Protein AF-0000000074445356 (afdb_homodimer)

Structure (mmCIF, N/CA/C/O backbone):
data_AF-0000000074445356-model_v1
#
loop_
_entity.id
_entity.type
_entity.pdbx_description
1 polymer '15-hydroxyprostaglandin dehydrogenase'
#
loop_
_atom_site.group_PDB
_atom_site.id
_atom_site.type_symbol
_atom_site.label_atom_id
_atom_site.label_alt_id
_atom_site.label_comp_id
_atom_site.label_asym_id
_atom_site.label_entity_id
_atom_site.label_seq_id
_atom_site.pdbx_PDB_ins_code
_atom_site.Cartn_x
_atom_site.Cartn_y
_atom_site.Cartn_z
_atom_site.occupancy
_atom_site.B_iso_or_equiv
_atom_site.auth_seq_id
_atom_site.auth_comp_id
_atom_site.auth_asym_id
_atom_site.auth_atom_id
_atom_site.pdbx_PDB_model_num
ATOM 1 N N . MET A 1 1 ? -8.758 26.531 3.084 1 94.94 1 MET A N 1
ATOM 2 C CA . MET A 1 1 ? -9.242 27.109 4.332 1 94.94 1 MET A CA 1
ATOM 3 C C . MET A 1 1 ? -8.203 28.047 4.93 1 94.94 1 MET A C 1
ATOM 5 O O . MET A 1 1 ? -7.016 27.953 4.602 1 94.94 1 MET A O 1
ATOM 9 N N . LYS A 1 2 ? -8.672 28.922 5.719 1 97.19 2 LYS A N 1
ATOM 10 C CA . LYS A 1 2 ? -7.77 29.812 6.434 1 97.19 2 LYS A CA 1
ATOM 11 C C . LYS A 1 2 ? -7.012 29.062 7.531 1 97.19 2 LYS A C 1
ATOM 13 O O . LYS A 1 2 ? -7.609 28.328 8.312 1 97.19 2 LYS A O 1
ATOM 18 N N . ILE A 1 3 ? -5.711 29.281 7.605 1 98.5 3 ILE A N 1
ATOM 19 C CA . ILE A 1 3 ? -4.844 28.531 8.508 1 98.5 3 ILE A CA 1
ATOM 20 C C . ILE A 1 3 ? -4.785 29.234 9.867 1 98.5 3 ILE A C 1
ATOM 22 O O . ILE A 1 3 ? -4.633 28.578 10.898 1 98.5 3 ILE A O 1
ATOM 26 N N . GLN A 1 4 ? -4.879 30.547 9.844 1 98.31 4 GLN A N 1
ATOM 27 C CA . GLN A 1 4 ? -4.77 31.312 11.086 1 98.31 4 GLN A CA 1
ATOM 28 C C . GLN A 1 4 ? -5.77 30.828 12.125 1 98.31 4 GLN A C 1
ATOM 30 O O . GLN A 1 4 ? -6.969 30.734 11.852 1 98.31 4 GLN A O 1
ATOM 35 N N . GLY A 1 5 ? -5.215 30.453 13.281 1 97.81 5 GLY A N 1
ATOM 36 C CA . GLY A 1 5 ? -6.07 30.047 14.391 1 97.81 5 GLY A CA 1
ATOM 37 C C . GLY A 1 5 ? -6.395 28.562 14.383 1 97.81 5 GLY A C 1
ATOM 38 O O . GLY A 1 5 ? -6.996 28.062 15.328 1 97.81 5 GLY A O 1
ATOM 39 N N . CYS A 1 6 ? -6.023 27.844 13.344 1 98.62 6 CYS A N 1
ATOM 40 C CA . CYS A 1 6 ? -6.273 26.406 13.258 1 98.62 6 CYS A CA 1
ATOM 41 C C . CYS A 1 6 ? -5.328 25.641 14.172 1 98.62 6 CYS A C 1
ATOM 43 O O . CYS A 1 6 ? -4.34 26.188 14.656 1 98.62 6 CYS A O 1
ATOM 45 N N . VAL A 1 7 ? -5.746 24.438 14.43 1 98.88 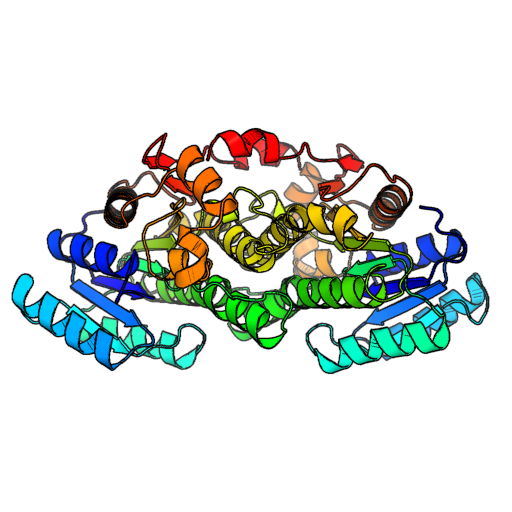7 VAL A N 1
ATOM 46 C CA . VAL A 1 7 ? -4.934 23.484 15.18 1 98.88 7 VAL A CA 1
ATOM 47 C C . VAL A 1 7 ? -4.504 22.344 14.273 1 98.88 7 VAL A C 1
ATOM 49 O O . VAL A 1 7 ? -5.34 21.703 13.625 1 98.88 7 VAL A O 1
ATOM 52 N N . ALA A 1 8 ? -3.17 22.094 14.266 1 98.94 8 ALA A N 1
ATOM 53 C CA . ALA A 1 8 ? -2.627 21.078 13.367 1 98.94 8 ALA A CA 1
ATOM 54 C C . ALA A 1 8 ? -1.859 20 14.141 1 98.94 8 ALA A C 1
ATOM 56 O O . ALA A 1 8 ? -1.271 20.297 15.188 1 98.94 8 ALA A O 1
ATOM 57 N N . ILE A 1 9 ? -1.926 18.797 13.656 1 98.94 9 ILE A N 1
ATOM 58 C CA . ILE A 1 9 ? -1.064 17.703 14.086 1 98.94 9 ILE A CA 1
ATOM 59 C C . ILE A 1 9 ? -0.133 17.312 12.938 1 98.94 9 ILE A C 1
ATOM 61 O O . ILE A 1 9 ? -0.573 17.141 11.797 1 98.94 9 ILE A O 1
ATOM 65 N N . VAL A 1 10 ? 1.148 17.219 13.203 1 98.94 10 VAL A N 1
ATOM 66 C CA . VAL A 1 10 ? 2.137 16.781 12.219 1 98.94 10 VAL A CA 1
ATOM 67 C C . VAL A 1 10 ? 2.932 15.602 12.766 1 98.94 10 VAL A C 1
ATOM 69 O O . VAL A 1 10 ? 3.652 15.734 13.758 1 98.94 10 VAL A O 1
ATOM 72 N N . THR A 1 11 ? 2.803 14.461 12.164 1 98.94 11 THR A N 1
ATOM 73 C CA . THR A 1 11 ? 3.631 13.328 12.555 1 98.94 11 THR A CA 1
ATOM 74 C C . THR A 1 11 ? 5 13.398 11.883 1 98.94 11 THR A C 1
ATOM 76 O O . THR A 1 11 ? 5.125 13.898 10.766 1 98.94 11 THR A O 1
ATOM 79 N N . GLY A 1 12 ? 6.004 12.805 12.57 1 98.38 12 GLY A N 1
ATOM 80 C CA . GLY A 1 12 ? 7.352 12.961 12.047 1 98.38 12 GLY A CA 1
ATOM 81 C C . GLY A 1 12 ? 7.766 14.414 11.898 1 98.38 12 GLY A C 1
ATOM 82 O O . GLY A 1 12 ? 8.352 14.797 10.891 1 98.38 12 GLY A O 1
ATOM 83 N N . GLY A 1 13 ? 7.426 15.195 12.844 1 98.44 13 GLY A N 1
ATOM 84 C CA . GLY A 1 13 ? 7.473 16.641 12.656 1 98.44 13 GLY A CA 1
ATOM 85 C C . GLY A 1 13 ? 8.797 17.25 13.062 1 98.44 13 GLY A C 1
ATOM 86 O O . GLY A 1 13 ? 9.055 18.422 12.797 1 98.44 13 GLY A O 1
ATOM 87 N N . VAL A 1 14 ? 9.742 16.453 13.602 1 97.56 14 VAL A N 1
ATOM 88 C CA . VAL A 1 14 ? 10.898 17.047 14.281 1 97.56 14 VAL A CA 1
ATOM 89 C C . VAL A 1 14 ? 12.031 17.266 13.281 1 97.56 14 VAL A C 1
ATOM 91 O O . VAL A 1 14 ? 12.969 18.016 13.555 1 97.56 14 VAL A O 1
ATOM 94 N N . GLN A 1 15 ? 11.984 16.672 12.102 1 94.88 15 GLN A N 1
ATOM 95 C CA . GLN A 1 15 ? 13.086 16.781 11.148 1 94.88 15 GLN A CA 1
ATOM 96 C C . GLN A 1 15 ? 12.57 16.766 9.711 1 94.88 15 GLN A C 1
ATOM 98 O O . GLN A 1 15 ? 11.383 16.516 9.469 1 94.88 15 GLN A O 1
ATOM 103 N N . GLY A 1 16 ? 13.453 17.141 8.844 1 96.5 16 GLY A N 1
ATOM 104 C CA . GLY A 1 16 ? 13.18 17.031 7.418 1 96.5 16 GLY A CA 1
ATOM 105 C C . GLY A 1 16 ? 11.961 17.828 6.977 1 96.5 16 GLY A C 1
ATOM 106 O O . GLY A 1 16 ? 11.836 19 7.301 1 96.5 16 GLY A O 1
ATOM 107 N N . ILE A 1 17 ? 11.148 17.156 6.188 1 98.44 17 ILE A N 1
ATOM 108 C CA . ILE A 1 17 ? 9.938 17.781 5.645 1 98.44 17 ILE A CA 1
ATOM 109 C C . ILE A 1 17 ? 9 18.156 6.785 1 98.44 17 ILE A C 1
ATOM 111 O O . ILE A 1 17 ? 8.422 19.25 6.777 1 98.44 17 ILE A O 1
ATOM 115 N N . GLY A 1 18 ? 8.883 17.312 7.793 1 98.62 18 GLY A N 1
ATOM 116 C CA . GLY A 1 18 ? 8 17.562 8.922 1 98.62 18 GLY A CA 1
ATOM 117 C C . GLY A 1 18 ? 8.336 18.828 9.672 1 98.62 18 GLY A C 1
ATOM 118 O O . GLY A 1 18 ? 7.445 19.609 10.008 1 98.62 18 GLY A O 1
ATOM 119 N N . GLU A 1 19 ? 9.562 19.016 9.867 1 98.44 19 GLU A N 1
ATOM 120 C CA . GLU A 1 19 ? 10.016 20.219 10.555 1 98.44 19 GLU A CA 1
ATOM 121 C C . GLU A 1 19 ? 9.617 21.469 9.781 1 98.44 19 GLU A C 1
ATOM 123 O O . GLU A 1 19 ? 9.156 22.453 10.375 1 98.44 19 GLU A O 1
ATOM 128 N N . LYS A 1 20 ? 9.805 21.453 8.492 1 98.81 20 LYS A N 1
ATOM 129 C CA . LYS A 1 20 ? 9.492 22.625 7.676 1 98.81 20 LYS A CA 1
ATOM 130 C C . LYS A 1 20 ? 7.984 22.844 7.598 1 98.81 20 LYS A C 1
ATOM 132 O O . LYS A 1 20 ? 7.527 23.984 7.531 1 98.81 20 LYS A O 1
ATOM 137 N N . ILE A 1 21 ? 7.195 21.766 7.605 1 98.88 21 ILE A N 1
ATOM 138 C CA . ILE A 1 21 ? 5.742 21.891 7.637 1 98.88 21 ILE A CA 1
ATOM 139 C C . ILE A 1 21 ? 5.312 22.562 8.938 1 98.88 21 ILE A C 1
ATOM 141 O O . ILE A 1 21 ? 4.496 23.5 8.922 1 98.88 21 ILE A O 1
ATOM 145 N N . CYS A 1 22 ? 5.879 22.125 10.055 1 98.88 22 CYS A N 1
ATOM 146 C CA . CYS A 1 22 ? 5.555 22.719 11.352 1 98.88 22 CYS A CA 1
ATOM 147 C C . CYS A 1 22 ? 5.832 24.219 11.336 1 98.88 22 CYS A C 1
ATOM 149 O O . CYS A 1 22 ? 4.977 25.016 11.734 1 98.88 22 CYS A O 1
ATOM 151 N N . ARG A 1 23 ? 6.98 24.625 10.859 1 98.69 23 ARG A N 1
ATOM 152 C CA . ARG A 1 23 ? 7.371 26.031 10.836 1 98.69 23 ARG A CA 1
ATOM 153 C C . ARG A 1 23 ? 6.441 26.844 9.93 1 98.69 23 ARG A C 1
ATOM 155 O O . ARG A 1 23 ? 6.023 27.938 10.289 1 98.69 23 ARG A O 1
ATOM 162 N N . ALA A 1 24 ? 6.121 26.297 8.758 1 98.81 24 ALA A N 1
ATOM 163 C CA . ALA A 1 24 ? 5.25 27 7.82 1 98.81 24 ALA A CA 1
ATOM 164 C C . ALA A 1 24 ? 3.865 27.219 8.422 1 98.81 24 ALA A C 1
ATOM 166 O O . ALA A 1 24 ? 3.27 28.281 8.242 1 98.81 24 ALA A O 1
ATOM 167 N N . LEU A 1 25 ? 3.35 26.25 9.125 1 98.88 25 LEU A N 1
ATOM 168 C CA . LEU A 1 25 ? 2.043 26.359 9.766 1 98.88 25 LEU A CA 1
ATOM 169 C C . LEU A 1 25 ? 2.064 27.406 10.883 1 98.88 25 LEU A C 1
ATOM 171 O O . LEU A 1 25 ? 1.141 28.203 11 1 98.88 25 LEU A O 1
ATOM 175 N N . LEU A 1 26 ? 3.098 27.359 11.68 1 98.81 26 LEU A N 1
ATOM 176 C CA . LEU A 1 26 ? 3.236 28.328 12.766 1 98.81 26 LEU A CA 1
ATOM 177 C C . LEU A 1 26 ? 3.35 29.75 12.219 1 98.81 26 LEU A C 1
ATOM 179 O O . LEU A 1 26 ? 2.768 30.688 12.781 1 98.81 26 LEU A O 1
ATOM 183 N N . GLU A 1 27 ? 4.086 29.875 11.125 1 98.38 27 GLU A N 1
ATOM 184 C CA . GLU A 1 27 ? 4.242 31.172 10.484 1 98.38 27 GLU A CA 1
ATOM 185 C C . GLU A 1 27 ? 2.896 31.734 10.039 1 98.38 27 GLU A C 1
ATOM 187 O O . GLU A 1 27 ? 2.701 32.969 10.023 1 98.38 27 GLU A O 1
ATOM 192 N N . LYS A 1 28 ? 1.952 30.906 9.781 1 98.19 28 LYS A N 1
ATOM 193 C CA . LYS A 1 28 ? 0.632 31.312 9.312 1 98.19 28 LYS A CA 1
ATOM 194 C C . LYS A 1 28 ? -0.346 31.453 10.477 1 98.19 28 LYS A C 1
ATOM 196 O O . LYS A 1 28 ? -1.538 31.688 10.266 1 98.19 28 LYS A O 1
ATOM 201 N N . GLY A 1 29 ? 0.15 31.234 11.703 1 98 29 GLY A N 1
ATOM 202 C CA . GLY A 1 29 ? -0.657 31.5 12.883 1 98 29 GLY A CA 1
ATOM 203 C C . GLY A 1 29 ? -1.38 30.281 13.406 1 98 29 GLY A C 1
ATOM 204 O O . GLY A 1 29 ? -2.322 30.391 14.195 1 98 29 GLY A O 1
ATOM 205 N N . CYS A 1 30 ? -0.962 29.125 12.977 1 98.38 30 CYS A N 1
ATOM 206 C CA . CYS A 1 30 ? -1.521 27.859 13.414 1 98.38 30 CYS A CA 1
ATOM 207 C C . CYS A 1 30 ? -0.889 27.406 14.727 1 98.38 30 CYS A C 1
ATOM 209 O O . CYS A 1 30 ? 0.233 27.797 15.047 1 98.38 30 CYS A O 1
ATOM 211 N N . LYS A 1 31 ? -1.639 26.719 15.539 1 98.75 31 LYS A N 1
ATOM 212 C CA . LYS A 1 31 ? -1.048 25.938 16.625 1 98.75 31 LYS A CA 1
ATOM 213 C C . LYS A 1 31 ? -0.71 24.516 16.156 1 98.75 31 LYS A C 1
ATOM 215 O O . LYS A 1 31 ? -1.456 23.922 15.383 1 98.75 31 LYS A O 1
ATOM 220 N N . VAL A 1 32 ? 0.425 24.016 16.672 1 98.94 32 VAL A N 1
ATOM 221 C CA . VAL A 1 32 ? 0.905 22.766 16.062 1 98.94 32 VAL A CA 1
ATOM 222 C C . VAL A 1 32 ? 1.284 21.781 17.172 1 98.94 32 VAL A C 1
ATOM 224 O O . VAL A 1 32 ? 2.064 22.094 18.062 1 98.94 32 VAL A O 1
ATOM 227 N N . ALA A 1 33 ? 0.681 20.609 17.172 1 98.94 33 ALA A N 1
ATOM 228 C CA . ALA A 1 33 ? 1.193 19.453 17.906 1 98.94 33 ALA A CA 1
ATOM 229 C C . ALA A 1 33 ? 2.166 18.656 17.047 1 98.94 33 ALA A C 1
ATOM 231 O O . ALA A 1 33 ? 1.793 18.141 15.992 1 98.94 33 ALA A O 1
ATOM 232 N N . VAL A 1 34 ? 3.408 18.578 17.5 1 98.88 34 VAL A N 1
ATOM 233 C CA . VAL A 1 34 ? 4.473 17.859 16.797 1 98.88 34 VAL A CA 1
ATOM 234 C C . VAL A 1 34 ? 4.613 16.453 17.375 1 98.88 34 VAL A C 1
ATOM 236 O O . VAL A 1 34 ? 4.953 16.281 18.547 1 98.88 34 VAL A O 1
ATOM 239 N N . LEU A 1 35 ? 4.324 15.445 16.578 1 98.88 35 LEU A N 1
ATOM 240 C CA . LEU A 1 35 ? 4.477 14.047 16.984 1 98.88 35 LEU A CA 1
ATOM 241 C C . LEU A 1 35 ? 5.727 13.438 16.359 1 98.88 35 LEU A C 1
ATOM 243 O O . LEU A 1 35 ? 5.961 13.57 15.156 1 98.88 35 LEU A O 1
ATOM 247 N N . ASP A 1 36 ? 6.492 12.773 17.156 1 98.5 36 ASP A N 1
ATOM 248 C CA . ASP A 1 36 ? 7.703 12.109 16.688 1 98.5 36 ASP A CA 1
ATOM 249 C C . ASP A 1 36 ? 8.18 11.055 17.688 1 98.5 36 ASP A C 1
ATOM 251 O O . ASP A 1 36 ? 7.766 11.07 18.859 1 98.5 36 ASP A O 1
ATOM 255 N N . LEU A 1 37 ? 9.055 10.219 17.234 1 96.62 37 LEU A N 1
ATOM 256 C CA . LEU A 1 37 ? 9.586 9.156 18.078 1 96.62 37 LEU A CA 1
ATOM 257 C C . LEU A 1 37 ? 10.719 9.688 18.969 1 96.62 37 LEU A C 1
ATOM 259 O O . LEU A 1 37 ? 10.906 9.219 20.094 1 96.62 37 LEU A O 1
ATOM 263 N N . ASN A 1 38 ? 11.461 10.562 18.422 1 92.88 38 ASN A N 1
ATOM 264 C CA . ASN A 1 38 ? 12.656 11.023 19.109 1 92.88 38 ASN A CA 1
ATOM 265 C C . ASN A 1 38 ? 12.32 12.023 20.219 1 92.88 38 ASN A C 1
ATOM 267 O O . ASN A 1 38 ? 12.023 13.188 19.938 1 92.88 38 ASN A O 1
ATOM 271 N N . HIS A 1 39 ? 12.5 11.609 21.391 1 93.38 39 HIS A N 1
ATOM 272 C CA . HIS A 1 39 ? 12.094 12.398 22.547 1 93.38 39 HIS A CA 1
ATOM 273 C C . HIS A 1 39 ? 13.016 13.609 22.734 1 93.38 39 HIS A C 1
ATOM 275 O O . HIS A 1 39 ? 12.539 14.742 22.828 1 93.38 39 HIS A O 1
ATOM 281 N N . ALA A 1 40 ? 14.25 13.406 22.75 1 95.19 40 ALA A N 1
ATOM 282 C CA . ALA A 1 40 ? 15.195 14.477 23.031 1 95.19 40 ALA A CA 1
ATOM 283 C C . ALA A 1 40 ? 15.156 15.555 21.953 1 95.19 40 ALA A C 1
ATOM 285 O O . ALA A 1 40 ? 15.055 16.75 22.25 1 95.19 40 ALA A O 1
ATOM 286 N N . LYS A 1 41 ? 15.172 15.156 20.688 1 95.75 41 LYS A N 1
ATOM 287 C CA . LYS A 1 41 ? 15.117 16.094 19.578 1 95.75 41 LYS A CA 1
ATOM 288 C C . LYS A 1 41 ? 13.781 16.828 19.547 1 95.75 41 LYS A C 1
ATOM 290 O O . LYS A 1 41 ? 13.719 18 19.156 1 95.75 41 LYS A O 1
ATOM 295 N N . GLY A 1 42 ? 12.766 16.172 20 1 97.62 42 GLY A N 1
ATOM 296 C CA . GLY A 1 42 ? 11.438 16.75 20 1 97.62 42 GLY A CA 1
ATOM 297 C C . GLY A 1 42 ? 11.281 17.891 20.984 1 97.62 42 GLY A C 1
ATOM 298 O O . GLY A 1 42 ? 10.766 18.953 20.625 1 97.62 42 GLY A O 1
ATOM 299 N N . PHE A 1 43 ? 11.758 17.703 22.172 1 96.88 43 PHE A N 1
ATOM 300 C CA . PHE A 1 43 ? 11.641 18.734 23.188 1 96.88 43 PHE A CA 1
ATOM 301 C C . PHE A 1 43 ? 12.508 19.938 22.828 1 96.88 43 PHE A C 1
ATOM 303 O O . PHE A 1 43 ? 12.117 21.094 23.031 1 96.88 43 PHE A O 1
ATOM 310 N N . GLN A 1 44 ? 13.695 19.656 22.297 1 97.75 44 GLN A N 1
ATOM 311 C CA . GLN A 1 44 ? 14.547 20.75 21.844 1 97.75 44 GLN A CA 1
ATOM 312 C C . GLN A 1 44 ? 13.883 21.531 20.719 1 97.75 44 GLN A C 1
ATOM 314 O O . GLN A 1 44 ? 13.969 22.75 20.672 1 97.75 44 GLN A O 1
ATOM 319 N N . PHE A 1 45 ? 13.234 20.828 19.859 1 98.06 45 PHE A N 1
ATOM 320 C CA . PHE A 1 45 ? 12.539 21.453 18.734 1 98.06 45 PHE A CA 1
ATOM 321 C C . PHE A 1 45 ? 11.383 22.312 19.219 1 98.06 45 PHE A C 1
ATOM 323 O O . PHE A 1 45 ? 11.211 23.438 18.766 1 98.06 45 PHE A O 1
ATOM 330 N N . GLN A 1 46 ? 10.617 21.812 20.141 1 98 46 GLN A N 1
ATOM 331 C CA . GLN A 1 46 ? 9.523 22.578 20.719 1 98 46 GLN A CA 1
ATOM 332 C C . GLN A 1 46 ? 10.039 23.891 21.328 1 98 46 GLN A C 1
ATOM 334 O O . GLN A 1 46 ? 9.445 24.953 21.125 1 98 46 GLN A O 1
ATOM 339 N N . GLU A 1 47 ? 11.117 23.797 22.062 1 97.69 47 GLU A N 1
ATOM 340 C CA . GLU A 1 47 ? 11.688 24.969 22.703 1 97.69 47 GLU A CA 1
ATOM 341 C C . GLU A 1 47 ? 12.109 26.016 21.656 1 97.69 47 GLU A C 1
ATOM 343 O O . GLU A 1 47 ? 11.867 27.203 21.844 1 97.69 47 GLU A O 1
ATOM 348 N N . ARG A 1 48 ? 12.758 25.516 20.609 1 97.75 48 ARG A N 1
ATOM 349 C CA . ARG A 1 48 ? 13.188 26.406 19.531 1 97.75 48 ARG A CA 1
ATOM 350 C C . ARG A 1 48 ? 11.984 27.094 18.891 1 97.75 48 ARG A C 1
ATOM 352 O O . ARG A 1 48 ? 12.023 28.297 18.625 1 97.75 48 ARG A O 1
ATOM 359 N N . LEU A 1 49 ? 10.914 26.375 18.672 1 98.19 49 LEU A N 1
ATOM 360 C CA . LEU A 1 49 ? 9.719 26.922 18.047 1 98.19 49 LEU A CA 1
ATOM 361 C C . LEU A 1 49 ? 9.031 27.922 18.969 1 98.19 49 LEU A C 1
ATOM 363 O O . LEU A 1 49 ? 8.523 28.953 18.516 1 98.19 49 LEU A O 1
ATOM 367 N N . GLU A 1 50 ? 9.023 27.609 20.266 1 97.25 50 GLU A N 1
ATOM 368 C CA . GLU A 1 50 ? 8.406 28.516 21.234 1 97.25 50 GLU A CA 1
ATOM 369 C C . GLU A 1 50 ? 9.156 29.844 21.297 1 97.25 50 GLU A C 1
ATOM 371 O O . GLU A 1 50 ? 8.539 30.891 21.438 1 97.25 50 GLU A O 1
ATOM 376 N N . ARG A 1 51 ? 10.453 29.766 21.188 1 97.19 51 ARG A N 1
ATOM 377 C CA . ARG A 1 51 ? 11.25 30.984 21.188 1 97.19 51 ARG A CA 1
ATOM 378 C C . ARG A 1 51 ? 10.961 31.828 19.953 1 97.19 51 ARG A C 1
ATOM 380 O O . ARG A 1 51 ? 10.93 33.062 20.031 1 97.19 51 ARG A O 1
ATOM 387 N N . GLN A 1 52 ? 10.711 31.141 18.922 1 97.31 52 GLN A N 1
ATOM 388 C CA . GLN A 1 52 ? 10.562 31.812 17.641 1 97.31 52 GLN A CA 1
ATOM 389 C C . GLN A 1 52 ? 9.141 32.312 17.438 1 97.31 52 GLN A C 1
ATOM 391 O O . GLN A 1 52 ? 8.922 33.406 16.875 1 97.31 52 GLN A O 1
ATOM 396 N N . TYR A 1 53 ? 8.133 31.547 17.891 1 96.94 53 TYR A N 1
ATOM 397 C CA . TYR A 1 53 ? 6.758 31.844 17.5 1 96.94 53 TYR A CA 1
ATOM 398 C C . TYR A 1 53 ? 5.906 32.156 18.719 1 96.94 53 TYR A C 1
ATOM 400 O O . TYR A 1 53 ? 4.738 32.562 18.594 1 96.94 53 TYR A O 1
ATOM 408 N N . GLY A 1 54 ? 6.492 32.031 19.922 1 94.62 54 GLY A N 1
ATOM 409 C CA . GLY A 1 54 ? 5.766 32.312 21.141 1 94.62 54 GLY A CA 1
ATOM 410 C C . GLY A 1 54 ? 5.32 31.047 21.875 1 94.62 54 GLY A C 1
ATOM 411 O O . GLY A 1 54 ? 5.184 29.984 21.266 1 94.62 54 GLY A O 1
ATOM 412 N N . SER A 1 55 ? 5.023 31.188 23.156 1 94 55 SER A N 1
ATOM 413 C CA . SER A 1 55 ? 4.602 30.062 24 1 94 55 SER A CA 1
ATOM 414 C C . SER A 1 55 ? 3.145 29.703 23.734 1 94 55 SER A C 1
ATOM 416 O O . SER A 1 55 ? 2.35 30.547 23.328 1 94 55 SER A O 1
ATOM 418 N N . GLY A 1 56 ? 2.807 28.484 23.891 1 95.56 56 GLY A N 1
ATOM 419 C CA . GLY A 1 56 ? 1.422 28.047 23.828 1 95.56 56 GLY A CA 1
ATOM 420 C C . GLY A 1 56 ? 0.96 27.75 22.406 1 95.56 56 GLY A C 1
ATOM 421 O O . GLY A 1 56 ? -0.233 27.562 22.172 1 95.56 56 GLY A O 1
ATOM 422 N N . LYS A 1 57 ? 1.884 27.781 21.516 1 97.56 57 LYS A N 1
ATOM 423 C CA . LYS A 1 57 ? 1.506 27.562 20.125 1 97.56 57 LYS A CA 1
ATOM 424 C C . LYS A 1 57 ? 1.978 26.203 19.625 1 97.56 57 LYS A C 1
ATOM 426 O O . LYS A 1 57 ? 1.546 25.734 18.562 1 97.56 57 LYS A O 1
ATOM 431 N N . VAL A 1 58 ? 2.871 25.625 20.375 1 98.44 58 VAL A N 1
ATOM 432 C CA . VAL A 1 58 ? 3.43 24.344 19.938 1 98.44 58 VAL A CA 1
ATOM 433 C C . VAL A 1 58 ? 3.494 23.375 21.109 1 98.44 58 VAL A C 1
ATOM 435 O O . VAL A 1 58 ? 3.768 23.781 22.234 1 98.44 58 VAL A O 1
ATOM 438 N N . ILE A 1 59 ? 3.215 22.141 20.906 1 98.44 59 ILE A N 1
ATOM 439 C CA . ILE A 1 59 ? 3.463 21.078 21.875 1 98.44 59 ILE A CA 1
ATOM 440 C C . ILE A 1 59 ? 4.125 19.891 21.172 1 98.44 59 ILE A C 1
ATOM 442 O O . ILE A 1 59 ? 3.777 19.562 20.047 1 98.44 59 ILE A O 1
ATOM 446 N N . PHE A 1 60 ? 5.133 19.359 21.812 1 98.75 60 PHE A N 1
ATOM 447 C CA . PHE A 1 60 ? 5.715 18.094 21.375 1 98.75 60 PHE A CA 1
ATOM 448 C C . PHE A 1 60 ? 5.121 16.922 22.141 1 98.75 60 PHE A C 1
ATOM 450 O O . PHE A 1 60 ? 5 16.984 23.375 1 98.75 60 PHE A O 1
ATOM 457 N N . ILE A 1 61 ? 4.703 15.906 21.453 1 98.75 61 ILE A N 1
ATOM 458 C CA . ILE A 1 61 ? 4.223 14.664 22.031 1 98.75 61 ILE A CA 1
ATOM 459 C C . ILE A 1 61 ? 5.004 13.484 21.453 1 98.75 61 ILE A C 1
ATOM 461 O O . ILE A 1 61 ? 4.969 13.25 20.234 1 98.75 61 ILE A O 1
ATOM 465 N N . ARG A 1 62 ? 5.762 12.789 22.281 1 98.62 62 ARG A N 1
ATOM 466 C CA . ARG A 1 62 ? 6.398 11.562 21.797 1 98.62 62 ARG A CA 1
ATOM 467 C C . ARG A 1 62 ? 5.355 10.539 21.359 1 98.62 62 ARG A C 1
ATOM 469 O O . ARG A 1 62 ? 4.438 10.219 22.125 1 98.62 62 ARG A O 1
ATOM 476 N N . CYS A 1 63 ? 5.516 10.039 20.141 1 98.69 63 CYS A N 1
ATOM 477 C CA . CYS A 1 63 ? 4.496 9.141 19.609 1 98.69 63 CYS A CA 1
ATOM 478 C C . CYS A 1 63 ? 5.086 8.203 18.562 1 98.69 63 CYS A C 1
ATOM 480 O O . CYS A 1 63 ? 5.723 8.648 17.609 1 98.69 63 CYS A O 1
ATOM 482 N N . ASP A 1 64 ? 4.973 6.973 18.812 1 98.75 64 ASP A N 1
ATOM 483 C CA . ASP A 1 64 ? 5.168 5.957 17.781 1 98.75 64 ASP A CA 1
ATOM 484 C C . ASP A 1 64 ? 3.906 5.781 16.938 1 98.75 64 ASP A C 1
ATOM 486 O O . ASP A 1 64 ? 2.904 5.246 17.422 1 98.75 64 ASP A O 1
ATOM 490 N N . VAL A 1 65 ? 4.008 6.16 15.672 1 98.81 65 VAL A N 1
ATOM 491 C CA . VAL A 1 65 ? 2.812 6.18 14.844 1 98.81 65 VAL A CA 1
ATOM 492 C C . VAL A 1 65 ? 2.32 4.754 14.609 1 98.81 65 VAL A C 1
ATOM 494 O O . VAL A 1 65 ? 1.203 4.547 14.125 1 98.81 65 VAL A O 1
ATOM 497 N N . THR A 1 66 ? 3.133 3.744 14.93 1 98.5 66 THR A N 1
ATOM 498 C CA . THR A 1 66 ? 2.699 2.357 14.789 1 98.5 66 THR A CA 1
ATOM 499 C C . THR A 1 66 ? 1.887 1.921 16 1 98.5 66 THR A C 1
ATOM 501 O O . THR A 1 66 ? 1.281 0.847 16 1 98.5 66 THR A O 1
ATOM 504 N N . SER A 1 67 ? 1.887 2.717 17.047 1 98.62 67 SER A N 1
ATOM 505 C CA . SER A 1 67 ? 1.11 2.424 18.25 1 98.62 67 SER A CA 1
ATOM 506 C C . SER A 1 67 ? -0.263 3.082 18.188 1 98.62 67 SER A C 1
ATOM 508 O O . SER A 1 67 ? -0.377 4.305 18.297 1 98.62 67 SER A O 1
ATOM 510 N N . LYS A 1 68 ? -1.313 2.258 18.172 1 98.06 68 LYS A N 1
ATOM 511 C CA . LYS A 1 68 ? -2.676 2.779 18.094 1 98.06 68 LYS A CA 1
ATOM 512 C C . LYS A 1 68 ? -3.018 3.607 19.328 1 98.06 68 LYS A C 1
ATOM 514 O O . LYS A 1 68 ? -3.621 4.676 19.219 1 98.06 68 LYS A O 1
ATOM 519 N N . SER A 1 69 ? -2.615 3.141 20.422 1 98.44 69 SER A N 1
ATOM 520 C CA . SER A 1 69 ? -2.93 3.84 21.672 1 98.44 69 SER A CA 1
ATOM 521 C C . SER A 1 69 ? -2.189 5.172 21.75 1 98.44 69 SER A C 1
ATOM 523 O O . SER A 1 69 ? -2.766 6.18 22.172 1 98.44 69 SER A O 1
ATOM 525 N N . GLN A 1 70 ? -0.91 5.211 21.375 1 98.81 70 GLN A N 1
ATOM 526 C CA . GLN A 1 70 ? -0.156 6.457 21.422 1 98.81 70 GLN A CA 1
ATOM 527 C C . GLN A 1 70 ? -0.729 7.488 20.453 1 98.81 70 GLN A C 1
ATOM 529 O O . GLN A 1 70 ? -0.809 8.672 20.766 1 98.81 70 GLN A O 1
ATOM 534 N N . MET A 1 71 ? -1.151 7.051 19.328 1 98.81 71 MET A N 1
ATOM 535 C CA . MET A 1 71 ? -1.772 7.945 18.344 1 98.81 71 MET A CA 1
ATOM 536 C C . MET A 1 71 ? -3.072 8.523 18.891 1 98.81 71 MET A C 1
ATOM 538 O O . MET A 1 71 ? -3.281 9.742 18.859 1 98.81 71 MET A O 1
ATOM 542 N N . LYS A 1 72 ? -3.9 7.656 19.391 1 98.75 72 LYS A N 1
ATOM 543 C CA . LYS A 1 72 ? -5.164 8.117 19.953 1 98.75 72 LYS A CA 1
ATOM 544 C C . LYS A 1 72 ? -4.922 9.125 21.078 1 98.75 72 LYS A C 1
ATOM 546 O O . LYS A 1 72 ? -5.562 10.18 21.125 1 98.75 72 LYS A O 1
ATOM 551 N N . ASP A 1 73 ? -3.996 8.797 21.922 1 98.81 73 ASP A N 1
ATOM 552 C CA . ASP A 1 73 ? -3.656 9.672 23.047 1 98.81 73 ASP A CA 1
ATOM 553 C C . ASP A 1 73 ? -3.135 11.023 22.547 1 98.81 73 ASP A C 1
ATOM 555 O O . ASP A 1 73 ? -3.438 12.062 23.141 1 98.81 73 ASP A O 1
ATOM 559 N N . SER A 1 74 ? -2.348 11 21.547 1 98.88 74 SER A N 1
ATOM 560 C CA . SER A 1 74 ? -1.771 12.234 21.016 1 98.88 74 SER A CA 1
ATOM 561 C C . SER A 1 74 ? -2.852 13.156 20.469 1 98.88 74 SER A C 1
ATOM 563 O O . SER A 1 74 ? -2.777 14.375 20.625 1 98.88 74 SER A O 1
ATOM 565 N N . PHE A 1 75 ? -3.854 12.633 19.781 1 98.88 75 PHE A N 1
ATOM 566 C CA . PHE A 1 75 ? -4.961 13.43 19.266 1 98.88 75 PHE A CA 1
ATOM 567 C C . PHE A 1 75 ? -5.77 14.031 20.422 1 98.88 75 PHE A C 1
ATOM 569 O O . PHE A 1 75 ? -6.129 15.211 20.375 1 98.88 75 PHE A O 1
ATOM 576 N N . GLU A 1 76 ? -5.984 13.234 21.406 1 98.75 76 GLU A N 1
ATOM 577 C CA . GLU A 1 76 ? -6.75 13.695 22.562 1 98.75 76 GLU A CA 1
ATOM 578 C C . GLU A 1 76 ? -6.004 14.797 23.312 1 98.75 76 GLU A C 1
ATOM 580 O O . GLU A 1 76 ? -6.598 15.805 23.703 1 98.75 76 GLU A O 1
ATOM 585 N N . LYS A 1 77 ? -4.754 14.578 23.5 1 98.81 77 LYS A N 1
ATOM 586 C CA . LYS A 1 77 ? -3.938 15.586 24.172 1 98.81 77 LYS A CA 1
ATOM 587 C C . LYS A 1 77 ? -3.916 16.891 23.391 1 98.81 77 LYS A C 1
ATOM 589 O O . LYS A 1 77 ? -3.963 17.984 23.969 1 98.81 77 LYS A O 1
ATOM 594 N N . THR A 1 78 ? -3.807 16.797 22.094 1 98.81 78 THR A N 1
ATOM 595 C CA . THR A 1 78 ? -3.822 17.969 21.234 1 98.81 78 THR A CA 1
ATOM 596 C C . THR A 1 78 ? -5.137 18.734 21.375 1 98.81 78 THR A C 1
ATOM 598 O O . THR A 1 78 ? -5.137 19.969 21.531 1 98.81 78 THR A O 1
ATOM 601 N N . LYS A 1 79 ? -6.211 18 21.344 1 98.25 79 LYS A N 1
ATOM 602 C CA . LYS A 1 79 ? -7.527 18.609 21.484 1 98.25 79 LYS A CA 1
ATOM 603 C C . LYS A 1 79 ? -7.68 19.281 22.859 1 98.25 79 LYS A C 1
ATOM 605 O O . LYS A 1 79 ? -8.242 20.375 22.953 1 98.25 79 LYS A O 1
ATOM 610 N N . GLU A 1 80 ? -7.184 18.609 23.828 1 98.25 80 GLU A N 1
ATOM 611 C CA . GLU A 1 80 ? -7.25 19.156 25.188 1 98.25 80 GLU A CA 1
ATOM 612 C C . GLU A 1 80 ? -6.465 20.453 25.297 1 98.25 80 GLU A C 1
ATOM 614 O O . GLU A 1 80 ? -6.906 21.406 25.953 1 98.25 80 GLU A O 1
ATOM 619 N N . MET A 1 81 ? -5.395 20.531 24.656 1 98.12 81 MET A N 1
ATOM 620 C CA . MET A 1 81 ? -4.484 21.656 24.797 1 98.12 81 MET A CA 1
ATOM 621 C C . MET A 1 81 ? -4.914 22.812 23.906 1 98.12 81 MET A C 1
ATOM 623 O O . MET A 1 81 ? -4.828 23.984 24.312 1 98.12 81 MET A O 1
ATOM 627 N N . PHE A 1 82 ? -5.328 22.516 22.688 1 98.44 82 PHE A N 1
ATOM 628 C CA . PHE A 1 82 ? -5.43 23.578 21.703 1 98.44 82 PHE A CA 1
ATOM 629 C C . PHE A 1 82 ? -6.863 23.734 21.219 1 98.44 82 PHE A C 1
ATOM 631 O O . PHE A 1 82 ? -7.191 24.719 20.547 1 98.44 82 PHE A O 1
ATOM 638 N N . GLY A 1 83 ? -7.746 22.75 21.594 1 97.38 83 GLY A N 1
ATOM 639 C CA . GLY A 1 83 ? -9.109 22.781 21.078 1 97.38 83 GLY A CA 1
ATOM 640 C C . GLY A 1 83 ? -9.297 21.969 19.812 1 97.38 83 GLY A C 1
ATOM 641 O O . GLY A 1 83 ? -8.555 21.016 19.578 1 97.38 83 GLY A O 1
ATOM 642 N N . GLN A 1 84 ? -10.273 22.312 19.062 1 97.69 84 GLN A N 1
ATOM 643 C CA . GLN A 1 84 ? -10.703 21.547 17.891 1 97.69 84 GLN A CA 1
ATOM 644 C C . GLN A 1 84 ? -9.578 21.406 16.875 1 97.69 84 GLN A C 1
ATOM 646 O O . GLN A 1 84 ? -8.953 22.391 16.484 1 97.69 84 GLN A O 1
ATOM 651 N N . ILE A 1 85 ? -9.336 20.172 16.453 1 98.75 85 ILE A N 1
ATOM 652 C CA . ILE A 1 85 ? -8.336 19.875 15.43 1 98.75 85 ILE A CA 1
ATOM 653 C C . ILE A 1 85 ? -8.898 20.188 14.047 1 98.75 85 ILE A C 1
ATOM 655 O O . ILE A 1 85 ? -10.047 19.875 13.75 1 98.75 85 ILE A O 1
ATOM 659 N N . ASN A 1 86 ? -8.023 20.812 13.164 1 98.81 86 ASN A N 1
ATOM 660 C CA . ASN A 1 86 ? -8.469 21.234 11.836 1 98.81 86 ASN A CA 1
ATOM 661 C C . ASN A 1 86 ? -7.602 20.625 10.742 1 98.81 86 ASN A C 1
ATOM 663 O O . ASN A 1 86 ? -8.062 20.422 9.609 1 98.81 86 ASN A O 1
ATOM 667 N N . ILE A 1 87 ? -6.324 20.359 11.055 1 98.94 87 ILE A N 1
ATOM 668 C CA . ILE A 1 87 ? -5.344 19.938 10.062 1 98.94 87 ILE A CA 1
ATOM 669 C C . ILE A 1 87 ? -4.559 18.734 10.602 1 98.94 87 ILE A C 1
ATOM 671 O O . ILE A 1 87 ? -4.117 18.75 11.75 1 98.94 87 ILE A O 1
ATOM 675 N N . VAL A 1 88 ? -4.477 17.703 9.844 1 98.94 88 VAL A N 1
ATOM 676 C CA . VAL A 1 88 ? -3.582 16.594 10.148 1 98.94 88 VAL A CA 1
ATOM 677 C C . VAL A 1 88 ? -2.633 16.359 8.977 1 98.94 88 VAL A C 1
ATOM 679 O O . VAL A 1 88 ? -3.072 16.219 7.836 1 98.94 88 VAL A O 1
ATOM 682 N N . CYS A 1 89 ? -1.368 16.406 9.227 1 99 89 CYS A N 1
ATOM 683 C CA . CYS A 1 89 ? -0.339 16.047 8.258 1 99 89 CYS A CA 1
ATOM 684 C C . CYS A 1 89 ? 0.35 14.75 8.656 1 99 89 CYS A C 1
ATOM 686 O O . CYS A 1 89 ? 1.202 14.742 9.547 1 99 89 CYS A O 1
ATOM 688 N N . ASN A 1 90 ? -0.053 13.695 8.031 1 98.94 90 ASN A N 1
ATOM 689 C CA . ASN A 1 90 ? 0.658 12.43 8.195 1 98.94 90 ASN A CA 1
ATOM 690 C C . ASN A 1 90 ? 1.948 12.406 7.379 1 98.94 90 ASN A C 1
ATOM 692 O O . ASN A 1 90 ? 1.925 12.109 6.184 1 98.94 90 ASN A O 1
ATOM 696 N N . ASN A 1 91 ? 3.07 12.609 8.047 1 98.88 91 ASN A N 1
ATOM 697 C CA . ASN A 1 91 ? 4.348 12.836 7.383 1 98.88 91 ASN A CA 1
ATOM 698 C C . ASN A 1 91 ? 5.391 11.812 7.805 1 98.88 91 ASN A C 1
ATOM 700 O O . ASN A 1 91 ? 6.367 11.578 7.086 1 98.88 91 ASN A O 1
ATOM 704 N N . ALA A 1 92 ? 5.164 11.164 8.984 1 98.62 92 ALA A N 1
ATOM 705 C CA . ALA A 1 92 ? 6.141 10.18 9.445 1 98.62 92 ALA A CA 1
ATOM 706 C C . ALA A 1 92 ? 6.379 9.102 8.391 1 98.62 92 ALA A C 1
ATOM 708 O O . ALA A 1 92 ? 5.434 8.617 7.77 1 98.62 92 ALA A O 1
ATOM 709 N N . GLY A 1 93 ? 7.59 8.805 8.117 1 97.38 93 GLY A N 1
ATOM 710 C CA . GLY A 1 93 ? 7.98 7.781 7.16 1 97.38 93 GLY A CA 1
ATOM 711 C C . GLY A 1 93 ? 9.414 7.316 7.34 1 97.38 93 GLY A C 1
ATOM 712 O O . GLY A 1 93 ? 10.25 8.055 7.863 1 97.38 93 GLY A O 1
ATOM 713 N N . ILE A 1 94 ? 9.664 6.113 6.902 1 96.75 94 ILE A N 1
ATOM 714 C CA . ILE A 1 94 ? 11.016 5.562 7 1 96.75 94 ILE A CA 1
ATOM 715 C C . ILE A 1 94 ? 11.352 4.793 5.727 1 96.75 94 ILE A C 1
ATOM 717 O O . ILE A 1 94 ? 10.469 4.496 4.922 1 96.75 94 ILE A O 1
ATOM 721 N N . THR A 1 95 ? 12.602 4.555 5.523 1 94.12 95 THR A N 1
ATOM 722 C CA . THR A 1 95 ? 13.133 3.617 4.539 1 94.12 95 THR A CA 1
ATOM 723 C C . THR A 1 95 ? 14.055 2.602 5.203 1 94.12 95 THR A C 1
ATOM 725 O O . THR A 1 95 ? 14.703 2.906 6.207 1 94.12 95 THR A O 1
ATOM 728 N N . SER A 1 96 ? 14.023 1.454 4.684 1 91.5 96 SER A N 1
ATOM 729 C CA . SER A 1 96 ? 14.898 0.426 5.238 1 91.5 96 SER A CA 1
ATOM 730 C C . SER A 1 96 ? 16.141 0.228 4.375 1 91.5 96 SER A C 1
ATOM 732 O O . SER A 1 96 ? 16.109 0.468 3.166 1 91.5 96 SER A O 1
ATOM 734 N N . LYS A 1 97 ? 17.203 -0.198 5.012 1 87.94 97 LYS A N 1
ATOM 735 C CA . LYS A 1 97 ? 18.453 -0.477 4.293 1 87.94 97 LYS A CA 1
ATOM 736 C C . LYS A 1 97 ? 18.328 -1.734 3.439 1 87.94 97 LYS A C 1
ATOM 738 O O . LYS A 1 97 ? 18.891 -1.812 2.348 1 87.94 97 LYS A O 1
ATOM 743 N N . ASN A 1 98 ? 17.656 -2.697 3.992 1 93.19 98 ASN A N 1
ATOM 744 C CA . ASN A 1 98 ? 17.453 -3.963 3.299 1 93.19 98 ASN A CA 1
ATOM 745 C C . ASN A 1 98 ? 16 -4.434 3.404 1 93.19 98 ASN A C 1
ATOM 747 O O . ASN A 1 98 ? 15.609 -5.02 4.414 1 93.19 98 ASN A O 1
ATOM 751 N N . GLU A 1 99 ? 15.25 -4.266 2.303 1 94.06 99 GLU A N 1
ATOM 752 C CA . GLU A 1 99 ? 13.812 -4.543 2.297 1 94.06 99 GLU A CA 1
ATOM 753 C C . GLU A 1 99 ? 13.539 -6.039 2.219 1 94.06 99 GLU A C 1
ATOM 755 O O . GLU A 1 99 ? 12.383 -6.469 2.221 1 94.06 99 GLU A O 1
ATOM 760 N N . GLU A 1 100 ? 14.594 -6.879 2.217 1 92.94 100 GLU A N 1
ATOM 761 C CA . GLU A 1 100 ? 14.391 -8.32 2.178 1 92.94 100 GLU A CA 1
ATOM 762 C C . GLU A 1 100 ? 14.344 -8.914 3.584 1 92.94 100 GLU A C 1
ATOM 764 O O . GLU A 1 100 ? 14 -10.086 3.762 1 92.94 100 GLU A O 1
ATOM 769 N N . VAL A 1 101 ? 14.727 -8.047 4.527 1 95 101 VAL A N 1
ATOM 770 C CA . VAL A 1 101 ? 14.688 -8.469 5.922 1 95 101 VAL A CA 1
ATOM 771 C C . VAL A 1 101 ? 13.281 -8.273 6.488 1 95 101 VAL A C 1
ATOM 773 O O . VAL A 1 101 ? 12.742 -7.168 6.441 1 95 101 VAL A O 1
ATOM 776 N N . ASP A 1 102 ? 12.703 -9.336 7.102 1 95.94 102 ASP A N 1
ATOM 777 C CA . ASP A 1 102 ? 11.312 -9.359 7.531 1 95.94 102 ASP A CA 1
ATOM 778 C C . ASP A 1 102 ? 11.008 -8.195 8.477 1 95.94 102 ASP A C 1
ATOM 780 O O . ASP A 1 102 ? 10.039 -7.465 8.266 1 95.94 102 ASP A O 1
ATOM 784 N N . GLU A 1 103 ? 11.789 -8.047 9.375 1 96.5 103 GLU A N 1
ATOM 785 C CA . GLU A 1 103 ? 11.539 -7.02 10.383 1 96.5 103 GLU A CA 1
ATOM 786 C C . GLU A 1 103 ? 11.609 -5.621 9.773 1 96.5 103 GLU A C 1
ATOM 788 O O . GLU A 1 103 ? 10.883 -4.723 10.188 1 96.5 103 GLU A O 1
ATOM 793 N N . GLU A 1 104 ? 12.453 -5.441 8.75 1 95.81 104 GLU A N 1
ATOM 794 C CA . GLU A 1 104 ? 12.672 -4.133 8.141 1 95.81 104 GLU A CA 1
ATOM 795 C C . GLU A 1 104 ? 11.5 -3.742 7.246 1 95.81 104 GLU A C 1
ATOM 797 O O . GLU A 1 104 ? 10.914 -2.668 7.414 1 95.81 104 GLU A O 1
ATOM 802 N N . TRP A 1 105 ? 11.156 -4.656 6.367 1 97.69 105 TRP A N 1
ATOM 803 C CA . TRP A 1 105 ? 10.062 -4.273 5.477 1 97.69 105 TRP A CA 1
ATOM 804 C C . TRP A 1 105 ? 8.742 -4.207 6.234 1 97.69 105 TRP A C 1
ATOM 806 O O . TRP A 1 105 ? 7.871 -3.393 5.91 1 97.69 105 TRP A O 1
ATOM 816 N N . ASP A 1 106 ? 8.602 -5.074 7.25 1 98.44 106 ASP A N 1
ATOM 817 C CA . ASP A 1 106 ? 7.387 -5.055 8.062 1 98.44 106 ASP A CA 1
ATOM 818 C C . ASP A 1 106 ? 7.207 -3.703 8.75 1 98.44 106 ASP A C 1
ATOM 820 O O . ASP A 1 106 ? 6.113 -3.135 8.727 1 98.44 106 ASP A O 1
ATOM 824 N N . LYS A 1 107 ? 8.258 -3.221 9.328 1 98.19 107 LYS A N 1
ATOM 825 C CA . LYS A 1 107 ? 8.227 -1.925 10 1 98.19 107 LYS A CA 1
ATOM 826 C C . LYS A 1 107 ? 7.941 -0.798 9.008 1 98.19 107 LYS A C 1
ATOM 828 O O . LYS A 1 107 ? 7.246 0.165 9.336 1 98.19 107 LYS A O 1
ATOM 833 N N . GLU A 1 108 ? 8.477 -0.883 7.832 1 98.19 108 GLU A N 1
ATOM 834 C CA . GLU A 1 108 ? 8.227 0.109 6.789 1 98.19 108 GLU A CA 1
ATOM 835 C C . GLU A 1 108 ? 6.738 0.2 6.465 1 98.19 108 GLU A C 1
ATOM 837 O O . GLU A 1 108 ? 6.199 1.296 6.297 1 98.19 108 GLU A O 1
ATOM 842 N N . VAL A 1 109 ? 6.074 -0.95 6.383 1 98.88 109 VAL A N 1
ATOM 843 C CA . VAL A 1 109 ? 4.645 -0.966 6.098 1 98.88 109 VAL A CA 1
ATOM 844 C C . VAL A 1 109 ? 3.875 -0.373 7.273 1 98.88 109 VAL A C 1
ATOM 846 O O . VAL A 1 109 ? 2.939 0.407 7.086 1 98.88 109 VAL A O 1
ATOM 849 N N . ASP A 1 110 ? 4.289 -0.706 8.469 1 98.88 110 ASP A N 1
ATOM 850 C CA . ASP A 1 110 ? 3.609 -0.232 9.672 1 98.88 110 ASP A CA 1
ATOM 851 C C . ASP A 1 110 ? 3.684 1.289 9.773 1 98.88 110 ASP A C 1
ATOM 853 O O . ASP A 1 110 ? 2.684 1.945 10.078 1 98.88 110 ASP A O 1
ATOM 857 N N . VAL A 1 111 ? 4.824 1.808 9.523 1 98.81 111 VAL A N 1
ATOM 858 C CA . VAL A 1 111 ? 5.031 3.24 9.703 1 98.81 111 VAL A CA 1
ATOM 859 C C . VAL A 1 111 ? 4.457 4.004 8.516 1 98.81 111 VAL A C 1
ATOM 861 O O . VAL A 1 111 ? 3.635 4.906 8.68 1 98.81 111 VAL A O 1
ATOM 864 N N . ASN A 1 112 ? 4.836 3.602 7.27 1 98.88 112 ASN A N 1
ATOM 865 C CA . ASN A 1 112 ? 4.582 4.395 6.07 1 98.88 112 ASN A CA 1
ATOM 866 C C . ASN A 1 112 ? 3.127 4.277 5.625 1 98.88 112 ASN A C 1
ATOM 868 O O . ASN A 1 112 ? 2.611 5.16 4.938 1 98.88 112 ASN A O 1
ATOM 872 N N . LEU A 1 113 ? 2.512 3.16 5.977 1 98.94 113 LEU A N 1
ATOM 873 C CA . LEU A 1 113 ? 1.159 2.967 5.465 1 98.94 113 LEU A CA 1
ATOM 874 C C . LEU A 1 113 ? 0.151 2.893 6.605 1 98.94 113 LEU A C 1
ATOM 876 O O . LEU A 1 113 ? -0.759 3.721 6.691 1 98.94 113 LEU A O 1
ATOM 880 N N . LYS A 1 114 ? 0.329 1.944 7.551 1 98.94 114 LYS A N 1
ATOM 881 C CA . LYS A 1 114 ? -0.642 1.81 8.633 1 98.94 114 LYS A CA 1
ATOM 882 C C . LYS A 1 114 ? -0.685 3.07 9.492 1 98.94 114 LYS A C 1
ATOM 884 O O . LYS A 1 114 ? -1.754 3.479 9.953 1 98.94 114 LYS A O 1
ATOM 889 N N . GLY A 1 115 ? 0.487 3.645 9.75 1 98.94 115 GLY A N 1
ATOM 890 C CA . GLY A 1 115 ? 0.517 4.902 10.477 1 98.94 115 GLY A CA 1
ATOM 891 C C . GLY A 1 115 ? -0.295 5.996 9.812 1 98.94 115 GLY A C 1
ATOM 892 O O . GLY A 1 115 ? -1.008 6.742 10.492 1 98.94 115 GLY A O 1
ATOM 893 N N . VAL A 1 116 ? -0.221 6.094 8.484 1 98.94 116 VAL A N 1
ATOM 894 C CA . VAL A 1 116 ? -0.95 7.098 7.715 1 98.94 116 VAL A CA 1
ATOM 895 C C . VAL A 1 116 ? -2.447 6.801 7.762 1 98.94 116 VAL A C 1
ATOM 897 O O . VAL A 1 116 ? -3.262 7.707 7.949 1 98.94 116 VAL A O 1
ATOM 900 N N . ILE A 1 117 ? -2.812 5.527 7.594 1 98.94 117 ILE A N 1
ATOM 901 C CA . ILE A 1 117 ? -4.215 5.121 7.641 1 98.94 117 ILE A CA 1
ATOM 902 C C . ILE A 1 117 ? -4.809 5.48 9 1 98.94 117 ILE A C 1
ATOM 904 O O . ILE A 1 117 ? -5.867 6.105 9.078 1 98.94 117 ILE A O 1
ATOM 908 N N . HIS A 1 118 ? -4.113 5.137 10.008 1 98.88 118 HIS A N 1
ATOM 909 C CA . HIS A 1 118 ? -4.594 5.395 11.359 1 98.88 118 HIS A CA 1
ATOM 910 C C . HIS A 1 118 ? -4.719 6.891 11.625 1 98.88 118 HIS A C 1
ATOM 912 O O . HIS A 1 118 ? -5.746 7.352 12.133 1 98.88 118 HIS A O 1
ATOM 918 N N . GLY A 1 119 ? -3.652 7.621 11.305 1 98.88 119 GLY A N 1
ATOM 919 C CA . GLY A 1 119 ? -3.699 9.062 11.469 1 98.88 119 GLY A CA 1
ATOM 920 C C . GLY A 1 119 ? -4.84 9.719 10.711 1 98.88 119 GLY A C 1
ATOM 921 O O . GLY A 1 119 ? -5.434 10.688 11.188 1 98.88 119 GLY A O 1
ATOM 922 N N . THR A 1 120 ? -5.121 9.219 9.547 1 98.94 120 THR A N 1
ATOM 923 C CA . THR A 1 120 ? -6.203 9.75 8.727 1 98.94 120 THR A CA 1
ATOM 924 C C . THR A 1 120 ? -7.555 9.516 9.391 1 98.94 120 THR A C 1
ATOM 926 O O . THR A 1 120 ? -8.352 10.445 9.539 1 98.94 120 THR A O 1
ATOM 929 N N . PHE A 1 121 ? -7.801 8.289 9.844 1 98.75 121 PHE A N 1
ATOM 930 C CA . PHE A 1 121 ? -9.094 7.977 10.445 1 98.75 121 PHE A CA 1
ATOM 931 C C . PHE A 1 121 ? -9.266 8.719 11.766 1 98.75 121 PHE A C 1
ATOM 933 O O . PHE A 1 121 ? -10.359 9.164 12.094 1 98.75 121 PHE A O 1
ATOM 940 N N . LEU A 1 122 ? -8.219 8.867 12.523 1 98.75 122 LEU A N 1
ATOM 941 C CA . LEU A 1 122 ? -8.289 9.672 13.742 1 98.75 122 LEU A CA 1
ATOM 942 C C . LEU A 1 122 ? -8.609 11.125 13.406 1 98.75 122 LEU A C 1
ATOM 944 O O . LEU A 1 122 ? -9.406 11.766 14.094 1 98.75 122 LEU A O 1
ATOM 948 N N . GLY A 1 123 ? -7.906 11.648 12.359 1 98.81 123 GLY A N 1
ATOM 949 C CA . GLY A 1 123 ? -8.219 13 11.914 1 98.81 123 GLY A CA 1
ATOM 950 C C . GLY A 1 123 ? -9.68 13.188 11.555 1 98.81 123 GLY A C 1
ATOM 951 O O . GLY A 1 123 ? -10.32 14.133 12.016 1 98.81 123 GLY A O 1
ATOM 952 N N . VAL A 1 124 ? -10.195 12.266 10.742 1 98.62 124 VAL A N 1
ATOM 953 C CA . VAL A 1 124 ? -11.594 12.336 10.344 1 98.62 124 VAL A CA 1
ATOM 954 C C . VAL A 1 124 ? -12.492 12.289 11.586 1 98.62 124 VAL A C 1
ATOM 956 O O . VAL A 1 124 ? -13.438 13.07 11.703 1 98.62 124 VAL A O 1
ATOM 959 N N . TYR A 1 125 ? -12.172 11.406 12.5 1 98.25 125 TYR A N 1
ATOM 960 C CA . TYR A 1 125 ? -12.969 11.242 13.711 1 98.25 125 TYR A CA 1
ATOM 961 C C . TYR A 1 125 ? -13.062 12.555 14.477 1 98.25 125 TYR A C 1
ATOM 963 O O . TYR A 1 125 ? -14.148 12.953 14.906 1 98.25 125 TYR A O 1
ATOM 971 N N . HIS A 1 126 ? -12.031 13.289 14.594 1 98.44 126 HIS A N 1
ATOM 972 C CA . HIS A 1 126 ? -11.984 14.477 15.445 1 98.44 126 HIS A CA 1
ATOM 973 C C . HIS A 1 126 ? -12.477 15.711 14.703 1 98.44 126 HIS A C 1
ATOM 975 O O . HIS A 1 126 ? -12.906 16.688 15.328 1 98.44 126 HIS A O 1
ATOM 981 N N . MET A 1 127 ? -12.445 15.656 13.367 1 98.69 127 MET A N 1
ATOM 982 C CA . MET A 1 127 ? -12.75 16.844 12.586 1 98.69 127 MET A CA 1
ATOM 983 C C . MET A 1 127 ? -14.172 16.797 12.039 1 98.69 127 MET A C 1
ATOM 985 O O . MET A 1 127 ? -14.719 17.797 11.594 1 98.69 127 MET A O 1
ATOM 989 N N . SER A 1 128 ? -14.773 15.656 12.062 1 98.12 128 SER A N 1
ATOM 990 C CA . SER A 1 128 ? -16.016 15.391 11.352 1 98.12 128 SER A CA 1
ATOM 991 C C . SER A 1 128 ? -17.141 16.297 11.844 1 98.12 128 SER A C 1
ATOM 993 O O . SER A 1 128 ? -17.391 16.406 13.047 1 98.12 128 SER A O 1
ATOM 995 N N . VAL A 1 129 ? -17.859 16.844 10.914 1 97.94 129 VAL A N 1
ATOM 996 C CA . VAL A 1 129 ? -19 17.703 11.242 1 97.94 129 VAL A CA 1
ATOM 997 C C . VAL A 1 129 ? -20.141 16.844 11.789 1 97.94 129 VAL A C 1
ATOM 999 O O . VAL A 1 129 ? -20.969 17.328 12.57 1 97.94 129 VAL A O 1
ATOM 1002 N N . SER A 1 130 ? -20.141 15.625 11.375 1 95.88 130 SER A N 1
ATOM 1003 C CA . SER A 1 130 ? -21.188 14.703 11.844 1 95.88 130 SER A CA 1
ATOM 1004 C C . SER A 1 130 ? -20.953 14.312 13.297 1 95.88 130 SER A C 1
ATOM 1006 O O . SER A 1 130 ? -21.859 13.773 13.945 1 95.88 130 SER A O 1
ATOM 1008 N N . ARG A 1 131 ? -19.812 14.648 13.844 1 94.44 131 ARG A N 1
ATOM 1009 C CA . ARG A 1 131 ? -19.484 14.297 15.219 1 94.44 131 ARG A CA 1
ATOM 1010 C C . ARG A 1 131 ? -19.156 15.539 16.047 1 94.44 131 ARG A C 1
ATOM 1012 O O . ARG A 1 131 ? -18.375 15.477 16.984 1 94.44 131 ARG A O 1
ATOM 1019 N N . GLY A 1 132 ? -19.625 16.641 15.516 1 94.69 132 GLY A N 1
ATOM 1020 C CA . GLY A 1 132 ? -19.484 17.859 16.281 1 94.69 132 GLY A CA 1
ATOM 1021 C C . GLY A 1 132 ? -18.25 18.656 15.922 1 94.69 132 GLY A C 1
ATOM 1022 O O . GLY A 1 132 ? -17.984 19.719 16.5 1 94.69 132 GLY A O 1
ATOM 1023 N N . GLY A 1 133 ? -17.469 18.172 14.984 1 96.5 133 GLY A N 1
ATOM 1024 C CA . GLY A 1 133 ? -16.312 18.922 14.523 1 96.5 133 GLY A CA 1
ATOM 1025 C C . GLY A 1 133 ? -16.672 20 13.516 1 96.5 133 GLY A C 1
ATOM 1026 O O . GLY A 1 133 ? -17.844 20.203 13.203 1 96.5 133 GLY A O 1
ATOM 1027 N N . THR A 1 134 ? -15.656 20.75 13.07 1 96.69 134 THR A N 1
ATOM 1028 C CA . THR A 1 134 ? -15.867 21.859 12.141 1 96.69 134 THR A CA 1
ATOM 1029 C C . THR A 1 134 ? -15.305 21.531 10.766 1 96.69 134 THR A C 1
ATOM 1031 O O . THR A 1 134 ? -15.148 22.406 9.922 1 96.69 134 THR A O 1
ATOM 1034 N N . GLY A 1 135 ? -15.031 20.328 10.508 1 98.06 135 GLY A N 1
ATOM 1035 C CA . GLY A 1 135 ? -14.359 19.953 9.266 1 98.06 135 GLY A CA 1
ATOM 1036 C C . GLY A 1 135 ? -12.867 20.219 9.297 1 98.06 135 GLY A C 1
ATOM 1037 O O . GLY A 1 135 ? -12.32 20.594 10.336 1 98.06 135 GLY A O 1
ATOM 1038 N N . GLY A 1 136 ? -12.234 19.906 8.211 1 98.69 136 GLY A N 1
ATOM 1039 C CA . GLY A 1 136 ? -10.797 20.125 8.156 1 98.69 136 GLY A CA 1
ATOM 1040 C C . GLY A 1 136 ? -10.148 19.5 6.938 1 98.69 136 GLY A C 1
ATOM 1041 O O . GLY A 1 136 ? -10.805 19.297 5.914 1 98.69 136 GLY A O 1
ATOM 1042 N N . ILE A 1 137 ? -8.805 19.359 7.023 1 98.88 137 ILE A N 1
ATOM 1043 C CA . ILE A 1 137 ? -8.055 18.812 5.898 1 98.88 137 ILE A CA 1
ATOM 1044 C C . ILE A 1 137 ? -6.957 17.875 6.418 1 98.88 137 ILE A C 1
ATOM 1046 O O . ILE A 1 137 ? -6.336 18.156 7.449 1 98.88 137 ILE A O 1
ATOM 1050 N N . ILE A 1 138 ? -6.824 16.797 5.742 1 98.94 138 ILE A N 1
ATOM 1051 C CA . ILE A 1 138 ? -5.742 15.852 5.977 1 98.94 138 ILE A CA 1
ATOM 1052 C C . ILE A 1 138 ? -4.789 15.852 4.781 1 98.94 138 ILE A C 1
ATOM 1054 O O . ILE A 1 138 ? -5.23 15.812 3.631 1 98.94 138 ILE A O 1
ATOM 1058 N N . ILE A 1 139 ? -3.539 15.984 5.051 1 98.94 139 ILE A N 1
ATOM 1059 C CA . ILE A 1 139 ? -2.49 15.867 4.039 1 98.94 139 ILE A CA 1
ATOM 1060 C C . ILE A 1 139 ? -1.614 14.656 4.34 1 98.94 139 ILE A C 1
ATOM 1062 O O . ILE A 1 139 ? -0.907 14.625 5.352 1 98.94 139 ILE A O 1
ATOM 1066 N N . ASN A 1 140 ? -1.707 13.672 3.502 1 98.94 140 ASN A N 1
ATOM 1067 C CA . ASN A 1 140 ? -0.836 12.5 3.586 1 98.94 140 ASN A CA 1
ATOM 1068 C C . ASN A 1 140 ? 0.419 12.672 2.736 1 98.94 140 ASN A C 1
ATOM 1070 O O . ASN A 1 140 ? 0.329 12.898 1.527 1 98.94 140 ASN A O 1
ATOM 1074 N N . VAL A 1 141 ? 1.603 12.594 3.396 1 98.88 141 VAL A N 1
ATOM 1075 C CA . VAL A 1 141 ? 2.854 12.727 2.66 1 98.88 141 VAL A CA 1
ATOM 1076 C C . VAL A 1 141 ? 3.252 11.375 2.062 1 98.88 141 VAL A C 1
ATOM 1078 O O . VAL A 1 141 ? 3.662 10.469 2.789 1 98.88 141 VAL A O 1
ATOM 1081 N N . ALA A 1 142 ? 3.121 11.281 0.814 1 98.56 142 ALA A N 1
ATOM 1082 C CA . ALA A 1 142 ? 3.52 10.086 0.07 1 98.56 142 ALA A CA 1
ATOM 1083 C C . ALA A 1 142 ? 4.918 10.25 -0.523 1 98.56 142 ALA A C 1
ATOM 1085 O O . ALA A 1 142 ? 5.895 10.422 0.211 1 98.56 142 ALA A O 1
ATOM 1086 N N . SER A 1 143 ? 5.09 10.062 -1.786 1 96.81 143 SER A N 1
ATOM 1087 C CA . SER A 1 143 ? 6.336 10.172 -2.539 1 96.81 143 SER A CA 1
ATOM 1088 C C . SER A 1 143 ? 6.094 9.992 -4.035 1 96.81 143 SER A C 1
ATOM 1090 O O . SER A 1 143 ? 5.098 9.391 -4.441 1 96.81 143 SER A O 1
ATOM 1092 N N . MET A 1 144 ? 7.023 10.539 -4.867 1 94.12 144 MET A N 1
ATOM 1093 C CA . MET A 1 144 ? 7.008 10.172 -6.277 1 94.12 144 MET A CA 1
ATOM 1094 C C . MET A 1 144 ? 7.16 8.664 -6.449 1 94.12 144 MET A C 1
ATOM 1096 O O . MET A 1 144 ? 6.727 8.102 -7.457 1 94.12 144 MET A O 1
ATOM 1100 N N . ALA A 1 145 ? 7.695 8 -5.449 1 94.31 145 ALA A N 1
ATOM 1101 C CA . ALA A 1 145 ? 7.773 6.543 -5.414 1 94.31 145 ALA A CA 1
ATOM 1102 C C . ALA A 1 145 ? 6.387 5.922 -5.254 1 94.31 145 ALA A C 1
ATOM 1104 O O . ALA A 1 145 ? 6.234 4.699 -5.336 1 94.31 145 ALA A O 1
ATOM 1105 N N . GLY A 1 146 ? 5.348 6.691 -5.012 1 96.5 146 GLY A N 1
ATOM 1106 C CA . GLY A 1 146 ? 3.963 6.25 -4.98 1 96.5 146 GLY A CA 1
ATOM 1107 C C . GLY A 1 146 ? 3.258 6.395 -6.312 1 96.5 146 GLY A C 1
ATOM 1108 O O . GLY A 1 146 ? 2.088 6.027 -6.449 1 96.5 146 GLY A O 1
ATOM 1109 N N . ILE A 1 147 ? 3.986 6.973 -7.254 1 93.25 147 ILE A N 1
ATOM 1110 C CA . ILE A 1 147 ? 3.463 7.203 -8.602 1 93.25 147 ILE A CA 1
ATOM 1111 C C . ILE A 1 147 ? 4.246 6.367 -9.609 1 93.25 147 ILE A C 1
ATOM 1113 O O . ILE A 1 147 ? 3.66 5.762 -10.508 1 93.25 147 ILE A O 1
ATOM 1117 N N . PHE A 1 148 ? 5.539 6.273 -9.391 1 91.38 148 PHE A N 1
ATOM 1118 C CA . PHE A 1 148 ? 6.422 5.52 -10.273 1 91.38 148 PHE A CA 1
ATOM 1119 C C . PHE A 1 148 ? 7.203 4.473 -9.484 1 91.38 148 PHE A C 1
ATOM 1121 O O . PHE A 1 148 ? 7.793 4.781 -8.445 1 91.38 148 PHE A O 1
ATOM 1128 N N . PRO A 1 149 ? 7.289 3.277 -10.055 1 91.69 149 PRO A N 1
ATOM 1129 C CA . PRO A 1 149 ? 8.133 2.271 -9.406 1 91.69 149 PRO A CA 1
ATOM 1130 C C . PRO A 1 149 ? 9.625 2.615 -9.484 1 91.69 149 PRO A C 1
ATOM 1132 O O . PRO A 1 149 ? 10.102 3.082 -10.516 1 91.69 149 PRO A O 1
ATOM 1135 N N . LEU A 1 150 ? 10.453 2.461 -8.406 1 86.88 150 LEU A N 1
ATOM 1136 C CA . LEU A 1 150 ? 11.836 2.926 -8.336 1 86.88 150 LEU A CA 1
ATOM 1137 C C . LEU A 1 150 ? 12.805 1.754 -8.43 1 86.88 150 LEU A C 1
ATOM 1139 O O . LEU A 1 150 ? 14.023 1.954 -8.492 1 86.88 150 LEU A O 1
ATOM 1143 N N . GLY A 1 151 ? 12.406 0.568 -8.383 1 88.38 151 GLY A N 1
ATOM 1144 C CA . GLY A 1 151 ? 13.297 -0.573 -8.477 1 88.38 151 GLY A CA 1
ATOM 1145 C C . GLY A 1 151 ? 13.188 -1.522 -7.301 1 88.38 151 GLY A C 1
ATOM 1146 O O . GLY A 1 151 ? 12.5 -1.225 -6.32 1 88.38 151 GLY A O 1
ATOM 1147 N N . GLN A 1 152 ? 13.984 -2.609 -7.367 1 91.06 152 GLN A N 1
ATOM 1148 C CA . GLN A 1 152 ? 13.766 -3.732 -6.461 1 91.06 152 GLN A CA 1
ATOM 1149 C C . GLN A 1 152 ? 14.258 -3.41 -5.055 1 91.06 152 GLN A C 1
ATOM 1151 O O . GLN A 1 152 ? 13.727 -3.93 -4.07 1 91.06 152 GLN A O 1
ATOM 1156 N N . SER A 1 153 ? 15.242 -2.533 -4.895 1 91.31 153 SER A N 1
ATOM 1157 C CA . SER A 1 153 ? 15.75 -2.211 -3.564 1 91.31 153 SER A CA 1
ATOM 1158 C C . SER A 1 153 ? 14.797 -1.284 -2.816 1 91.31 153 SER A C 1
ATOM 1160 O O . SER A 1 153 ? 14.961 -1.055 -1.616 1 91.31 153 SER A O 1
ATOM 1162 N N . MET A 1 154 ? 13.805 -0.736 -3.555 1 94 154 MET A N 1
ATOM 1163 C CA . MET A 1 154 ? 12.836 0.192 -2.971 1 94 154 MET A CA 1
ATOM 1164 C C . MET A 1 154 ? 11.414 -0.31 -3.166 1 94 154 MET A C 1
ATOM 1166 O O . MET A 1 154 ? 10.469 0.478 -3.152 1 94 154 MET A O 1
ATOM 1170 N N . ALA A 1 155 ? 11.297 -1.605 -3.383 1 97.38 155 ALA A N 1
ATOM 1171 C CA . ALA A 1 155 ? 10 -2.154 -3.779 1 97.38 155 ALA A CA 1
ATOM 1172 C C . ALA A 1 155 ? 8.977 -2.018 -2.656 1 97.38 155 ALA A C 1
ATOM 1174 O O . ALA A 1 155 ? 7.812 -1.695 -2.906 1 97.38 155 ALA A O 1
ATOM 1175 N N . VAL A 1 156 ? 9.383 -2.307 -1.381 1 98.62 156 VAL A N 1
ATOM 1176 C CA . VAL A 1 156 ? 8.453 -2.205 -0.258 1 98.62 156 VAL A CA 1
ATOM 1177 C C . VAL A 1 156 ? 8.117 -0.739 0.001 1 98.62 156 VAL A C 1
ATOM 1179 O O . VAL A 1 156 ? 6.961 -0.402 0.273 1 98.62 156 VAL A O 1
ATOM 1182 N N . TYR A 1 157 ? 9.117 0.137 -0.076 1 97.56 157 TYR A N 1
ATOM 1183 C CA . TYR A 1 157 ? 8.859 1.569 0.036 1 97.56 157 TYR A CA 1
ATOM 1184 C C . TYR A 1 157 ? 7.84 2.023 -0.998 1 97.56 157 TYR A C 1
ATOM 1186 O O . TYR A 1 157 ? 6.867 2.703 -0.662 1 97.56 157 TYR A O 1
ATOM 1194 N N . CYS A 1 158 ? 8.016 1.625 -2.279 1 97.38 158 CYS A N 1
ATOM 1195 C CA . CYS A 1 158 ? 7.055 1.935 -3.334 1 97.38 158 CYS A CA 1
ATOM 1196 C C . CYS A 1 158 ? 5.672 1.4 -2.984 1 97.38 158 CYS A C 1
ATOM 1198 O O . CYS A 1 158 ? 4.672 2.104 -3.145 1 97.38 158 CYS A O 1
ATOM 1200 N N . ALA A 1 159 ? 5.652 0.166 -2.498 1 98.81 159 ALA A N 1
ATOM 1201 C CA . ALA A 1 159 ? 4.375 -0.421 -2.109 1 98.81 159 ALA A CA 1
ATOM 1202 C C . ALA A 1 159 ? 3.621 0.491 -1.146 1 98.81 159 ALA A C 1
ATOM 1204 O O . ALA A 1 159 ? 2.441 0.787 -1.354 1 98.81 159 ALA A O 1
ATOM 1205 N N . THR A 1 160 ? 4.301 0.947 -0.103 1 98.88 160 THR A N 1
ATOM 1206 C CA . THR A 1 160 ? 3.662 1.761 0.925 1 98.88 160 THR A CA 1
ATOM 1207 C C . THR A 1 160 ? 3.205 3.098 0.35 1 98.88 160 THR A C 1
ATOM 1209 O O . THR A 1 160 ? 2.094 3.553 0.629 1 98.88 160 THR A O 1
ATOM 1212 N N . LYS A 1 161 ? 4.039 3.691 -0.475 1 98.81 161 LYS A N 1
ATOM 1213 C CA . LYS A 1 161 ? 3.725 5.031 -0.961 1 98.81 161 LYS A CA 1
ATOM 1214 C C . LYS A 1 161 ? 2.676 4.98 -2.07 1 98.81 161 LYS A C 1
ATOM 1216 O O . LYS A 1 161 ? 1.848 5.887 -2.189 1 98.81 161 LYS A O 1
ATOM 1221 N N . PHE A 1 162 ? 2.682 3.926 -2.898 1 98.5 162 PHE A N 1
ATOM 1222 C CA . PHE A 1 162 ? 1.54 3.674 -3.768 1 98.5 162 PHE A CA 1
ATOM 1223 C C . PHE A 1 162 ? 0.26 3.533 -2.953 1 98.5 162 PHE A C 1
ATOM 1225 O O . PHE A 1 162 ? -0.781 4.082 -3.324 1 98.5 162 PHE A O 1
ATOM 1232 N N . GLY A 1 163 ? 0.377 2.764 -1.892 1 98.88 163 GLY A N 1
ATOM 1233 C CA . GLY A 1 163 ? -0.765 2.582 -1.011 1 98.88 163 GLY A CA 1
ATOM 1234 C C . GLY A 1 163 ? -1.324 3.889 -0.479 1 98.88 163 GLY A C 1
ATOM 1235 O O . GLY A 1 163 ? -2.539 4.094 -0.479 1 98.88 163 GLY A O 1
ATOM 1236 N N . VAL A 1 164 ? -0.469 4.781 -0.072 1 98.94 164 VAL A N 1
ATOM 1237 C CA . VAL A 1 164 ? -0.883 6.07 0.469 1 98.94 164 VAL A CA 1
ATOM 1238 C C . VAL A 1 164 ? -1.607 6.875 -0.608 1 98.94 164 VAL A C 1
ATOM 1240 O O . VAL A 1 164 ? -2.631 7.504 -0.337 1 98.94 164 VAL A O 1
ATOM 1243 N N . VAL A 1 165 ? -1.104 6.879 -1.839 1 98.25 165 VAL A N 1
ATOM 1244 C CA . VAL A 1 165 ? -1.716 7.617 -2.939 1 98.25 165 VAL A CA 1
ATOM 1245 C C . VAL A 1 165 ? -3.115 7.07 -3.213 1 98.25 165 VAL A C 1
ATOM 1247 O O . VAL A 1 165 ? -4.09 7.828 -3.248 1 98.25 165 VAL A O 1
ATOM 1250 N N . GLY A 1 166 ? -3.238 5.754 -3.383 1 97.69 166 GLY A N 1
ATOM 1251 C CA . GLY A 1 166 ? -4.535 5.145 -3.635 1 97.69 166 GLY A CA 1
ATOM 1252 C C . GLY A 1 166 ? -5.523 5.363 -2.508 1 97.69 166 GLY A C 1
ATOM 1253 O O . GLY A 1 166 ? -6.695 5.66 -2.752 1 97.69 166 GLY A O 1
ATOM 1254 N N . PHE A 1 167 ? -5.043 5.25 -1.24 1 98.62 167 PHE A N 1
ATOM 1255 C CA . PHE A 1 167 ? -5.84 5.477 -0.041 1 98.62 167 PHE A CA 1
ATOM 1256 C C . PHE A 1 167 ? -6.402 6.891 -0.022 1 98.62 167 PHE A C 1
ATOM 1258 O O . PHE A 1 167 ? -7.613 7.082 0.116 1 98.62 167 PHE A O 1
ATOM 1265 N N . SER A 1 168 ? -5.551 7.84 -0.276 1 98.5 168 SER A N 1
ATOM 1266 C CA . SER A 1 168 ? -5.926 9.25 -0.195 1 98.5 168 SER A CA 1
ATOM 1267 C C . SER A 1 168 ? -6.941 9.609 -1.271 1 98.5 168 SER A C 1
ATOM 1269 O O . SER A 1 168 ? -7.934 10.289 -0.993 1 98.5 168 SER A O 1
ATOM 1271 N N . GLN A 1 169 ? -6.707 9.148 -2.48 1 97 169 GLN A N 1
ATOM 1272 C CA . GLN A 1 169 ? -7.594 9.453 -3.596 1 97 169 GLN A CA 1
ATOM 1273 C C . GLN A 1 169 ? -8.969 8.828 -3.395 1 97 169 GLN A C 1
ATOM 1275 O O . GLN A 1 169 ? -9.961 9.297 -3.951 1 97 169 GLN A O 1
ATOM 1280 N N . SER A 1 170 ? -9.039 7.781 -2.617 1 96.25 170 SER A N 1
ATOM 1281 C CA . SER A 1 170 ? -10.289 7.059 -2.422 1 96.25 170 SER A CA 1
ATOM 1282 C C . SER A 1 170 ? -11.188 7.758 -1.401 1 96.25 170 SER A C 1
ATOM 1284 O O . SER A 1 170 ? -12.367 7.426 -1.27 1 96.25 170 SER A O 1
ATOM 1286 N N . LEU A 1 171 ? -10.672 8.758 -0.759 1 97.81 171 LEU A N 1
ATOM 1287 C CA . LEU A 1 171 ? -11.367 9.305 0.402 1 97.81 171 LEU A CA 1
ATOM 1288 C C . LEU A 1 171 ? -12.031 10.633 0.061 1 97.81 171 LEU A C 1
ATOM 1290 O O . LEU A 1 171 ? -12.43 11.383 0.958 1 97.81 171 LEU A O 1
ATOM 1294 N N . GLY A 1 172 ? -12.188 10.922 -1.27 1 96.25 172 GLY A N 1
ATOM 1295 C CA . GLY A 1 172 ? -12.766 12.18 -1.709 1 96.25 172 GLY A CA 1
ATOM 1296 C C . GLY A 1 172 ? -14.172 12.406 -1.177 1 96.25 172 GLY A C 1
ATOM 1297 O O . GLY A 1 172 ? -14.57 13.547 -0.936 1 96.25 172 GLY A O 1
ATOM 1298 N N . GLY A 1 173 ? -14.945 11.344 -0.945 1 96.31 173 GLY A N 1
ATOM 1299 C CA . GLY A 1 173 ? -16.312 11.445 -0.492 1 96.31 173 GLY A CA 1
ATOM 1300 C C . GLY A 1 173 ? -16.438 11.977 0.923 1 96.31 173 GLY A C 1
ATOM 1301 O O . GLY A 1 173 ? -17.516 12.43 1.328 1 96.31 173 GLY A O 1
ATOM 1302 N N . LEU A 1 174 ? -15.414 11.992 1.674 1 97.5 174 LEU A N 1
ATOM 1303 C CA . LEU A 1 174 ? -15.445 12.414 3.072 1 97.5 174 LEU A CA 1
ATOM 1304 C C . LEU A 1 174 ? -15.734 13.906 3.189 1 97.5 174 LEU A C 1
ATOM 1306 O O . LEU A 1 174 ? -16.266 14.359 4.207 1 97.5 174 LEU A O 1
ATOM 1310 N N . HIS A 1 175 ? -15.328 14.594 2.111 1 97.75 175 HIS A N 1
ATOM 1311 C CA . HIS A 1 175 ? -15.625 16.016 2.152 1 97.75 175 HIS A CA 1
ATOM 1312 C C . HIS A 1 175 ? -17.125 16.266 2.283 1 97.75 175 HIS A C 1
ATOM 1314 O O . HIS A 1 175 ? -17.547 17.094 3.1 1 97.75 175 HIS A O 1
ATOM 1320 N N . LYS A 1 176 ? -17.875 15.539 1.497 1 96.81 176 LYS A N 1
ATOM 1321 C CA . LYS A 1 176 ? -19.328 15.703 1.505 1 96.81 176 LYS A CA 1
ATOM 1322 C C . LYS A 1 176 ? -19.938 15.133 2.785 1 96.81 176 LYS A C 1
ATOM 1324 O O . LYS A 1 176 ? -20.812 15.758 3.393 1 96.81 176 LYS A O 1
ATOM 1329 N N . THR A 1 177 ? -19.438 14 3.264 1 96.5 177 THR A N 1
ATOM 1330 C CA . THR A 1 177 ? -20.094 13.297 4.359 1 96.5 177 THR A CA 1
ATOM 1331 C C . THR A 1 177 ? -19.594 13.797 5.707 1 96.5 177 THR A C 1
ATOM 1333 O O . THR A 1 177 ? -20.344 13.836 6.684 1 96.5 177 THR A O 1
ATOM 1336 N N . GLU A 1 178 ? -18.297 14.203 5.789 1 97.94 178 GLU A N 1
ATOM 1337 C CA . GLU A 1 178 ? -17.656 14.5 7.07 1 97.94 178 GLU A CA 1
ATOM 1338 C C . GLU A 1 178 ? -17.109 15.922 7.102 1 97.94 178 GLU A C 1
ATOM 1340 O O . GLU A 1 178 ? -16.672 16.406 8.148 1 97.94 178 GLU A O 1
ATOM 1345 N N . GLY A 1 179 ? -17.125 16.641 5.984 1 98.38 179 GLY A N 1
ATOM 1346 C CA . GLY A 1 179 ? -16.531 17.969 5.93 1 98.38 179 GLY A CA 1
ATOM 1347 C C . GLY A 1 179 ? -15.023 17.953 5.965 1 98.38 179 GLY A C 1
ATOM 1348 O O . GLY A 1 179 ? -14.391 18.922 6.379 1 98.38 179 GLY A O 1
ATOM 1349 N N . VAL A 1 180 ? -14.438 16.812 5.605 1 98.62 180 VAL A N 1
ATOM 1350 C CA . VAL A 1 180 ? -12.992 16.672 5.691 1 98.62 180 VAL A CA 1
ATOM 1351 C C . VAL A 1 180 ? -12.414 16.391 4.305 1 98.62 180 VAL A C 1
ATOM 1353 O O . VAL A 1 180 ? -12.797 15.414 3.656 1 98.62 180 VAL A O 1
ATOM 1356 N N . ARG A 1 181 ? -11.531 17.281 3.811 1 98.75 181 ARG A N 1
ATOM 1357 C CA . ARG A 1 181 ? -10.781 17.016 2.588 1 98.75 181 ARG A CA 1
ATOM 1358 C C . ARG A 1 181 ? -9.57 16.141 2.875 1 98.75 181 ARG A C 1
ATOM 1360 O O . ARG A 1 181 ? -8.914 16.297 3.908 1 98.75 181 ARG A O 1
ATOM 1367 N N . VAL A 1 182 ? -9.297 15.188 1.998 1 98.75 182 VAL A N 1
ATOM 1368 C CA . VAL A 1 182 ? -8.109 14.352 2.096 1 98.75 182 VAL A CA 1
ATOM 1369 C C . VAL A 1 182 ? -7.285 14.477 0.815 1 98.75 182 VAL A C 1
ATOM 1371 O O . VAL A 1 182 ? -7.785 14.195 -0.278 1 98.75 182 VAL A O 1
ATOM 1374 N N . ASN A 1 183 ? -6.043 14.953 0.95 1 98.69 183 ASN A N 1
ATOM 1375 C CA . ASN A 1 183 ? -5.113 15.102 -0.166 1 98.69 183 ASN A CA 1
ATOM 1376 C C . ASN A 1 183 ? -3.775 14.43 0.128 1 98.69 183 ASN A C 1
ATOM 1378 O O . ASN A 1 183 ? -3.471 14.125 1.282 1 98.69 183 ASN A O 1
ATOM 1382 N N . CYS A 1 184 ? -3.043 14.133 -0.884 1 98.25 184 CYS A N 1
ATOM 1383 C CA . CYS A 1 184 ? -1.683 13.664 -0.658 1 98.25 184 CYS A CA 1
ATOM 1384 C C . CYS A 1 184 ? -0.677 14.492 -1.445 1 98.25 184 CYS A C 1
ATOM 1386 O O . CYS A 1 184 ? -1.031 15.117 -2.445 1 98.25 184 CYS A O 1
ATOM 1388 N N . ILE A 1 185 ? 0.497 14.633 -0.947 1 98.81 185 ILE A N 1
ATOM 1389 C CA . ILE A 1 185 ? 1.62 15.305 -1.588 1 98.81 185 ILE A CA 1
ATOM 1390 C C . ILE A 1 185 ? 2.75 14.312 -1.837 1 98.81 185 ILE A C 1
ATOM 1392 O O . ILE A 1 185 ? 3.043 13.469 -0.983 1 98.81 185 ILE A O 1
ATOM 1396 N N . CYS A 1 186 ? 3.311 14.344 -3.023 1 98.12 186 CYS A N 1
ATOM 1397 C CA . CYS A 1 186 ? 4.32 13.398 -3.479 1 98.12 186 CYS A CA 1
ATOM 1398 C C . CYS A 1 186 ? 5.629 14.109 -3.797 1 98.12 186 CYS A C 1
ATOM 1400 O O . CYS A 1 186 ? 5.883 14.469 -4.945 1 98.12 186 CYS A O 1
ATOM 1402 N N . PRO A 1 187 ? 6.496 14.203 -2.799 1 97.44 187 PRO A N 1
ATOM 1403 C CA . PRO A 1 187 ? 7.812 14.805 -3.039 1 97.44 187 PRO A CA 1
ATOM 1404 C C . PRO A 1 187 ? 8.727 13.898 -3.863 1 97.44 187 PRO A C 1
ATOM 1406 O O . PRO A 1 187 ? 8.711 12.68 -3.697 1 97.44 187 PRO A O 1
ATOM 1409 N N . SER A 1 188 ? 9.484 14.531 -4.727 1 94.25 188 SER A N 1
ATOM 1410 C CA . SER A 1 188 ? 10.617 13.82 -5.309 1 94.25 188 SER A CA 1
ATOM 1411 C C . SER A 1 188 ? 11.812 13.828 -4.363 1 94.25 188 SER A C 1
ATOM 1413 O O . SER A 1 188 ? 11.656 14.016 -3.156 1 94.25 188 SER A O 1
ATOM 1415 N N . TYR A 1 189 ? 13.039 13.484 -4.867 1 91.62 189 TYR A N 1
ATOM 1416 C CA . TYR A 1 189 ? 14.227 13.43 -4.023 1 91.62 189 TYR A CA 1
ATOM 1417 C C . TYR A 1 189 ? 14.398 14.719 -3.229 1 91.62 189 TYR A C 1
ATOM 1419 O O . TYR A 1 189 ? 14.617 15.781 -3.805 1 91.62 189 TYR A O 1
ATOM 1427 N N . THR A 1 190 ? 14.234 14.594 -1.951 1 93.31 190 THR A N 1
ATOM 1428 C CA . THR A 1 190 ? 14.273 15.742 -1.055 1 93.31 190 THR A CA 1
ATOM 1429 C C . THR A 1 190 ? 15.438 15.625 -0.073 1 93.31 190 THR A C 1
ATOM 1431 O O . THR A 1 190 ? 15.703 14.539 0.447 1 93.31 190 THR A O 1
ATOM 1434 N N . GLU A 1 191 ? 16.078 16.734 0.131 1 92.06 191 GLU A N 1
ATOM 1435 C CA . GLU A 1 191 ? 17.25 16.766 1.012 1 92.06 191 GLU A CA 1
ATOM 1436 C C . GLU A 1 191 ? 16.844 16.578 2.471 1 92.06 191 GLU A C 1
ATOM 1438 O O . GLU A 1 191 ? 16.516 17.547 3.164 1 92.06 191 GLU A O 1
ATOM 1443 N N . THR A 1 192 ? 16.844 15.367 2.918 1 92.81 192 THR A N 1
ATOM 1444 C CA . THR A 1 192 ? 16.484 14.984 4.273 1 92.81 192 THR A CA 1
ATOM 1445 C C . THR A 1 192 ? 17.344 13.828 4.766 1 92.81 192 THR A C 1
ATOM 1447 O O . THR A 1 192 ? 18.062 13.211 3.979 1 92.81 192 THR A O 1
ATOM 1450 N N . ASP A 1 193 ? 17.297 13.602 6.07 1 87.88 193 ASP A N 1
ATOM 1451 C CA . ASP A 1 193 ? 18 12.438 6.621 1 87.88 193 ASP A CA 1
ATOM 1452 C C . ASP A 1 193 ? 17.484 11.141 6.008 1 87.88 193 ASP A C 1
ATOM 1454 O O . ASP A 1 193 ? 18.25 10.203 5.789 1 87.88 193 ASP A O 1
ATOM 1458 N N . LEU A 1 194 ? 16.219 11.055 5.727 1 86 194 LEU A N 1
ATOM 1459 C CA . LEU A 1 194 ? 15.641 9.883 5.09 1 86 194 LEU A CA 1
ATOM 1460 C C . LEU A 1 194 ? 16.297 9.609 3.74 1 86 194 LEU A C 1
ATOM 1462 O O . LEU A 1 194 ? 16.641 8.469 3.432 1 86 194 LEU A O 1
ATOM 1466 N N . PHE A 1 195 ? 16.484 10.609 2.963 1 85.31 195 PHE A N 1
ATOM 1467 C CA . PHE A 1 195 ? 17.125 10.5 1.656 1 85.31 195 PHE A CA 1
ATOM 1468 C C . PHE A 1 195 ? 18.562 10 1.798 1 85.31 195 PHE A C 1
ATOM 1470 O O . PHE A 1 195 ? 18.953 9.023 1.147 1 85.31 195 PHE A O 1
ATOM 1477 N N . TRP A 1 196 ? 19.25 10.586 2.701 1 80.56 196 TRP A N 1
ATOM 1478 C CA . TRP A 1 196 ? 20.672 10.289 2.84 1 80.56 196 TRP A CA 1
ATOM 1479 C C . TRP A 1 196 ? 20.875 8.906 3.459 1 80.56 196 TRP A C 1
ATOM 1481 O O . TRP A 1 196 ? 21.875 8.234 3.178 1 80.56 196 TRP A O 1
ATOM 1491 N N . SER A 1 197 ? 19.984 8.492 4.285 1 77.94 197 SER A N 1
ATOM 1492 C CA . SER A 1 197 ? 20.094 7.191 4.941 1 77.94 197 SER A CA 1
ATOM 1493 C C . SER A 1 197 ? 19.922 6.051 3.947 1 77.94 197 SER A C 1
ATOM 1495 O O . SER A 1 197 ? 20.359 4.926 4.199 1 77.94 197 SER A O 1
ATOM 1497 N N . SER A 1 198 ? 19.25 6.262 2.951 1 72.81 198 SER A N 1
ATOM 1498 C CA . SER A 1 198 ? 19.047 5.242 1.928 1 72.81 198 SER A CA 1
ATOM 1499 C C . SER A 1 198 ? 20.344 4.984 1.15 1 72.81 198 SER A C 1
ATOM 1501 O O . SER A 1 198 ? 20.484 3.949 0.494 1 72.81 198 SER A O 1
ATOM 1503 N N . TYR A 1 199 ? 21.172 6.027 1.274 1 65.88 199 TYR A N 1
ATOM 1504 C CA . TYR A 1 199 ? 22.469 5.91 0.625 1 65.88 199 TYR A CA 1
ATOM 1505 C C . TYR A 1 199 ? 23.578 5.805 1.656 1 65.88 199 TYR A C 1
ATOM 1507 O O . TYR A 1 199 ? 23.484 6.371 2.748 1 65.88 199 TYR A O 1
ATOM 1515 N N . ASP A 1 200 ? 24.156 4.684 1.873 1 56.16 200 ASP A N 1
ATOM 1516 C CA . ASP A 1 200 ? 25.266 4.695 2.805 1 56.16 200 ASP A CA 1
ATOM 1517 C C . ASP A 1 200 ? 26.047 6.012 2.719 1 56.16 200 ASP A C 1
ATOM 1519 O O . ASP A 1 200 ? 26.594 6.348 1.666 1 56.16 200 ASP A O 1
ATOM 1523 N N . GLU A 1 201 ? 25.844 6.789 3.74 1 47.88 201 GLU A N 1
ATOM 1524 C CA . GLU A 1 201 ? 26.438 8.117 3.754 1 47.88 201 GLU A CA 1
ATOM 1525 C C . GLU A 1 201 ? 27.891 8.078 3.275 1 47.88 201 GLU A C 1
ATOM 1527 O O . GLU A 1 201 ? 28.312 8.953 2.525 1 47.88 201 GLU A O 1
ATOM 1532 N N . LYS A 1 202 ? 28.719 7.254 3.873 1 47.06 202 LYS A N 1
ATOM 1533 C CA . LYS A 1 202 ? 30.156 7.223 3.596 1 47.06 202 LYS A CA 1
ATOM 1534 C C . LYS A 1 202 ? 30.422 6.891 2.131 1 47.06 202 LYS A C 1
ATOM 1536 O O . LYS A 1 202 ? 31.391 7.383 1.546 1 47.06 202 LYS A O 1
ATOM 1541 N N . ARG A 1 203 ? 29.656 6.062 1.551 1 46.44 203 ARG A N 1
ATOM 1542 C CA . ARG A 1 203 ? 29.969 5.605 0.202 1 46.44 203 ARG A CA 1
ATOM 1543 C C . ARG A 1 203 ? 29.125 6.332 -0.835 1 46.44 203 ARG A C 1
ATOM 1545 O O . ARG A 1 203 ? 29.359 6.199 -2.039 1 46.44 203 ARG A O 1
ATOM 1552 N N . ALA A 1 204 ? 28.016 6.93 -0.413 1 52 204 ALA A N 1
ATOM 1553 C CA . ALA A 1 204 ? 26.984 7.449 -1.308 1 52 204 ALA A CA 1
ATOM 1554 C C . ALA A 1 204 ? 27.516 8.633 -2.115 1 52 204 ALA A C 1
ATOM 1556 O O . ALA A 1 204 ? 27.266 8.734 -3.318 1 52 204 ALA A O 1
ATOM 1557 N N . LYS A 1 205 ? 28.188 9.562 -1.396 1 52.31 205 LYS A N 1
ATOM 1558 C CA . LYS A 1 205 ? 28.672 10.727 -2.135 1 52.31 205 LYS A CA 1
ATOM 1559 C C . LYS A 1 205 ? 29.594 10.305 -3.283 1 52.31 205 LYS A C 1
ATOM 1561 O O . LYS A 1 205 ? 29.766 11.062 -4.242 1 52.31 205 LYS A O 1
ATOM 1566 N N . GLU A 1 206 ? 29.844 9.039 -3.162 1 53.72 206 GLU A N 1
ATOM 1567 C CA . GLU A 1 206 ? 30.797 8.547 -4.148 1 53.72 206 GLU A CA 1
ATOM 1568 C C . GLU A 1 206 ? 30.156 7.523 -5.082 1 53.72 206 GLU A C 1
ATOM 1570 O O . GLU A 1 206 ? 30.781 7.047 -6.023 1 53.72 206 GLU A O 1
ATOM 1575 N N . LEU A 1 207 ? 28.891 7.352 -4.832 1 61.41 207 LEU A N 1
ATOM 1576 C CA . LEU A 1 207 ? 28.328 6.305 -5.68 1 61.41 207 LEU A CA 1
ATOM 1577 C C . LEU A 1 207 ? 27.875 6.879 -7.02 1 61.41 207 LEU A C 1
ATOM 1579 O O . LEU A 1 207 ? 27.062 7.809 -7.059 1 61.41 207 LEU A O 1
ATOM 1583 N N . PRO A 1 208 ? 28.5 6.387 -7.996 1 65.25 208 PRO A N 1
ATOM 1584 C CA . PRO A 1 208 ? 28.156 6.848 -9.344 1 65.25 208 PRO A CA 1
ATOM 1585 C C . PRO A 1 208 ? 26.641 6.84 -9.602 1 65.25 208 PRO A C 1
ATOM 1587 O O . PRO A 1 208 ? 26.125 7.742 -10.258 1 65.25 208 PRO A O 1
ATOM 1590 N N . GLU A 1 209 ? 25.922 5.965 -9.008 1 69.25 209 GLU A N 1
ATOM 1591 C CA . GLU A 1 209 ? 24.484 5.859 -9.25 1 69.25 209 GLU A CA 1
ATOM 1592 C C . GLU A 1 209 ? 23.734 7.027 -8.617 1 69.25 209 GLU A C 1
ATOM 1594 O O . GLU A 1 209 ? 22.797 7.555 -9.211 1 69.25 209 GLU A O 1
ATOM 1599 N N . LEU A 1 210 ? 24.219 7.402 -7.52 1 73.06 210 LEU A N 1
ATOM 1600 C CA . LEU A 1 210 ? 23.609 8.547 -6.844 1 73.06 210 LEU A CA 1
ATOM 1601 C C . LEU A 1 210 ? 23.844 9.828 -7.629 1 73.06 210 LEU A C 1
ATOM 1603 O O . LEU A 1 210 ? 22.938 10.648 -7.777 1 73.06 210 LEU A O 1
ATOM 1607 N N . HIS A 1 211 ? 25.047 9.891 -8.062 1 75.62 211 HIS A N 1
ATOM 1608 C CA . HIS A 1 211 ? 25.391 11.078 -8.828 1 75.62 211 HIS A CA 1
ATOM 1609 C C . HIS A 1 211 ? 24.531 11.195 -10.078 1 75.62 211 HIS A C 1
ATOM 1611 O O . HIS A 1 211 ? 24.078 12.289 -10.43 1 75.62 211 HIS A O 1
ATOM 1617 N N . GLN A 1 212 ? 24.359 10.141 -10.68 1 77 212 GLN A N 1
ATOM 1618 C CA . GLN A 1 212 ? 23.547 10.133 -11.891 1 77 212 GLN A CA 1
ATOM 1619 C C . GLN A 1 212 ? 22.094 10.484 -11.57 1 77 212 GLN A C 1
ATOM 1621 O O . GLN A 1 212 ? 21.453 11.25 -12.297 1 77 212 GLN A O 1
ATOM 1626 N N . THR A 1 213 ? 21.594 9.977 -10.516 1 77 213 THR A N 1
ATOM 1627 C CA . THR A 1 213 ? 20.219 10.234 -10.102 1 77 213 THR A CA 1
ATOM 1628 C C . THR A 1 213 ? 20.031 11.711 -9.758 1 77 213 THR A C 1
ATOM 1630 O O . THR A 1 213 ? 19.094 12.344 -10.234 1 77 213 THR A O 1
ATOM 1633 N N . LEU A 1 214 ? 21.031 12.203 -9.008 1 79.88 214 LEU A N 1
ATOM 1634 C CA . LEU A 1 214 ? 20.922 13.586 -8.562 1 79.88 214 LEU A CA 1
ATOM 1635 C C . LEU A 1 214 ? 21.094 14.547 -9.734 1 79.88 214 LEU A C 1
ATOM 1637 O O . LEU A 1 214 ? 20.484 15.609 -9.773 1 79.88 214 LEU A O 1
ATOM 1641 N N . SER A 1 215 ? 21.953 14.094 -10.617 1 81.25 215 SER A N 1
ATOM 1642 C CA . SER A 1 215 ? 22.156 14.922 -11.797 1 81.25 215 SER A CA 1
ATOM 1643 C C . SER A 1 215 ? 20.906 14.961 -12.672 1 81.25 215 SER A C 1
ATOM 1645 O O . SER A 1 215 ? 20.578 16 -13.242 1 81.25 215 SER A O 1
ATOM 1647 N N . LYS A 1 216 ? 20.266 13.875 -12.664 1 81 216 LYS A N 1
ATOM 1648 C CA . LYS A 1 216 ? 19.125 13.727 -13.562 1 81 216 LYS A CA 1
ATOM 1649 C C . LYS A 1 216 ? 17.875 14.336 -12.953 1 81 216 LYS A C 1
ATOM 1651 O O . LYS A 1 216 ? 17.094 14.992 -13.656 1 81 216 LYS A O 1
ATOM 1656 N N . TYR A 1 217 ? 17.641 14.164 -11.664 1 84.19 217 TYR A N 1
ATOM 1657 C CA . TYR A 1 217 ? 16.359 14.523 -11.078 1 84.19 217 TYR A CA 1
ATOM 1658 C C . TYR A 1 217 ? 16.516 15.672 -10.086 1 84.19 217 TYR A C 1
ATOM 1660 O O . TYR A 1 217 ? 15.531 16.328 -9.727 1 84.19 217 TYR A O 1
ATOM 1668 N N . GLY A 1 218 ? 17.75 15.875 -9.641 1 86.81 218 GLY A N 1
ATOM 1669 C CA . GLY A 1 218 ? 18.016 16.938 -8.688 1 86.81 218 GLY A CA 1
ATOM 1670 C C . GLY A 1 218 ? 17.516 16.641 -7.293 1 86.81 218 GLY A C 1
ATOM 1671 O O . GLY A 1 218 ? 16.891 15.602 -7.062 1 86.81 218 GLY A O 1
ATOM 1672 N N . LEU A 1 219 ? 17.844 17.531 -6.395 1 90.62 219 LEU A N 1
ATOM 1673 C CA . LEU A 1 219 ? 17.453 17.469 -4.992 1 90.62 219 LEU A CA 1
ATOM 1674 C C . LEU A 1 219 ? 16.594 18.688 -4.617 1 90.62 219 LEU A C 1
ATOM 1676 O O . LEU A 1 219 ? 16.922 19.812 -5.004 1 90.62 219 LEU A O 1
ATOM 1680 N N . ILE A 1 220 ? 15.461 18.438 -3.939 1 95.06 220 ILE A N 1
ATOM 1681 C CA . ILE A 1 220 ? 14.562 19.516 -3.525 1 95.06 220 ILE A CA 1
ATOM 1682 C C . ILE A 1 220 ? 14.789 19.828 -2.049 1 95.06 220 ILE A C 1
ATOM 1684 O O . ILE A 1 220 ? 15.047 18.938 -1.244 1 95.06 220 ILE A O 1
ATOM 1688 N N . ARG A 1 221 ? 14.703 21.141 -1.757 1 96.44 221 ARG A N 1
ATOM 1689 C CA . ARG A 1 221 ? 14.727 21.531 -0.35 1 96.44 221 ARG A CA 1
ATOM 1690 C C . ARG A 1 221 ? 13.398 21.219 0.33 1 96.44 221 ARG A C 1
ATOM 1692 O O . ARG A 1 221 ? 12.336 21.406 -0.258 1 96.44 221 ARG A O 1
ATOM 1699 N N . PRO A 1 222 ? 13.461 20.75 1.573 1 98.12 222 PRO A N 1
ATOM 1700 C CA . PRO A 1 222 ? 12.227 20.391 2.275 1 98.12 222 PRO A CA 1
ATOM 1701 C C . PRO A 1 222 ? 11.25 21.562 2.383 1 98.12 222 PRO A C 1
ATOM 1703 O O . PRO A 1 222 ? 10.039 21.344 2.465 1 98.12 222 PRO A O 1
ATOM 1706 N N . GLU A 1 223 ? 11.711 22.797 2.307 1 98.31 223 GLU A N 1
ATOM 1707 C CA . GLU A 1 223 ? 10.867 23.984 2.381 1 98.31 223 GLU A CA 1
ATOM 1708 C C . GLU A 1 223 ? 9.875 24.031 1.222 1 98.31 223 GLU A C 1
ATOM 1710 O O . GLU A 1 223 ? 8.75 24.516 1.375 1 98.31 223 GLU A O 1
ATOM 1715 N N . VAL A 1 224 ? 10.312 23.516 0.089 1 98.31 224 VAL A N 1
ATOM 1716 C CA . VAL A 1 224 ? 9.438 23.531 -1.08 1 98.31 224 VAL A CA 1
ATOM 1717 C C . VAL A 1 224 ? 8.25 22.594 -0.842 1 98.31 224 VAL A C 1
ATOM 1719 O O . VAL A 1 224 ? 7.129 22.906 -1.263 1 98.31 224 VAL A O 1
ATOM 1722 N N . ILE A 1 225 ? 8.484 21.531 -0.147 1 98.69 225 ILE A N 1
ATOM 1723 C CA . ILE A 1 225 ? 7.398 20.609 0.179 1 98.69 225 ILE A CA 1
ATOM 1724 C C . ILE A 1 225 ? 6.418 21.281 1.136 1 98.69 225 ILE A C 1
ATOM 1726 O O . ILE A 1 225 ? 5.203 21.188 0.969 1 98.69 225 ILE A O 1
ATOM 1730 N N . ALA A 1 226 ? 6.934 21.984 2.135 1 98.81 226 ALA A N 1
ATOM 1731 C CA . ALA A 1 226 ? 6.09 22.719 3.074 1 98.81 226 ALA A CA 1
ATOM 1732 C C . ALA A 1 226 ? 5.215 23.734 2.346 1 98.81 226 ALA A C 1
ATOM 1734 O O . ALA A 1 226 ? 4.047 23.922 2.688 1 98.81 226 ALA A O 1
ATOM 1735 N N . THR A 1 227 ? 5.805 24.375 1.332 1 98.69 227 THR A N 1
ATOM 1736 C CA . THR A 1 227 ? 5.047 25.312 0.512 1 98.69 227 THR A CA 1
ATOM 1737 C C . THR A 1 227 ? 3.877 24.609 -0.17 1 98.69 227 THR A C 1
ATOM 1739 O O . THR A 1 227 ? 2.771 25.156 -0.235 1 98.69 227 THR A O 1
ATOM 1742 N N . GLY A 1 228 ? 4.129 23.438 -0.693 1 98.81 228 GLY A N 1
ATOM 1743 C CA . GLY A 1 228 ? 3.059 22.641 -1.286 1 98.81 228 GLY A CA 1
ATOM 1744 C C . GLY A 1 228 ? 1.955 22.297 -0.304 1 98.81 228 GLY A C 1
ATOM 1745 O O . GLY A 1 228 ? 0.771 22.391 -0.637 1 98.81 228 GLY A O 1
ATOM 1746 N N . VAL A 1 229 ? 2.332 21.953 0.912 1 98.88 229 VAL A N 1
ATOM 1747 C CA . VAL A 1 229 ? 1.369 21.625 1.957 1 98.88 229 VAL A CA 1
ATOM 1748 C C . VAL A 1 229 ? 0.478 22.828 2.244 1 98.88 229 VAL A C 1
ATOM 1750 O O . VAL A 1 229 ? -0.747 22.703 2.307 1 98.88 229 VAL A O 1
ATOM 1753 N N . ILE A 1 230 ? 1.055 24.016 2.369 1 98.94 230 ILE A N 1
ATOM 1754 C CA . ILE A 1 230 ? 0.303 25.234 2.633 1 98.94 230 ILE A CA 1
ATOM 1755 C C . ILE A 1 230 ? -0.66 25.5 1.479 1 98.94 230 ILE A C 1
ATOM 1757 O O . ILE A 1 230 ? -1.816 25.875 1.701 1 98.94 230 ILE A O 1
ATOM 1761 N N . GLN A 1 231 ? -0.182 25.266 0.267 1 98.75 231 GLN A N 1
ATOM 1762 C CA . GLN A 1 231 ? -1.04 25.469 -0.896 1 98.75 231 GLN A CA 1
ATOM 1763 C C . GLN A 1 231 ? -2.238 24.516 -0.864 1 98.75 231 GLN A C 1
ATOM 1765 O O . GLN A 1 231 ? -3.365 24.938 -1.156 1 98.75 231 GLN A O 1
ATOM 1770 N N . LEU A 1 232 ? -2.016 23.281 -0.519 1 98.69 232 LEU A N 1
ATOM 1771 C CA . LEU A 1 232 ? -3.107 22.312 -0.448 1 98.69 232 LEU A CA 1
ATOM 1772 C C . LEU A 1 232 ? -4.129 22.734 0.604 1 98.69 232 LEU A C 1
ATOM 1774 O O . LEU A 1 232 ? -5.336 22.547 0.409 1 98.69 232 LEU A O 1
ATOM 1778 N N . ILE A 1 233 ? -3.662 23.219 1.733 1 98.75 233 ILE A N 1
ATOM 1779 C CA . ILE A 1 233 ? -4.551 23.609 2.82 1 98.75 233 ILE A CA 1
ATOM 1780 C C . ILE A 1 233 ? -5.391 24.812 2.387 1 98.75 233 ILE A C 1
ATOM 178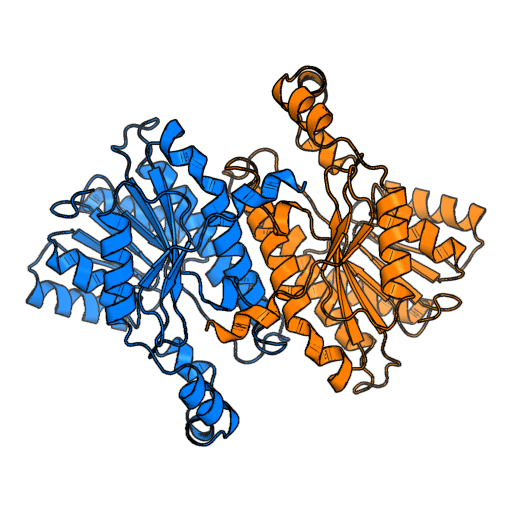2 O O . ILE A 1 233 ? -6.609 24.828 2.582 1 98.75 233 ILE A O 1
ATOM 1786 N N . GLU A 1 234 ? -4.809 25.766 1.743 1 98.56 234 GLU A N 1
ATOM 1787 C CA . GLU A 1 234 ? -5.461 27.047 1.455 1 98.56 234 GLU A CA 1
ATOM 1788 C C . GLU A 1 234 ? -6.332 26.953 0.206 1 98.56 234 GLU A C 1
ATOM 1790 O O . GLU A 1 234 ? -7.289 27.703 0.05 1 98.56 234 GLU A O 1
ATOM 1795 N N . LYS A 1 235 ? -5.988 26.047 -0.718 1 97.56 235 LYS A N 1
ATOM 1796 C CA . LYS A 1 235 ? -6.766 25.891 -1.943 1 97.56 235 LYS A CA 1
ATOM 1797 C C . LYS A 1 235 ? -7.957 24.969 -1.723 1 97.56 235 LYS A C 1
ATOM 1799 O O . LYS A 1 235 ? -7.871 23.766 -1.979 1 97.56 235 LYS A O 1
ATOM 1804 N N . ASP A 1 236 ? -9.102 25.5 -1.502 1 95.56 236 ASP A N 1
ATOM 1805 C CA . ASP A 1 236 ? -10.289 24.766 -1.077 1 95.56 236 ASP A CA 1
ATOM 1806 C C . ASP A 1 236 ? -10.812 23.859 -2.199 1 95.56 236 ASP A C 1
ATOM 1808 O O . ASP A 1 236 ? -11.586 22.938 -1.951 1 95.56 236 ASP A O 1
ATOM 1812 N N . SER A 1 237 ? -10.336 24.094 -3.391 1 95.44 237 SER A N 1
ATOM 1813 C CA . SER A 1 237 ? -10.812 23.312 -4.531 1 95.44 237 SER A CA 1
ATOM 1814 C C . SER A 1 237 ? -10.125 21.953 -4.609 1 95.44 237 SER A C 1
ATOM 1816 O O . SER A 1 237 ? -10.523 21.094 -5.391 1 95.44 237 SER A O 1
ATOM 1818 N N . THR A 1 238 ? -9.109 21.766 -3.809 1 97.25 238 THR A N 1
ATOM 1819 C CA . THR A 1 238 ? -8.391 20.5 -3.854 1 97.25 238 THR A CA 1
ATOM 1820 C C . THR A 1 238 ? -9.016 19.484 -2.896 1 97.25 238 THR A C 1
ATOM 1822 O O . THR A 1 238 ? -9.203 19.766 -1.714 1 97.25 238 THR A O 1
ATOM 1825 N N . ASN A 1 239 ? -9.398 18.391 -3.416 1 97.44 239 ASN A N 1
ATOM 1826 C CA . ASN A 1 239 ? -9.938 17.234 -2.703 1 97.44 239 ASN A CA 1
ATOM 1827 C C . ASN A 1 239 ? -9.617 15.938 -3.43 1 97.44 239 ASN A C 1
ATOM 1829 O O . ASN A 1 239 ? -9.836 15.82 -4.637 1 97.44 239 ASN A O 1
ATOM 1833 N N . ALA A 1 240 ? -9.086 14.922 -2.658 1 97.19 240 ALA A N 1
ATOM 1834 C CA . ALA A 1 240 ? -8.562 13.695 -3.238 1 97.19 240 ALA A CA 1
ATOM 1835 C C . ALA A 1 240 ? -7.5 13.992 -4.289 1 97.19 240 ALA A C 1
ATOM 1837 O O . ALA A 1 240 ? -7.367 13.258 -5.273 1 97.19 240 ALA A O 1
ATOM 1838 N N . ALA A 1 241 ? -6.789 15.078 -4.09 1 97.25 241 ALA A N 1
ATOM 1839 C CA . ALA A 1 241 ? -5.773 15.523 -5.039 1 97.25 241 ALA A CA 1
ATOM 1840 C C . ALA A 1 241 ? -4.43 14.852 -4.762 1 97.25 241 ALA A C 1
ATOM 1842 O O . ALA A 1 241 ? -4.121 14.523 -3.611 1 97.25 241 ALA A O 1
ATOM 1843 N N . VAL A 1 242 ? -3.75 14.609 -5.789 1 97.5 242 VAL A N 1
ATOM 1844 C CA . VAL A 1 242 ? -2.361 14.164 -5.73 1 97.5 242 VAL A CA 1
ATOM 1845 C C . VAL A 1 242 ? -1.44 15.281 -6.211 1 97.5 242 VAL A C 1
ATOM 1847 O O . VAL A 1 242 ? -1.434 15.625 -7.398 1 97.5 242 VAL A O 1
ATOM 1850 N N . MET A 1 243 ? -0.74 15.891 -5.328 1 98.19 243 MET A N 1
ATOM 1851 C CA . MET A 1 243 ? 0.202 16.953 -5.668 1 98.19 243 MET A CA 1
ATOM 1852 C C . MET A 1 243 ? 1.616 16.406 -5.812 1 98.19 243 MET A C 1
ATOM 1854 O O . MET A 1 243 ? 2.131 15.758 -4.898 1 98.19 243 MET A O 1
ATOM 1858 N N . MET A 1 244 ? 2.227 16.625 -6.898 1 96.81 244 MET A N 1
ATOM 1859 C CA . MET A 1 244 ? 3.607 16.219 -7.156 1 96.81 244 MET A CA 1
ATOM 1860 C C . MET A 1 244 ? 4.555 17.406 -6.98 1 96.81 244 MET A C 1
ATOM 1862 O O . MET A 1 244 ? 4.27 18.5 -7.438 1 96.81 244 MET A O 1
ATOM 1866 N N . VAL A 1 245 ? 5.586 17.25 -6.27 1 97.12 245 VAL A N 1
ATOM 1867 C CA . VAL A 1 245 ? 6.617 18.266 -6.102 1 97.12 245 VAL A CA 1
ATOM 1868 C C . VAL A 1 245 ? 7.949 17.75 -6.637 1 97.12 245 VAL A C 1
ATOM 1870 O O . VAL A 1 245 ? 8.555 16.859 -6.039 1 97.12 245 VAL A O 1
ATOM 1873 N N . THR A 1 246 ? 8.414 18.297 -7.691 1 93.94 246 THR A N 1
ATOM 1874 C CA . THR A 1 246 ? 9.641 17.859 -8.359 1 93.94 246 THR A CA 1
ATOM 1875 C C . THR A 1 246 ? 10.57 19.047 -8.594 1 93.94 246 THR A C 1
ATOM 1877 O O . THR A 1 246 ? 10.133 20.203 -8.547 1 93.94 246 THR A O 1
ATOM 1880 N N . LYS A 1 247 ? 11.836 18.719 -8.766 1 92.31 247 LYS A N 1
ATOM 1881 C CA . LYS A 1 247 ? 12.82 19.781 -9.008 1 92.31 247 LYS A CA 1
ATOM 1882 C C . LYS A 1 247 ? 12.555 20.469 -10.344 1 92.31 247 LYS A C 1
ATOM 1884 O O . LYS A 1 247 ? 12.633 21.703 -10.438 1 92.31 247 LYS A O 1
ATOM 1889 N N . LYS A 1 248 ? 12.242 19.766 -11.336 1 88 248 LYS A N 1
ATOM 1890 C CA . LYS A 1 248 ? 12.148 20.281 -12.703 1 88 248 LYS A CA 1
ATOM 1891 C C . LYS A 1 248 ? 10.828 21.016 -12.93 1 88 248 LYS A C 1
ATOM 1893 O O . LYS A 1 248 ? 10.789 22.047 -13.594 1 88 248 LYS A O 1
ATOM 1898 N N . ARG A 1 249 ? 9.695 20.531 -12.375 1 91.5 249 ARG A N 1
ATOM 1899 C CA . ARG A 1 249 ? 8.383 21.062 -12.727 1 91.5 249 ARG A CA 1
ATOM 1900 C C . ARG A 1 249 ? 7.773 21.844 -11.555 1 91.5 249 ARG A C 1
ATOM 1902 O O . ARG A 1 249 ? 6.734 22.484 -11.703 1 91.5 249 ARG A O 1
ATOM 1909 N N . GLY A 1 250 ? 8.484 21.766 -10.422 1 94.56 250 GLY A N 1
ATOM 1910 C CA . GLY A 1 250 ? 7.926 22.453 -9.266 1 94.56 250 GLY A CA 1
ATOM 1911 C C . GLY A 1 250 ? 6.715 21.75 -8.68 1 94.56 250 GLY A C 1
ATOM 1912 O O . GLY A 1 250 ? 6.707 20.531 -8.547 1 94.56 250 GLY A O 1
ATOM 1913 N N . ILE A 1 251 ? 5.711 22.531 -8.25 1 97.06 251 ILE A N 1
ATOM 1914 C CA . ILE A 1 251 ? 4.523 22.016 -7.578 1 97.06 251 ILE A CA 1
ATOM 1915 C C . ILE A 1 251 ? 3.377 21.891 -8.578 1 97.06 251 ILE A C 1
ATOM 1917 O O . ILE A 1 251 ? 2.977 22.875 -9.195 1 97.06 251 ILE A O 1
ATOM 1921 N N . GLU A 1 252 ? 2.867 20.641 -8.742 1 95.5 252 GLU A N 1
ATOM 1922 C CA . GLU A 1 252 ? 1.786 20.391 -9.688 1 95.5 252 GLU A CA 1
ATOM 1923 C C . GLU A 1 252 ? 0.756 19.422 -9.102 1 95.5 252 GLU A C 1
ATOM 1925 O O . GLU A 1 252 ? 1.092 18.578 -8.266 1 95.5 252 GLU A O 1
ATOM 1930 N N . ILE A 1 253 ? -0.472 19.609 -9.531 1 95.88 253 ILE A N 1
ATOM 1931 C CA . ILE A 1 253 ? -1.515 18.656 -9.172 1 95.88 253 ILE A CA 1
ATOM 1932 C C . ILE A 1 253 ? -1.708 17.656 -10.305 1 95.88 253 ILE A C 1
ATOM 1934 O O . ILE A 1 253 ? -1.901 18.047 -11.461 1 95.88 253 ILE A O 1
ATOM 1938 N N . MET A 1 254 ? -1.551 16.391 -9.938 1 91.44 254 MET A N 1
ATOM 1939 C CA . MET A 1 254 ? -1.752 15.336 -10.93 1 91.44 254 MET A CA 1
ATOM 1940 C C . MET A 1 254 ? -3.178 15.359 -11.469 1 91.44 254 MET A C 1
ATOM 1942 O O . MET A 1 254 ? -4.129 15.555 -10.719 1 91.44 254 MET A O 1
ATOM 1946 N N . ARG A 1 255 ? -3.289 15.117 -12.695 1 81.31 255 ARG A N 1
ATOM 1947 C CA . ARG A 1 255 ? -4.621 14.992 -13.281 1 81.31 255 ARG A CA 1
ATOM 1948 C C . ARG A 1 255 ? -5.355 13.781 -12.719 1 81.31 255 ARG A C 1
ATOM 1950 O O . ARG A 1 255 ? -4.777 12.703 -12.586 1 81.31 255 ARG A O 1
ATOM 1957 N N . PRO A 1 256 ? -6.566 14.023 -12.281 1 66.75 256 PRO A N 1
ATOM 1958 C CA . PRO A 1 256 ? -7.316 12.914 -11.688 1 66.75 256 PRO A CA 1
ATOM 1959 C C . PRO A 1 256 ? -7.398 11.695 -12.609 1 66.75 256 PRO A C 1
ATOM 1961 O O . PRO A 1 256 ? -7.535 11.844 -13.828 1 66.75 256 PRO A O 1
ATOM 1964 N N . ARG A 1 257 ? -7.051 10.555 -12.055 1 56.03 257 ARG A N 1
ATOM 1965 C CA . ARG A 1 257 ? -7.105 9.297 -12.789 1 56.03 257 ARG A CA 1
ATOM 1966 C C . ARG A 1 257 ? -8.547 8.914 -13.109 1 56.03 257 ARG A C 1
ATOM 1968 O O . ARG A 1 257 ? -8.789 8.047 -13.953 1 56.03 257 ARG A O 1
ATOM 1975 N N . GLY A 1 258 ? -9.516 9.297 -12.188 1 52.56 258 GLY A N 1
ATOM 1976 C CA . GLY A 1 258 ? -10.914 8.938 -12.359 1 52.56 258 GLY A CA 1
ATOM 1977 C C . GLY A 1 258 ? -11.391 9.039 -13.797 1 52.56 258 GLY A C 1
ATOM 1978 O O . GLY A 1 258 ? -12.344 8.375 -14.188 1 52.56 258 GLY A O 1
ATOM 1979 N N . SER A 1 259 ? -10.711 9.891 -14.531 1 46.25 259 SER A N 1
ATOM 1980 C CA . SER A 1 259 ? -11.203 9.992 -15.906 1 46.25 259 SER A CA 1
ATOM 1981 C C . SER A 1 259 ? -11.023 8.68 -16.656 1 46.25 259 SER A C 1
ATOM 1983 O O . SER A 1 259 ? -11.625 8.477 -17.719 1 46.25 259 SER A O 1
ATOM 1985 N N . ARG A 1 260 ? -10.289 7.789 -15.969 1 49.19 260 ARG A N 1
ATOM 1986 C CA . ARG A 1 260 ? -10.047 6.551 -16.703 1 49.19 260 ARG A CA 1
ATOM 1987 C C . ARG A 1 260 ? -10.836 5.395 -16.109 1 49.19 260 ARG A C 1
ATOM 1989 O O . ARG A 1 260 ? -10.656 4.238 -16.484 1 49.19 260 ARG A O 1
ATOM 1996 N N . ILE A 1 261 ? -11.734 5.773 -15.055 1 54.56 261 ILE A N 1
ATOM 1997 C CA . ILE A 1 261 ? -12.555 4.75 -14.414 1 54.56 261 ILE A CA 1
ATOM 1998 C C . ILE A 1 261 ? -13.477 4.105 -15.453 1 54.56 261 ILE A C 1
ATOM 2000 O O . ILE A 1 261 ? -13.875 2.947 -15.297 1 54.56 261 ILE A O 1
ATOM 2004 N N . SER A 1 262 ? -13.766 4.945 -16.391 1 50.19 262 SER A N 1
ATOM 2005 C CA . SER A 1 262 ? -14.625 4.41 -17.438 1 50.19 262 SER A CA 1
ATOM 2006 C C . SER A 1 262 ? -14.008 3.178 -18.094 1 50.19 262 SER A C 1
ATOM 2008 O O . SER A 1 262 ? -14.695 2.404 -18.75 1 50.19 262 SER A O 1
ATOM 2010 N N . LYS A 1 263 ? -12.812 3.061 -17.844 1 50.47 263 LYS A N 1
ATOM 2011 C CA . LYS A 1 263 ? -12.148 1.924 -18.484 1 50.47 263 LYS A CA 1
ATOM 2012 C C . LYS A 1 263 ? -12.336 0.65 -17.672 1 50.47 263 LYS A C 1
ATOM 2014 O O . LYS A 1 263 ? -11.906 -0.428 -18.078 1 50.47 263 LYS A O 1
ATOM 2019 N N . LEU A 1 264 ? -12.961 0.798 -16.516 1 53.75 264 LEU A N 1
ATOM 2020 C CA . LEU A 1 264 ? -13.305 -0.423 -15.805 1 53.75 264 LEU A CA 1
ATOM 2021 C C . LEU A 1 264 ? -14.367 -1.215 -16.562 1 53.75 264 LEU A C 1
ATOM 2023 O O . LEU A 1 264 ? -15.32 -0.636 -17.094 1 53.75 264 LEU A O 1
ATOM 2027 N N . MET B 1 1 ? 7.102 -19.438 -19.5 1 94.94 1 MET B N 1
ATOM 2028 C CA . MET B 1 1 ? 7.742 -20.719 -19.219 1 94.94 1 MET B CA 1
ATOM 2029 C C . MET B 1 1 ? 6.746 -21.875 -19.359 1 94.94 1 MET B C 1
ATOM 2031 O O . MET B 1 1 ? 5.531 -21.656 -19.297 1 94.94 1 MET B O 1
ATOM 2035 N N . LYS B 1 2 ? 7.277 -23 -19.562 1 97.19 2 LYS B N 1
ATOM 2036 C CA . LYS B 1 2 ? 6.441 -24.203 -19.609 1 97.19 2 LYS B CA 1
ATOM 2037 C C . LYS B 1 2 ? 5.961 -24.594 -18.219 1 97.19 2 LYS B C 1
ATOM 2039 O O . LYS B 1 2 ? 6.754 -24.641 -17.281 1 97.19 2 LYS B O 1
ATOM 2044 N N . ILE B 1 3 ? 4.68 -24.891 -18.094 1 98.5 3 ILE B N 1
ATOM 2045 C CA . ILE B 1 3 ? 4.059 -25.141 -16.797 1 98.5 3 ILE B CA 1
ATOM 2046 C C . ILE B 1 3 ? 4.191 -26.609 -16.438 1 98.5 3 ILE B C 1
ATOM 2048 O O . ILE B 1 3 ? 4.293 -26.953 -15.25 1 98.5 3 ILE B O 1
ATOM 2052 N N . GLN B 1 4 ? 4.172 -27.469 -17.438 1 98.31 4 GLN B N 1
ATOM 2053 C CA . GLN B 1 4 ? 4.223 -28.906 -17.203 1 98.31 4 GLN B CA 1
ATOM 2054 C C . GLN B 1 4 ? 5.434 -29.266 -16.344 1 98.31 4 GLN B C 1
ATOM 2056 O O . GLN B 1 4 ? 6.566 -28.922 -16.672 1 98.31 4 GLN B O 1
ATOM 2061 N N . GLY B 1 5 ? 5.129 -29.938 -15.219 1 97.81 5 GLY B N 1
ATOM 2062 C CA . GLY B 1 5 ? 6.199 -30.422 -14.367 1 97.81 5 GLY B CA 1
ATOM 2063 C C . GLY B 1 5 ? 6.641 -29.406 -13.328 1 97.81 5 GLY B C 1
ATOM 2064 O O . GLY B 1 5 ? 7.445 -29.734 -12.445 1 97.81 5 GLY B O 1
ATOM 2065 N N . CYS B 1 6 ? 6.156 -28.188 -13.391 1 98.62 6 CYS B N 1
ATOM 2066 C CA . CYS B 1 6 ? 6.508 -27.156 -12.422 1 98.62 6 CYS B CA 1
ATOM 2067 C C . CYS B 1 6 ? 5.812 -27.391 -11.086 1 98.62 6 CYS B C 1
ATOM 2069 O O . CYS B 1 6 ? 4.883 -28.203 -11.008 1 98.62 6 CYS B O 1
ATOM 2071 N N . VAL B 1 7 ? 6.363 -26.75 -10.094 1 98.88 7 VAL B N 1
ATOM 2072 C CA . VAL B 1 7 ? 5.781 -26.75 -8.758 1 98.88 7 VAL B CA 1
ATOM 2073 C C . VAL B 1 7 ? 5.293 -25.344 -8.406 1 98.88 7 VAL B C 1
ATOM 2075 O O . VAL B 1 7 ? 6.051 -24.375 -8.5 1 98.88 7 VAL B O 1
ATOM 2078 N N . ALA B 1 8 ? 4.004 -25.297 -7.996 1 98.94 8 ALA B N 1
ATOM 2079 C CA . ALA B 1 8 ? 3.396 -24 -7.719 1 98.94 8 ALA B CA 1
ATOM 2080 C C . ALA B 1 8 ? 2.871 -23.922 -6.289 1 98.94 8 ALA B C 1
ATOM 2082 O O . ALA B 1 8 ? 2.463 -24.938 -5.723 1 98.94 8 ALA B O 1
ATOM 2083 N N . ILE B 1 9 ? 2.951 -22.766 -5.707 1 98.94 9 ILE B N 1
ATOM 2084 C CA . ILE B 1 9 ? 2.275 -22.422 -4.461 1 98.94 9 ILE B CA 1
ATOM 2085 C C . ILE B 1 9 ? 1.188 -21.391 -4.73 1 98.94 9 ILE B C 1
ATOM 2087 O O . ILE B 1 9 ? 1.428 -20.391 -5.422 1 98.94 9 ILE B O 1
ATOM 2091 N N . VAL B 1 10 ? -0.015 -21.625 -4.27 1 98.94 10 VAL B N 1
ATOM 2092 C CA . VAL B 1 10 ? -1.127 -20.688 -4.406 1 98.94 10 VAL B CA 1
ATOM 2093 C C . VAL B 1 10 ? -1.711 -20.375 -3.029 1 98.94 10 VAL B C 1
ATOM 2095 O O . VAL B 1 10 ? -2.25 -21.266 -2.361 1 98.94 10 VAL B O 1
ATOM 2098 N N . THR B 1 11 ? -1.598 -19.156 -2.586 1 98.94 11 THR B N 1
ATOM 2099 C CA . THR B 1 11 ? -2.244 -18.766 -1.341 1 98.94 11 THR B CA 1
ATOM 2100 C C . THR B 1 11 ? -3.713 -18.422 -1.577 1 98.94 11 THR B C 1
ATOM 2102 O O . THR B 1 11 ? -4.078 -17.938 -2.646 1 98.94 11 THR B O 1
ATOM 2105 N N . GLY B 1 12 ? -4.523 -18.625 -0.51 1 98.31 12 GLY B N 1
ATOM 2106 C CA . GLY B 1 12 ? -5.953 -18.453 -0.723 1 98.31 12 GLY B CA 1
ATOM 2107 C C . GLY B 1 12 ? -6.504 -19.328 -1.823 1 98.31 12 GLY B C 1
ATOM 2108 O O . GLY B 1 12 ? -7.293 -18.875 -2.654 1 98.31 12 GLY B O 1
ATOM 2109 N N . GLY B 1 13 ? -6.066 -20.531 -1.857 1 98.38 13 GLY B N 1
ATOM 2110 C CA . GLY B 1 13 ? -6.266 -21.359 -3.043 1 98.38 13 GLY B CA 1
ATOM 2111 C C . GLY B 1 13 ? -7.543 -22.172 -2.994 1 98.38 13 GLY B C 1
ATOM 2112 O O . GLY B 1 13 ? -7.938 -22.766 -3.994 1 98.38 13 GLY B O 1
ATOM 2113 N N . VAL B 1 14 ? -8.305 -22.125 -1.884 1 97.5 14 VAL B N 1
ATOM 2114 C CA . VAL B 1 14 ? -9.359 -23.109 -1.675 1 97.5 14 VAL B CA 1
ATOM 2115 C C . VAL B 1 14 ? -10.664 -22.609 -2.279 1 97.5 14 VAL B C 1
ATOM 2117 O O . VAL B 1 14 ? -11.602 -23.375 -2.492 1 97.5 14 VAL B O 1
ATOM 2120 N N . GLN B 1 15 ? -10.789 -21.328 -2.6 1 94.81 15 GLN B N 1
ATOM 2121 C CA . GLN B 1 15 ? -12.047 -20.781 -3.098 1 94.81 15 GLN B CA 1
ATOM 2122 C C . GLN B 1 15 ? -11.805 -19.656 -4.105 1 94.81 15 GLN B C 1
ATOM 2124 O O . GLN B 1 15 ? -10.664 -19.219 -4.289 1 94.81 15 GLN B O 1
ATOM 2129 N N . GLY B 1 16 ? -12.859 -19.328 -4.785 1 96.44 16 GLY B N 1
ATOM 2130 C CA . GLY B 1 16 ? -12.836 -18.172 -5.66 1 96.44 16 GLY B CA 1
ATOM 2131 C C . GLY B 1 16 ? -11.789 -18.266 -6.758 1 96.44 16 GLY B C 1
ATOM 2132 O O . GLY B 1 16 ? -11.703 -19.281 -7.449 1 96.44 16 GLY B O 1
ATOM 2133 N N . ILE B 1 17 ? -11.07 -17.188 -6.922 1 98.44 17 ILE B N 1
ATOM 2134 C CA . ILE B 1 17 ? -10.039 -17.078 -7.949 1 98.44 17 ILE B CA 1
ATOM 2135 C C . ILE B 1 17 ? -8.945 -18.109 -7.676 1 98.44 17 ILE B C 1
ATOM 2137 O O . ILE B 1 17 ? -8.477 -18.781 -8.594 1 98.44 17 ILE B O 1
ATOM 2141 N N . GLY B 1 18 ? -8.586 -18.281 -6.41 1 98.62 18 GLY B N 1
ATOM 2142 C CA . GLY B 1 18 ? -7.543 -19.219 -6.031 1 98.62 18 GLY B CA 1
ATOM 2143 C C . GLY B 1 18 ? -7.844 -20.656 -6.438 1 98.62 18 GLY B C 1
ATOM 2144 O O . GLY B 1 18 ? -6.973 -21.344 -6.969 1 98.62 18 GLY B O 1
ATOM 2145 N N . GLU B 1 19 ? -9.023 -21.016 -6.215 1 98.44 19 GLU B N 1
ATOM 2146 C CA . GLU B 1 19 ? -9.438 -22.375 -6.59 1 98.44 19 GLU B CA 1
ATOM 2147 C C . GLU B 1 19 ? -9.297 -22.594 -8.094 1 98.44 19 GLU B C 1
ATOM 2149 O O . GLU B 1 19 ? -8.812 -23.641 -8.523 1 98.44 19 GLU B O 1
ATOM 2154 N N . LYS B 1 20 ? -9.711 -21.641 -8.875 1 98.81 20 LYS B N 1
ATOM 2155 C CA . LYS B 1 20 ? -9.648 -21.766 -10.328 1 98.81 20 LYS B CA 1
ATOM 2156 C C . LYS B 1 20 ? -8.203 -21.734 -10.82 1 98.81 20 LYS B C 1
ATOM 2158 O O . LYS B 1 20 ? -7.863 -22.406 -11.797 1 98.81 20 LYS B O 1
ATOM 2163 N N . ILE B 1 21 ? -7.34 -20.969 -10.156 1 98.88 21 ILE B N 1
ATOM 2164 C CA . ILE B 1 21 ? -5.918 -20.953 -10.492 1 98.88 21 ILE B CA 1
ATOM 2165 C C . ILE B 1 21 ? -5.316 -22.344 -10.242 1 98.88 21 ILE B C 1
ATOM 2167 O O . ILE B 1 21 ? -4.598 -22.875 -11.086 1 98.88 21 ILE B O 1
ATOM 2171 N N . CYS B 1 22 ? -5.633 -22.922 -9.086 1 98.88 22 CYS B N 1
ATOM 2172 C CA . CYS B 1 22 ? -5.133 -24.25 -8.766 1 98.88 22 CYS B CA 1
ATOM 2173 C C . CYS B 1 22 ? -5.527 -25.266 -9.836 1 98.88 22 CYS B C 1
ATOM 2175 O O . CYS B 1 22 ? -4.688 -26.016 -10.328 1 98.88 22 CYS B O 1
ATOM 2177 N N . ARG B 1 23 ? -6.77 -25.281 -10.234 1 98.75 23 ARG B N 1
ATOM 2178 C CA . ARG B 1 23 ? -7.27 -26.219 -11.227 1 98.75 23 ARG B CA 1
ATOM 2179 C C . ARG B 1 23 ? -6.59 -26.016 -12.578 1 98.75 23 ARG B C 1
ATOM 2181 O O . ARG B 1 23 ? -6.207 -26.969 -13.242 1 98.75 23 ARG B O 1
ATOM 2188 N N . ALA B 1 24 ? -6.441 -24.734 -12.984 1 98.81 24 ALA B N 1
ATOM 2189 C CA . ALA B 1 24 ? -5.816 -24.438 -14.266 1 98.81 24 ALA B CA 1
ATOM 2190 C C . ALA B 1 24 ? -4.371 -24.922 -14.297 1 98.81 24 ALA B C 1
ATOM 2192 O O . ALA B 1 24 ? -3.906 -25.453 -15.312 1 98.81 24 ALA B O 1
ATOM 2193 N N . LEU B 1 25 ? -3.658 -24.766 -13.211 1 98.88 25 LEU B N 1
ATOM 2194 C CA . LEU B 1 25 ? -2.271 -25.203 -13.109 1 98.88 25 LEU B CA 1
ATOM 2195 C C . LEU B 1 25 ? -2.178 -26.719 -13.172 1 98.88 25 LEU B C 1
ATOM 2197 O O . LEU B 1 25 ? -1.318 -27.266 -13.867 1 98.88 25 LEU B O 1
ATOM 2201 N N . LEU B 1 26 ? -3.047 -27.391 -12.445 1 98.81 26 LEU B N 1
ATOM 2202 C CA . LEU B 1 26 ? -3.064 -28.844 -12.445 1 98.81 26 LEU B CA 1
ATOM 2203 C C . LEU B 1 26 ? -3.393 -29.391 -13.828 1 98.81 26 LEU B C 1
ATOM 2205 O O . LEU B 1 26 ? -2.799 -30.375 -14.273 1 98.81 26 LEU B O 1
ATOM 2209 N N . GLU B 1 27 ? -4.328 -28.703 -14.492 1 98.38 27 GLU B N 1
ATOM 2210 C CA . GLU B 1 27 ? -4.711 -29.109 -15.844 1 98.38 27 GLU B CA 1
ATOM 2211 C C . GLU B 1 27 ? -3.516 -29.031 -16.797 1 98.38 27 GLU B C 1
ATOM 2213 O O . GLU B 1 27 ? -3.426 -29.812 -17.75 1 98.38 27 GLU B O 1
ATOM 2218 N N . LYS B 1 28 ? -2.561 -28.203 -16.516 1 98.19 28 LYS B N 1
ATOM 2219 C CA . LYS B 1 28 ? -1.387 -28.016 -17.359 1 98.19 28 LYS B CA 1
ATOM 2220 C C . LYS B 1 28 ? -0.23 -28.906 -16.906 1 98.19 28 LYS B C 1
ATOM 2222 O O . LYS B 1 28 ? 0.879 -28.812 -17.438 1 98.19 28 LYS B O 1
ATOM 2227 N N . GLY B 1 29 ? -0.466 -29.703 -15.844 1 98 29 GLY B N 1
ATOM 2228 C CA . GLY B 1 29 ? 0.518 -30.703 -15.43 1 98 29 GLY B CA 1
ATOM 2229 C C . GLY B 1 29 ? 1.422 -30.219 -14.312 1 98 29 GLY B C 1
ATOM 2230 O O . GLY B 1 29 ? 2.48 -30.797 -14.07 1 98 29 GLY B O 1
ATOM 2231 N N . CYS B 1 30 ? 1.025 -29.172 -13.656 1 98.38 30 CYS B N 1
ATOM 2232 C CA . CYS B 1 30 ? 1.759 -28.609 -12.531 1 98.38 30 CYS B CA 1
ATOM 2233 C C . CYS B 1 30 ? 1.413 -29.344 -11.242 1 98.38 30 CYS B C 1
ATOM 2235 O O . CYS B 1 30 ? 0.338 -29.938 -11.125 1 98.38 30 CYS B O 1
ATOM 2237 N N . LYS B 1 31 ? 2.352 -29.438 -10.344 1 98.81 31 LYS B N 1
ATOM 2238 C CA . LYS B 1 31 ? 2.031 -29.766 -8.961 1 98.81 31 LYS B CA 1
ATOM 2239 C C . LYS B 1 31 ? 1.734 -28.516 -8.141 1 98.81 31 LYS B C 1
ATOM 2241 O O . LYS B 1 31 ? 2.375 -27.484 -8.328 1 98.81 31 LYS B O 1
ATOM 2246 N N . VAL B 1 32 ? 0.754 -28.656 -7.227 1 98.94 32 VAL B N 1
ATOM 2247 C CA . VAL B 1 32 ? 0.277 -27.422 -6.602 1 98.94 32 VAL B CA 1
ATOM 2248 C C . VAL B 1 32 ? 0.187 -27.609 -5.09 1 98.94 32 VAL B C 1
ATOM 2250 O O . VAL B 1 32 ? -0.442 -28.562 -4.613 1 98.94 32 VAL B O 1
ATOM 2253 N N . ALA B 1 33 ? 0.887 -26.797 -4.328 1 98.94 33 ALA B N 1
ATOM 2254 C CA . ALA B 1 33 ? 0.613 -26.609 -2.906 1 98.94 33 ALA B CA 1
ATOM 2255 C C . ALA B 1 33 ? -0.43 -25.516 -2.684 1 98.94 33 ALA B C 1
ATOM 2257 O O . ALA B 1 33 ? -0.212 -24.359 -3.047 1 98.94 33 ALA B O 1
ATOM 2258 N N . VAL B 1 34 ? -1.562 -25.922 -2.111 1 98.88 34 VAL B N 1
ATOM 2259 C CA . VAL B 1 34 ? -2.674 -25.016 -1.838 1 98.88 34 VAL B CA 1
ATOM 2260 C C . VAL B 1 34 ? -2.592 -24.516 -0.398 1 98.88 34 VAL B C 1
ATOM 2262 O O . VAL B 1 34 ? -2.697 -25.297 0.546 1 98.88 34 VAL B O 1
ATOM 2265 N N . LEU B 1 35 ? -2.369 -23.219 -0.209 1 98.88 35 LEU B N 1
ATOM 2266 C CA . LEU B 1 35 ? -2.33 -22.609 1.117 1 98.88 35 LEU B CA 1
ATOM 2267 C C . LEU B 1 35 ? -3.617 -21.844 1.405 1 98.88 35 LEU B C 1
ATOM 2269 O O . LEU B 1 35 ? -4.078 -21.062 0.574 1 98.88 35 LEU B O 1
ATOM 2273 N N . ASP B 1 36 ? -4.176 -22.062 2.553 1 98.5 36 ASP B N 1
ATOM 2274 C CA . ASP B 1 36 ? -5.395 -21.375 2.971 1 98.5 36 ASP B CA 1
ATOM 2275 C C . ASP B 1 36 ? -5.59 -21.469 4.48 1 98.5 36 ASP B C 1
ATOM 2277 O O . ASP B 1 36 ? -4.973 -22.312 5.141 1 98.5 36 ASP B O 1
ATOM 2281 N N . LEU B 1 37 ? -6.457 -20.641 4.98 1 96.62 37 LEU B N 1
ATOM 2282 C CA . LEU B 1 37 ? -6.734 -20.625 6.41 1 96.62 37 LEU B CA 1
ATOM 2283 C C . LEU B 1 37 ? -7.719 -21.719 6.793 1 96.62 37 LEU B C 1
ATOM 2285 O O . LEU B 1 37 ? -7.648 -22.266 7.895 1 96.62 37 LEU B O 1
ATOM 2289 N N . ASN B 1 38 ? -8.617 -21.953 5.938 1 92.5 38 ASN B N 1
ATOM 2290 C CA . ASN B 1 38 ? -9.703 -22.875 6.258 1 92.5 38 ASN B CA 1
ATOM 2291 C C . ASN B 1 38 ? -9.258 -24.328 6.164 1 92.5 38 ASN B C 1
ATOM 2293 O O . ASN B 1 38 ? -9.109 -24.875 5.066 1 92.5 38 ASN B O 1
ATOM 2297 N N . HIS B 1 39 ? -9.188 -24.953 7.25 1 93.19 39 HIS B N 1
ATOM 2298 C CA . HIS B 1 39 ? -8.641 -26.312 7.32 1 93.19 39 HIS B CA 1
ATOM 2299 C C . HIS B 1 39 ? -9.594 -27.328 6.715 1 93.19 39 HIS B C 1
ATOM 2301 O O . HIS B 1 39 ? -9.211 -28.094 5.832 1 93.19 39 HIS B O 1
ATOM 2307 N N . ALA B 1 40 ? -10.789 -27.297 7.098 1 95.19 40 ALA B N 1
ATOM 2308 C CA . ALA B 1 40 ? -11.758 -28.297 6.652 1 95.19 40 ALA B CA 1
ATOM 2309 C C . ALA B 1 40 ? -12.008 -28.203 5.148 1 95.19 40 ALA B C 1
ATOM 2311 O O . ALA B 1 40 ? -11.945 -29.203 4.434 1 95.19 40 ALA B O 1
ATOM 2312 N N . LYS B 1 41 ? -12.219 -27 4.645 1 95.69 41 LYS B N 1
ATOM 2313 C CA . LYS B 1 41 ? -12.453 -26.781 3.219 1 95.69 41 LYS B CA 1
ATOM 2314 C C . LYS B 1 41 ? -11.211 -27.141 2.402 1 95.69 41 LYS B C 1
ATOM 2316 O O . LYS B 1 41 ? -11.32 -27.609 1.271 1 95.69 41 LYS B O 1
ATOM 2321 N N . GLY B 1 42 ? -10.086 -26.938 2.998 1 97.56 42 GLY B N 1
ATOM 2322 C CA . GLY B 1 42 ? -8.836 -27.203 2.318 1 97.56 42 GLY B CA 1
ATOM 2323 C C . GLY B 1 42 ? -8.602 -28.688 2.07 1 97.56 42 GLY B C 1
ATOM 2324 O O . GLY B 1 42 ? -8.242 -29.094 0.96 1 97.56 42 GLY B O 1
ATOM 2325 N N . PHE B 1 43 ? -8.828 -29.484 3.07 1 96.88 43 PHE B N 1
ATOM 2326 C CA . PHE B 1 43 ? -8.617 -30.906 2.918 1 96.88 43 PHE B CA 1
ATOM 2327 C C . PHE B 1 43 ? -9.641 -31.516 1.957 1 96.88 43 PHE B C 1
ATOM 2329 O O . PHE B 1 43 ? -9.312 -32.375 1.158 1 96.88 43 PHE B O 1
ATOM 2336 N N . GLN B 1 44 ? -10.867 -31.047 2.055 1 97.75 44 GLN B N 1
ATOM 2337 C CA . GLN B 1 44 ? -11.883 -31.484 1.105 1 97.75 44 GLN B CA 1
ATOM 2338 C C . GLN B 1 44 ? -11.5 -31.109 -0.324 1 97.75 44 GLN B C 1
ATOM 2340 O O . GLN B 1 44 ? -11.695 -31.906 -1.25 1 97.75 44 GLN B O 1
ATOM 2345 N N . PHE B 1 45 ? -10.969 -29.953 -0.482 1 98.06 45 PHE B N 1
ATOM 2346 C CA . PHE B 1 45 ? -10.547 -29.469 -1.794 1 98.06 45 PHE B CA 1
ATOM 2347 C C . PHE B 1 45 ? -9.398 -30.312 -2.332 1 98.06 45 PHE B C 1
ATOM 2349 O O . PHE B 1 45 ? -9.406 -30.719 -3.5 1 98.06 45 PHE B O 1
ATOM 2356 N N . GLN B 1 46 ? -8.43 -30.609 -1.511 1 98.06 46 GLN B N 1
ATOM 2357 C CA . GLN B 1 46 ? -7.32 -31.453 -1.916 1 98.06 46 GLN B CA 1
ATOM 2358 C C . GLN B 1 46 ? -7.816 -32.812 -2.398 1 98.06 46 GLN B C 1
ATOM 2360 O O . GLN B 1 46 ? -7.363 -33.312 -3.43 1 98.06 46 GLN B O 1
ATOM 2365 N N . GLU B 1 47 ? -8.734 -33.375 -1.662 1 97.75 47 GLU B N 1
ATOM 2366 C CA . GLU B 1 47 ? -9.281 -34.688 -2.027 1 97.75 47 GLU B CA 1
ATOM 2367 C C . GLU B 1 47 ? -9.969 -34.656 -3.389 1 97.75 47 GLU B C 1
ATOM 2369 O O . GLU B 1 47 ? -9.797 -35.562 -4.207 1 97.75 47 GLU B O 1
ATOM 2374 N N . ARG B 1 48 ? -10.758 -33.594 -3.574 1 97.75 48 ARG B N 1
ATOM 2375 C CA . ARG B 1 48 ? -11.438 -33.406 -4.852 1 97.75 48 ARG B CA 1
ATOM 2376 C C . ARG B 1 48 ? -10.438 -33.312 -5.996 1 97.75 48 ARG B C 1
ATOM 2378 O O . ARG B 1 48 ? -10.625 -33.906 -7.055 1 97.75 48 ARG B O 1
ATOM 2385 N N . LEU B 1 49 ? -9.375 -32.562 -5.793 1 98.19 49 LEU B N 1
ATOM 2386 C CA . LEU B 1 49 ? -8.359 -32.375 -6.824 1 98.19 49 LEU B CA 1
ATOM 2387 C C . LEU B 1 49 ? -7.602 -33.656 -7.098 1 98.19 49 LEU B C 1
ATOM 2389 O O . LEU B 1 49 ? -7.273 -33.969 -8.242 1 98.19 49 LEU B O 1
ATOM 2393 N N . GLU B 1 50 ? -7.336 -34.406 -6.035 1 97.31 50 GLU B N 1
ATOM 2394 C CA . GLU B 1 50 ? -6.633 -35.688 -6.195 1 97.31 50 GLU B CA 1
ATOM 2395 C C . GLU B 1 50 ? -7.465 -36.656 -7.008 1 97.31 50 GLU B C 1
ATOM 2397 O O . GLU B 1 50 ? -6.918 -37.438 -7.812 1 97.31 50 GLU B O 1
ATOM 2402 N N . ARG B 1 51 ? -8.742 -36.656 -6.777 1 97.31 51 ARG B N 1
ATOM 2403 C CA . ARG B 1 51 ? -9.633 -37.531 -7.543 1 97.31 51 ARG B CA 1
ATOM 2404 C C . ARG B 1 51 ? -9.641 -37.125 -9.016 1 97.31 51 ARG B C 1
ATOM 2406 O O . ARG B 1 51 ? -9.695 -38 -9.891 1 97.31 51 ARG B O 1
ATOM 2413 N N . GLN B 1 52 ? -9.523 -35.906 -9.219 1 97.31 52 GLN B N 1
ATOM 2414 C CA . GLN B 1 52 ? -9.664 -35.375 -10.57 1 97.31 52 GLN B CA 1
ATOM 2415 C C . GLN B 1 52 ? -8.344 -35.438 -11.328 1 97.31 52 GLN B C 1
ATOM 2417 O O . GLN B 1 52 ? -8.32 -35.719 -12.531 1 97.31 52 GLN B O 1
ATOM 2422 N N . TYR B 1 53 ? -7.211 -35.188 -10.648 1 97 53 TYR B N 1
ATOM 2423 C CA . TYR B 1 53 ? -5.957 -34.969 -11.367 1 97 53 TYR B CA 1
ATOM 2424 C C . TYR B 1 53 ? -4.93 -36.031 -10.977 1 97 53 TYR B C 1
ATOM 2426 O O . TYR B 1 53 ? -3.84 -36.094 -11.555 1 97 53 TYR B O 1
ATOM 2434 N N . GLY B 1 54 ? -5.273 -36.875 -9.984 1 94.75 54 GLY B N 1
ATOM 2435 C CA . GLY B 1 54 ? -4.363 -37.906 -9.531 1 94.75 54 GLY B CA 1
ATOM 2436 C C . GLY B 1 54 ? -3.686 -37.594 -8.219 1 94.75 54 GLY B C 1
ATOM 2437 O O . GLY B 1 54 ? -3.572 -36.438 -7.844 1 94.75 54 GLY B O 1
ATOM 2438 N N . SER B 1 55 ? -3.172 -38.594 -7.543 1 94.12 55 SER B N 1
ATOM 2439 C CA . SER B 1 55 ? -2.508 -38.438 -6.254 1 94.12 55 SER B CA 1
ATOM 2440 C C . SER B 1 55 ? -1.096 -37.906 -6.422 1 94.12 55 SER B C 1
ATOM 2442 O O . SER B 1 55 ? -0.467 -38.094 -7.465 1 94.12 55 SER B O 1
ATOM 2444 N N . GLY B 1 56 ? -0.621 -37.188 -5.484 1 95.69 56 GLY B N 1
ATOM 2445 C CA . GLY B 1 56 ? 0.761 -36.719 -5.461 1 95.69 56 GLY B CA 1
ATOM 2446 C C . GLY B 1 56 ? 0.979 -35.438 -6.234 1 95.69 56 GLY B C 1
ATOM 2447 O O . GLY B 1 56 ? 2.119 -35.031 -6.461 1 95.69 56 GLY B O 1
ATOM 2448 N N . LYS B 1 57 ? -0.096 -34.844 -6.66 1 97.62 57 LYS B N 1
ATOM 2449 C CA . LYS B 1 57 ? 0.036 -33.656 -7.469 1 97.62 57 LYS B CA 1
ATOM 2450 C C . LYS B 1 57 ? -0.406 -32.406 -6.688 1 97.62 57 LYS B C 1
ATOM 2452 O O . LYS B 1 57 ? -0.14 -31.281 -7.102 1 97.62 57 LYS B O 1
ATOM 2457 N N . VAL B 1 58 ? -1.1 -32.656 -5.605 1 98.5 58 VAL B N 1
ATOM 2458 C CA . VAL B 1 58 ? -1.622 -31.547 -4.836 1 98.5 58 VAL B CA 1
ATOM 2459 C C . VAL B 1 58 ? -1.394 -31.781 -3.346 1 98.5 58 VAL B C 1
ATOM 2461 O O . VAL B 1 58 ? -1.485 -32.906 -2.875 1 98.5 58 VAL B O 1
ATOM 2464 N N . ILE B 1 59 ? -1.061 -30.797 -2.607 1 98.44 59 ILE B N 1
ATOM 2465 C CA . ILE B 1 59 ? -1.042 -30.828 -1.15 1 98.44 59 ILE B CA 1
ATOM 2466 C C . ILE B 1 59 ? -1.714 -29.578 -0.59 1 98.44 59 ILE B C 1
ATOM 2468 O O . ILE B 1 59 ? -1.549 -28.484 -1.132 1 98.44 59 ILE B O 1
ATOM 2472 N N . PHE B 1 60 ? -2.549 -29.781 0.39 1 98.75 60 PHE B N 1
ATOM 2473 C CA . PHE B 1 60 ? -3.09 -28.656 1.148 1 98.75 60 PHE B CA 1
ATOM 2474 C C . PHE B 1 60 ? -2.27 -28.406 2.408 1 98.75 60 PHE B C 1
ATOM 2476 O O . PHE B 1 60 ? -1.934 -29.359 3.131 1 98.75 60 PHE B O 1
ATOM 2483 N N . ILE B 1 61 ? -1.891 -27.188 2.648 1 98.75 61 ILE B N 1
ATOM 2484 C CA . ILE B 1 61 ? -1.211 -26.766 3.865 1 98.75 61 ILE B CA 1
ATOM 2485 C C . ILE B 1 61 ? -1.982 -25.609 4.512 1 98.75 61 ILE B C 1
ATOM 2487 O O . ILE B 1 61 ? -2.146 -24.547 3.904 1 98.75 61 ILE B O 1
ATOM 2491 N N . ARG B 1 62 ? -2.521 -25.828 5.699 1 98.62 62 ARG B N 1
ATOM 2492 C CA . ARG B 1 62 ? -3.131 -24.719 6.418 1 98.62 62 ARG B CA 1
ATOM 2493 C C . ARG B 1 62 ? -2.105 -23.625 6.707 1 98.62 62 ARG B C 1
ATOM 2495 O O . ARG B 1 62 ? -1.039 -23.906 7.262 1 98.62 62 ARG B O 1
ATOM 2502 N N . CYS B 1 63 ? -2.443 -22.406 6.32 1 98.69 63 CYS B N 1
ATOM 2503 C CA . CYS B 1 63 ? -1.464 -21.328 6.469 1 98.69 63 CYS B CA 1
ATOM 2504 C C . CYS B 1 63 ? -2.152 -19.969 6.598 1 98.69 63 CYS B C 1
ATOM 2506 O O . CYS B 1 63 ? -2.984 -19.609 5.766 1 98.69 63 CYS B O 1
ATOM 2508 N N . ASP B 1 64 ? -1.903 -19.328 7.652 1 98.75 64 ASP B N 1
ATOM 2509 C CA . ASP B 1 64 ? -2.197 -17.906 7.777 1 98.75 64 ASP B CA 1
ATOM 2510 C C . ASP B 1 64 ? -1.098 -17.062 7.141 1 98.75 64 ASP B C 1
ATOM 2512 O O . ASP B 1 64 ? 0.019 -17 7.656 1 98.75 64 ASP B O 1
ATOM 2516 N N . VAL B 1 65 ? -1.458 -16.375 6.066 1 98.75 65 VAL B N 1
ATOM 2517 C CA . VAL B 1 65 ? -0.436 -15.672 5.301 1 98.75 65 VAL B CA 1
ATOM 2518 C C . VAL B 1 65 ? 0.121 -14.516 6.121 1 98.75 65 VAL B C 1
ATOM 2520 O O . VAL B 1 65 ? 1.146 -13.93 5.766 1 98.75 65 VAL B O 1
ATOM 2523 N N . THR B 1 66 ? -0.532 -14.156 7.234 1 98.5 66 THR B N 1
ATOM 2524 C CA . THR B 1 66 ? -0.018 -13.094 8.094 1 98.5 66 THR B CA 1
ATOM 2525 C C . THR B 1 66 ? 1.037 -13.648 9.055 1 98.5 66 THR B C 1
ATOM 2527 O O . THR B 1 66 ? 1.722 -12.883 9.734 1 98.5 66 THR B O 1
ATOM 2530 N N . SER B 1 67 ? 1.152 -14.945 9.133 1 98.62 67 SER B N 1
ATOM 2531 C CA . SER B 1 67 ? 2.154 -15.578 9.977 1 98.62 67 SER B CA 1
ATOM 2532 C C . SER B 1 67 ? 3.436 -15.867 9.203 1 98.62 67 SER B C 1
ATOM 2534 O O . SER B 1 67 ? 3.465 -16.75 8.344 1 98.62 67 SER B O 1
ATOM 2536 N N . LYS B 1 68 ? 4.527 -15.211 9.609 1 98 68 LYS B N 1
ATOM 2537 C CA . LYS B 1 68 ? 5.805 -15.391 8.93 1 98 68 LYS B CA 1
ATOM 2538 C C . LYS B 1 68 ? 6.293 -16.828 9.039 1 98 68 LYS B C 1
ATOM 2540 O O . LYS B 1 68 ? 6.777 -17.406 8.062 1 98 68 LYS B O 1
ATOM 2545 N N . SER B 1 69 ? 6.141 -17.375 10.172 1 98.44 69 SER B N 1
ATOM 2546 C CA . SER B 1 69 ? 6.609 -18.734 10.398 1 98.44 69 SER B CA 1
ATOM 2547 C C . SER B 1 69 ? 5.793 -19.75 9.594 1 98.44 69 SER B C 1
ATOM 2549 O O . SER B 1 69 ? 6.348 -20.672 8.992 1 98.44 69 SER B O 1
ATOM 2551 N N . GLN B 1 70 ? 4.469 -19.594 9.547 1 98.81 70 GLN B N 1
ATOM 2552 C CA . GLN B 1 70 ? 3.639 -20.516 8.781 1 98.81 70 GLN B CA 1
ATOM 2553 C C . GLN B 1 70 ? 3.941 -20.438 7.293 1 98.81 70 GLN B C 1
ATOM 2555 O O . GLN B 1 70 ? 3.982 -21.453 6.602 1 98.81 70 GLN B O 1
ATOM 2560 N N . MET B 1 71 ? 4.188 -19.266 6.812 1 98.81 71 MET B N 1
ATOM 2561 C CA . MET B 1 71 ? 4.547 -19.078 5.41 1 98.81 71 MET B CA 1
ATOM 2562 C C . MET B 1 71 ? 5.871 -19.766 5.094 1 98.81 71 MET B C 1
ATOM 2564 O O . MET B 1 71 ? 5.965 -20.531 4.133 1 98.81 71 MET B O 1
ATOM 2568 N N . LYS B 1 72 ? 6.836 -19.484 5.91 1 98.75 72 LYS B N 1
ATOM 2569 C CA . LYS B 1 72 ? 8.141 -20.109 5.699 1 98.75 72 LYS B CA 1
ATOM 2570 C C . LYS B 1 72 ? 8.023 -21.641 5.719 1 98.75 72 LYS B C 1
ATOM 2572 O O . LYS B 1 72 ? 8.57 -22.312 4.848 1 98.75 72 LYS B O 1
ATOM 2577 N N . ASP B 1 73 ? 7.297 -22.125 6.676 1 98.81 73 ASP B N 1
ATOM 2578 C CA . ASP B 1 73 ? 7.098 -23.562 6.805 1 98.81 73 ASP B CA 1
ATOM 2579 C C . ASP B 1 73 ? 6.383 -24.141 5.582 1 98.81 73 ASP B C 1
ATOM 2581 O O . ASP B 1 73 ? 6.699 -25.234 5.125 1 98.81 73 ASP B O 1
ATOM 2585 N N . SER B 1 74 ? 5.434 -23.438 5.086 1 98.88 74 SER B N 1
ATOM 2586 C CA . SER B 1 74 ? 4.676 -23.922 3.934 1 98.88 74 SER B CA 1
ATOM 2587 C C . SER B 1 74 ? 5.559 -24.016 2.695 1 98.88 74 SER B C 1
ATOM 2589 O O . SER B 1 74 ? 5.414 -24.953 1.902 1 98.88 74 SER B O 1
ATOM 2591 N N . PHE B 1 75 ? 6.461 -23.078 2.465 1 98.88 75 PHE B N 1
ATOM 2592 C CA . PHE B 1 75 ? 7.387 -23.141 1.342 1 98.88 75 PHE B CA 1
ATOM 2593 C C . PHE B 1 75 ? 8.336 -24.328 1.482 1 98.88 75 PHE B C 1
ATOM 2595 O O . PHE B 1 75 ? 8.586 -25.047 0.513 1 98.88 75 PHE B O 1
ATOM 2602 N N . GLU B 1 76 ? 8.789 -24.516 2.688 1 98.75 76 GLU B N 1
ATOM 2603 C CA . GLU B 1 76 ? 9.703 -25.625 2.941 1 98.75 76 GLU B CA 1
ATOM 2604 C C . GLU B 1 76 ? 9.016 -26.969 2.736 1 98.75 76 GLU B C 1
ATOM 2606 O O . GLU B 1 76 ? 9.586 -27.875 2.129 1 98.75 76 GLU B O 1
ATOM 2611 N N . LYS B 1 77 ? 7.848 -27.078 3.242 1 98.81 77 LYS B N 1
ATOM 2612 C CA . LYS B 1 77 ? 7.086 -28.312 3.072 1 98.81 77 LYS B CA 1
ATOM 2613 C C . LYS B 1 77 ? 6.812 -28.578 1.597 1 98.81 77 LYS B C 1
ATOM 2615 O O . LYS B 1 77 ? 6.867 -29.734 1.156 1 98.81 77 LYS B O 1
ATOM 2620 N N . THR B 1 78 ? 6.48 -27.562 0.852 1 98.81 78 THR B N 1
ATOM 2621 C CA . THR B 1 78 ? 6.246 -27.703 -0.58 1 98.81 78 THR B CA 1
ATOM 2622 C C . THR B 1 78 ? 7.496 -28.219 -1.287 1 98.81 78 THR B C 1
ATOM 2624 O O . THR B 1 78 ? 7.422 -29.141 -2.104 1 98.81 78 THR B O 1
ATOM 2627 N N . LYS B 1 79 ? 8.609 -27.625 -0.959 1 98.31 79 LYS B N 1
ATOM 2628 C CA . LYS B 1 79 ? 9.875 -28.031 -1.561 1 98.31 79 LYS B CA 1
ATOM 2629 C C . LYS B 1 79 ? 10.211 -29.484 -1.203 1 98.31 79 LYS B C 1
ATOM 2631 O O . LYS B 1 79 ? 10.68 -30.234 -2.051 1 98.31 79 LYS B O 1
ATOM 2636 N N . GLU B 1 80 ? 9.953 -29.797 0.02 1 98.25 80 GLU B N 1
ATOM 2637 C CA . GLU B 1 80 ? 10.211 -31.156 0.473 1 98.25 80 GLU B CA 1
ATOM 2638 C C . GLU B 1 80 ? 9.352 -32.156 -0.288 1 98.25 80 GLU B C 1
ATOM 2640 O O . GLU B 1 80 ? 9.828 -33.25 -0.649 1 98.25 80 GLU B O 1
ATOM 2645 N N . MET B 1 81 ? 8.188 -31.812 -0.56 1 98.12 81 MET B N 1
ATOM 2646 C CA . MET B 1 81 ? 7.227 -32.75 -1.147 1 98.12 81 MET B CA 1
ATOM 2647 C C . MET B 1 81 ? 7.398 -32.812 -2.66 1 98.12 81 MET B C 1
ATOM 2649 O O . MET B 1 81 ? 7.289 -33.906 -3.25 1 98.12 81 MET B O 1
ATOM 2653 N N . PHE B 1 82 ? 7.617 -31.688 -3.287 1 98.5 82 PHE B N 1
ATOM 2654 C CA . PHE B 1 82 ? 7.449 -31.656 -4.734 1 98.5 82 PHE B CA 1
ATOM 2655 C C . PHE B 1 82 ? 8.758 -31.281 -5.426 1 98.5 82 PHE B C 1
ATOM 2657 O O . PHE B 1 82 ? 8.883 -31.406 -6.645 1 98.5 82 PHE B O 1
ATOM 2664 N N . GLY B 1 83 ? 9.766 -30.812 -4.605 1 97.5 83 GLY B N 1
ATOM 2665 C CA . GLY B 1 83 ? 11.008 -30.344 -5.195 1 97.5 83 GLY B CA 1
ATOM 2666 C C . GLY B 1 83 ? 11.031 -28.859 -5.441 1 97.5 83 GLY B C 1
ATOM 2667 O O . GLY B 1 83 ? 10.359 -28.094 -4.742 1 97.5 83 GLY B O 1
ATOM 2668 N N . GLN B 1 84 ? 11.812 -28.438 -6.383 1 97.75 84 GLN B N 1
ATOM 2669 C CA . GLN B 1 84 ? 12.094 -27.031 -6.641 1 97.75 84 GLN B CA 1
ATOM 2670 C C . GLN B 1 84 ? 10.812 -26.266 -6.98 1 97.75 84 GLN B C 1
ATOM 2672 O O . GLN B 1 84 ? 10.055 -26.688 -7.859 1 97.75 84 GLN B O 1
ATOM 2677 N N . ILE B 1 85 ? 10.602 -25.156 -6.289 1 98.75 85 ILE B N 1
ATOM 2678 C CA . ILE B 1 85 ? 9.461 -24.281 -6.535 1 98.75 85 ILE B CA 1
ATOM 2679 C C . ILE B 1 85 ? 9.734 -23.406 -7.762 1 98.75 85 ILE B C 1
ATOM 2681 O O . ILE B 1 85 ? 10.844 -22.891 -7.922 1 98.75 85 ILE B O 1
ATOM 2685 N N . ASN B 1 86 ? 8.68 -23.219 -8.625 1 98.81 86 ASN B N 1
ATOM 2686 C CA . ASN B 1 86 ? 8.836 -22.469 -9.867 1 98.81 86 ASN B CA 1
ATOM 2687 C C . ASN B 1 86 ? 7.836 -21.328 -9.969 1 98.81 86 ASN B C 1
ATOM 2689 O O . ASN B 1 86 ? 8.102 -20.328 -10.625 1 98.81 86 ASN B O 1
ATOM 2693 N N . ILE B 1 87 ? 6.664 -21.5 -9.352 1 98.94 87 ILE B N 1
ATOM 2694 C CA . ILE B 1 87 ? 5.559 -20.547 -9.492 1 98.94 87 ILE B CA 1
ATOM 2695 C C . ILE B 1 87 ? 4.984 -20.219 -8.109 1 98.94 87 ILE B C 1
ATOM 2697 O O . ILE B 1 87 ? 4.758 -21.125 -7.297 1 98.94 87 ILE B O 1
ATOM 2701 N N . VAL B 1 88 ? 4.859 -18.984 -7.809 1 98.94 88 VAL B N 1
ATOM 2702 C CA . VAL B 1 88 ? 4.129 -18.547 -6.621 1 98.94 88 VAL B CA 1
ATOM 2703 C C . VAL B 1 88 ? 3.006 -17.594 -7.027 1 98.94 88 VAL B C 1
ATOM 2705 O O . VAL B 1 88 ? 3.24 -16.609 -7.738 1 98.94 88 VAL B O 1
ATOM 2708 N N . CYS B 1 89 ? 1.802 -17.922 -6.684 1 99 89 CYS B N 1
ATOM 2709 C CA . CYS B 1 89 ? 0.647 -17.047 -6.852 1 99 89 CYS B CA 1
ATOM 2710 C C . CYS B 1 89 ? 0.149 -16.531 -5.504 1 99 89 CYS B C 1
ATOM 2712 O O . CYS B 1 89 ? -0.523 -17.266 -4.77 1 99 89 CYS B O 1
ATOM 2714 N N . ASN B 1 90 ? 0.52 -15.344 -5.195 1 98.94 90 ASN B N 1
ATOM 2715 C CA . ASN B 1 90 ? -0.045 -14.688 -4.02 1 98.94 90 ASN B CA 1
ATOM 2716 C C . ASN B 1 90 ? -1.454 -14.164 -4.293 1 98.94 90 ASN B C 1
ATOM 2718 O O . ASN B 1 90 ? -1.623 -13.078 -4.855 1 98.94 90 ASN B O 1
ATOM 2722 N N . ASN B 1 91 ? -2.447 -14.883 -3.803 1 98.88 91 ASN B N 1
ATOM 2723 C CA . ASN B 1 91 ? -3.838 -14.641 -4.176 1 98.88 91 ASN B CA 1
ATOM 2724 C C . ASN B 1 91 ? -4.703 -14.359 -2.949 1 98.88 91 ASN B C 1
ATOM 2726 O O . ASN B 1 91 ? -5.77 -13.75 -3.064 1 98.88 91 ASN B O 1
ATOM 2730 N N . ALA B 1 92 ? -4.211 -14.797 -1.749 1 98.62 92 ALA B N 1
ATOM 2731 C CA . ALA B 1 92 ? -5.004 -14.57 -0.543 1 98.62 92 ALA B CA 1
ATOM 2732 C C . ALA B 1 92 ? -5.34 -13.086 -0.377 1 98.62 92 ALA B C 1
ATOM 2734 O O . ALA B 1 92 ? -4.484 -12.227 -0.592 1 98.62 92 ALA B O 1
ATOM 2735 N N . GLY B 1 93 ? -6.551 -12.789 -0.118 1 97.31 93 GLY B N 1
ATOM 2736 C CA . GLY B 1 93 ? -7.02 -11.43 0.099 1 97.31 93 GLY B CA 1
ATOM 2737 C C . GLY B 1 93 ? -8.352 -11.367 0.817 1 97.31 93 GLY B C 1
ATOM 2738 O O . GLY B 1 93 ? -9.148 -12.312 0.75 1 97.31 93 GLY B O 1
ATOM 2739 N N . ILE B 1 94 ? -8.586 -10.273 1.478 1 96.81 94 ILE B N 1
ATOM 2740 C CA . ILE B 1 94 ? -9.836 -10.094 2.197 1 96.81 94 ILE B CA 1
ATOM 2741 C C . ILE B 1 94 ? -10.336 -8.656 2.016 1 96.81 94 ILE B C 1
ATOM 2743 O O . ILE B 1 94 ? -9.594 -7.789 1.558 1 96.81 94 ILE B O 1
ATOM 2747 N N . THR B 1 95 ? -11.578 -8.445 2.287 1 94.19 95 THR B N 1
ATOM 2748 C CA . THR B 1 95 ? -12.195 -7.137 2.455 1 94.19 95 THR B CA 1
ATOM 2749 C C . THR B 1 95 ? -12.891 -7.035 3.809 1 94.19 95 THR B C 1
ATOM 2751 O O . THR B 1 95 ? -13.359 -8.039 4.344 1 94.19 95 THR B O 1
ATOM 2754 N N . SER B 1 96 ? -12.859 -5.891 4.332 1 91.62 96 SER B N 1
ATOM 2755 C CA . SER B 1 96 ? -13.531 -5.691 5.613 1 91.62 96 SER B CA 1
ATOM 2756 C C . SER B 1 96 ? -14.891 -5.031 5.434 1 91.62 96 SER B C 1
ATOM 2758 O O . SER B 1 96 ? -15.102 -4.285 4.477 1 91.62 96 SER B O 1
ATOM 2760 N N . LYS B 1 97 ? -15.789 -5.316 6.352 1 88.12 97 LYS B N 1
ATOM 2761 C CA . LYS B 1 97 ? -17.109 -4.703 6.324 1 88.12 97 LYS B CA 1
ATOM 2762 C C . LYS B 1 97 ? -17.031 -3.223 6.684 1 88.12 97 LYS B C 1
ATOM 2764 O O . LYS B 1 97 ? -17.781 -2.408 6.141 1 88.12 97 LYS B O 1
ATOM 2769 N N . ASN B 1 98 ? -16.219 -2.939 7.637 1 93.38 98 ASN B N 1
ATOM 2770 C CA . ASN B 1 98 ? -16.031 -1.565 8.094 1 93.38 98 ASN B CA 1
ATOM 2771 C C . ASN B 1 98 ? -14.562 -1.213 8.25 1 93.38 98 ASN B C 1
ATOM 2773 O O . ASN B 1 98 ? -13.945 -1.54 9.266 1 93.38 98 ASN B O 1
ATOM 2777 N N . GLU B 1 99 ? -14.031 -0.442 7.273 1 94.19 99 GLU B N 1
ATOM 2778 C CA . GLU B 1 99 ? -12.602 -0.14 7.215 1 94.19 99 GLU B CA 1
ATOM 2779 C C . GLU B 1 99 ? -12.227 0.933 8.234 1 94.19 99 GLU B C 1
ATOM 2781 O O . GLU B 1 99 ? -11.055 1.297 8.352 1 94.19 99 GLU B O 1
ATOM 2786 N N . GLU B 1 100 ? -13.195 1.403 9.039 1 93.12 100 GLU B N 1
ATOM 2787 C CA . GLU B 1 100 ? -12.883 2.408 10.047 1 93.12 100 GLU B CA 1
ATOM 2788 C C . GLU B 1 100 ? -12.531 1.757 11.383 1 93.12 100 GLU B C 1
ATOM 2790 O O . GLU B 1 100 ? -12.039 2.426 12.297 1 93.12 100 GLU B O 1
ATOM 2795 N N . VAL B 1 101 ? -12.805 0.454 11.43 1 95.19 101 VAL B N 1
ATOM 2796 C CA . VAL B 1 101 ? -12.477 -0.299 12.633 1 95.19 101 VAL B CA 1
ATOM 2797 C C . VAL B 1 101 ? -11.008 -0.73 12.586 1 95.19 101 VAL B C 1
ATOM 2799 O O . VAL B 1 101 ? -10.578 -1.379 11.633 1 95.19 101 VAL B O 1
ATOM 2802 N N . ASP B 1 102 ? -10.242 -0.437 13.656 1 96.06 102 ASP B N 1
ATOM 2803 C CA . ASP B 1 102 ? -8.797 -0.628 13.703 1 96.06 102 ASP B CA 1
ATOM 2804 C C . ASP B 1 102 ? -8.422 -2.074 13.383 1 96.06 102 ASP B C 1
ATOM 2806 O O . ASP B 1 102 ? -7.574 -2.33 12.523 1 96.06 102 ASP B O 1
ATOM 2810 N N . GLU B 1 103 ? -9.047 -2.91 14.008 1 96.56 103 GLU B N 1
ATOM 2811 C CA . GLU B 1 103 ? -8.703 -4.32 13.844 1 96.56 103 GLU B CA 1
ATOM 2812 C C . GLU B 1 103 ? -9 -4.797 12.422 1 96.56 103 GLU B C 1
ATOM 2814 O O . GLU B 1 103 ? -8.281 -5.645 11.891 1 96.56 103 GLU B O 1
ATOM 2819 N N . GLU B 1 104 ? -10.023 -4.219 11.789 1 95.94 104 GLU B N 1
ATOM 2820 C CA . GLU B 1 104 ? -10.453 -4.648 10.461 1 95.94 104 GLU B CA 1
ATOM 2821 C C . GLU B 1 104 ? -9.5 -4.148 9.383 1 95.94 104 GLU B C 1
ATOM 2823 O O . GLU B 1 104 ? -8.984 -4.938 8.586 1 95.94 104 GLU B O 1
ATOM 2828 N N . TRP B 1 105 ? -9.242 -2.861 9.438 1 97.75 105 TRP B N 1
ATOM 2829 C CA . TRP B 1 105 ? -8.367 -2.363 8.383 1 97.75 105 TRP B CA 1
ATOM 2830 C C . TRP B 1 105 ? -6.941 -2.861 8.578 1 97.75 105 TRP B C 1
ATOM 2832 O O . TRP B 1 105 ? -6.215 -3.094 7.605 1 97.75 105 TRP B O 1
ATOM 2842 N N . ASP B 1 106 ? -6.543 -3.027 9.844 1 98.44 106 ASP B N 1
ATOM 2843 C CA . ASP B 1 106 ? -5.207 -3.543 10.125 1 98.44 106 ASP B CA 1
ATOM 2844 C C . ASP B 1 106 ? -5.02 -4.938 9.531 1 98.44 106 ASP B C 1
ATOM 2846 O O . ASP B 1 106 ? -3.996 -5.211 8.906 1 98.44 106 ASP B O 1
ATOM 2850 N N . LYS B 1 107 ? -5.988 -5.766 9.742 1 98.19 107 LYS B N 1
ATOM 2851 C CA . LYS B 1 107 ? -5.945 -7.125 9.203 1 98.19 107 LYS B CA 1
ATOM 2852 C C . LYS B 1 107 ? -5.938 -7.113 7.676 1 98.19 107 LYS B C 1
ATOM 2854 O O . LYS B 1 107 ? -5.277 -7.941 7.047 1 98.19 107 LYS B O 1
ATOM 2859 N N . GLU B 1 108 ? -6.668 -6.23 7.078 1 98.19 108 GLU B N 1
ATOM 2860 C CA . GLU B 1 108 ? -6.688 -6.094 5.625 1 98.19 108 GLU B CA 1
ATOM 2861 C C . GLU B 1 108 ? -5.297 -5.793 5.078 1 98.19 108 GLU B C 1
ATOM 2863 O O 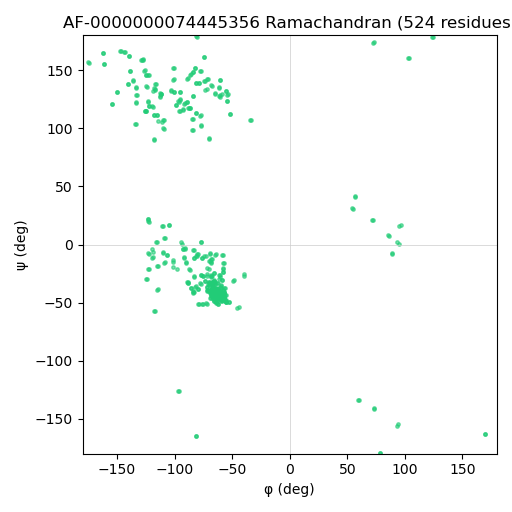. GLU B 1 108 ? -4.891 -6.352 4.059 1 98.19 108 GLU B O 1
ATOM 2868 N N . VAL B 1 109 ? -4.57 -4.91 5.762 1 98.88 109 VAL B N 1
ATOM 2869 C CA . VAL B 1 109 ? -3.217 -4.57 5.332 1 98.88 109 VAL B CA 1
ATOM 2870 C C . VAL B 1 109 ? -2.301 -5.777 5.512 1 98.88 109 VAL B C 1
ATOM 2872 O O . VAL B 1 109 ? -1.481 -6.078 4.637 1 98.88 109 VAL B O 1
ATOM 2875 N N . ASP B 1 110 ? -2.461 -6.477 6.598 1 98.88 110 ASP B N 1
ATOM 2876 C CA . ASP B 1 110 ? -1.618 -7.633 6.895 1 98.88 110 ASP B CA 1
ATOM 2877 C C . ASP B 1 110 ? -1.798 -8.727 5.848 1 98.88 110 ASP B C 1
ATOM 2879 O O . ASP B 1 110 ? -0.819 -9.305 5.375 1 98.88 110 ASP B O 1
ATOM 2883 N N . VAL B 1 111 ? -3.004 -8.977 5.5 1 98.81 111 VAL B N 1
ATOM 2884 C CA . VAL B 1 111 ? -3.291 -10.078 4.59 1 98.81 111 VAL B CA 1
ATOM 2885 C C . VAL B 1 111 ? -3.008 -9.648 3.15 1 98.81 111 VAL B C 1
ATOM 2887 O O . VAL B 1 111 ? -2.246 -10.305 2.438 1 98.81 111 VAL B O 1
ATOM 2890 N N . ASN B 1 112 ? -3.576 -8.484 2.727 1 98.88 112 ASN B N 1
ATOM 2891 C CA . ASN B 1 112 ? -3.605 -8.102 1.319 1 98.88 112 ASN B CA 1
ATOM 2892 C C . ASN B 1 112 ? -2.252 -7.57 0.855 1 98.88 112 ASN B C 1
ATOM 2894 O O . ASN B 1 112 ? -1.941 -7.609 -0.337 1 98.88 112 ASN B O 1
ATOM 2898 N N . LEU B 1 113 ? -1.495 -7.039 1.792 1 98.94 113 LEU B N 1
ATOM 2899 C CA . LEU B 1 113 ? -0.247 -6.418 1.362 1 98.94 113 LEU B CA 1
ATOM 2900 C C . LEU B 1 113 ? 0.954 -7.137 1.968 1 98.94 113 LEU B C 1
ATOM 2902 O O . LEU B 1 113 ? 1.793 -7.672 1.24 1 98.94 113 LEU B O 1
ATOM 2906 N N . LYS B 1 114 ? 1.028 -7.227 3.32 1 98.94 114 LYS B N 1
ATOM 2907 C CA . LYS B 1 114 ? 2.188 -7.863 3.939 1 98.94 114 LYS B CA 1
ATOM 2908 C C . LYS B 1 114 ? 2.281 -9.336 3.543 1 98.94 114 LYS B C 1
ATOM 2910 O O . LYS B 1 114 ? 3.379 -9.859 3.344 1 98.94 114 LYS B O 1
ATOM 2915 N N . GLY B 1 115 ? 1.132 -10 3.488 1 98.94 115 GLY B N 1
ATOM 2916 C CA . GLY B 1 115 ? 1.132 -11.383 3.027 1 98.94 115 GLY B CA 1
ATOM 2917 C C . GLY B 1 115 ? 1.718 -11.547 1.638 1 98.94 115 GLY B C 1
ATOM 2918 O O . GLY B 1 115 ? 2.477 -12.484 1.386 1 98.94 115 GLY B O 1
ATOM 2919 N N . VAL B 1 116 ? 1.397 -10.633 0.727 1 98.94 116 VAL B N 1
ATOM 2920 C CA . VAL B 1 116 ? 1.89 -10.664 -0.646 1 98.94 116 VAL B CA 1
ATOM 2921 C C . VAL B 1 116 ? 3.391 -10.383 -0.665 1 98.94 116 VAL B C 1
ATOM 2923 O O . VAL B 1 116 ? 4.148 -11.055 -1.365 1 98.94 116 VAL B O 1
ATOM 2926 N N . ILE B 1 117 ? 3.826 -9.375 0.106 1 98.94 117 ILE B N 1
ATOM 2927 C CA . ILE B 1 117 ? 5.242 -9.031 0.186 1 98.94 117 ILE B CA 1
ATOM 2928 C C . ILE B 1 117 ? 6.039 -10.227 0.686 1 98.94 117 ILE B C 1
ATOM 2930 O O . ILE B 1 117 ? 7.039 -10.617 0.077 1 98.94 117 ILE B O 1
ATOM 2934 N N . HIS B 1 118 ? 5.57 -10.812 1.713 1 98.88 118 HIS B N 1
ATOM 2935 C CA . HIS B 1 118 ? 6.258 -11.953 2.305 1 98.88 118 HIS B CA 1
ATOM 2936 C C . HIS B 1 118 ? 6.309 -13.133 1.339 1 98.88 118 HIS B C 1
ATOM 2938 O O . HIS B 1 118 ? 7.367 -13.727 1.138 1 98.88 118 HIS B O 1
ATOM 2944 N N . GLY B 1 119 ? 5.145 -13.461 0.777 1 98.88 119 GLY B N 1
ATOM 2945 C CA . GLY B 1 119 ? 5.105 -14.539 -0.196 1 98.88 119 GLY B CA 1
ATOM 2946 C C . GLY B 1 119 ? 6.031 -14.312 -1.375 1 98.88 119 GLY B C 1
ATOM 2947 O O . GLY B 1 119 ? 6.621 -15.266 -1.898 1 98.88 119 GLY B O 1
ATOM 2948 N N . THR B 1 120 ? 6.137 -13.094 -1.803 1 98.94 120 THR B N 1
ATOM 2949 C CA . THR B 1 120 ? 7.004 -12.742 -2.922 1 98.94 120 THR B CA 1
ATOM 2950 C C . THR B 1 120 ? 8.469 -12.977 -2.562 1 98.94 120 THR B C 1
ATOM 2952 O O . THR B 1 120 ? 9.195 -13.641 -3.305 1 98.94 120 THR B O 1
ATOM 2955 N N . PHE B 1 121 ? 8.891 -12.477 -1.402 1 98.69 121 PHE B N 1
ATOM 2956 C CA . PHE B 1 121 ? 10.289 -12.617 -1.021 1 98.69 121 PHE B CA 1
ATOM 2957 C C . PHE B 1 121 ? 10.633 -14.078 -0.751 1 98.69 121 PHE B C 1
ATOM 2959 O O . PHE B 1 121 ? 11.734 -14.523 -1.069 1 98.69 121 PHE B O 1
ATOM 2966 N N . LEU B 1 122 ? 9.742 -14.836 -0.188 1 98.75 122 LEU B N 1
ATOM 2967 C CA . LEU B 1 122 ? 9.961 -16.266 -0.023 1 98.75 122 LEU B CA 1
ATOM 2968 C C . LEU B 1 122 ? 10.094 -16.953 -1.378 1 98.75 122 LEU B C 1
ATOM 2970 O O . LEU B 1 122 ? 10.953 -17.828 -1.557 1 98.75 122 LEU B O 1
ATOM 2974 N N . GLY B 1 123 ? 9.172 -16.578 -2.318 1 98.81 123 GLY B N 1
ATOM 2975 C CA . GLY B 1 123 ? 9.289 -17.109 -3.664 1 98.81 123 GLY B CA 1
ATOM 2976 C C . GLY B 1 123 ? 10.641 -16.844 -4.297 1 98.81 123 GLY B C 1
ATOM 2977 O O . GLY B 1 123 ? 11.273 -17.766 -4.824 1 98.81 123 GLY B O 1
ATOM 2978 N N . VAL B 1 124 ? 11.078 -15.594 -4.223 1 98.62 124 VAL B N 1
ATOM 2979 C CA . VAL B 1 124 ? 12.375 -15.227 -4.777 1 98.62 124 VAL B CA 1
ATOM 2980 C C . VAL B 1 124 ? 13.477 -16.047 -4.109 1 98.62 124 VAL B C 1
ATOM 2982 O O . VAL B 1 124 ? 14.359 -16.578 -4.789 1 98.62 124 VAL B O 1
ATOM 2985 N N . TYR B 1 125 ? 13.398 -16.172 -2.807 1 98.25 125 TYR B N 1
ATOM 2986 C CA . TYR B 1 125 ? 14.406 -16.906 -2.053 1 98.25 125 TYR B CA 1
ATOM 2987 C C . TYR B 1 125 ? 14.531 -18.344 -2.557 1 98.25 125 TYR B C 1
ATOM 2989 O O . TYR B 1 125 ? 15.641 -18.828 -2.783 1 98.25 125 TYR B O 1
ATOM 2997 N N . HIS B 1 126 ? 13.484 -19 -2.84 1 98.44 126 HIS B N 1
ATOM 2998 C CA . HIS B 1 126 ? 13.492 -20.422 -3.168 1 98.44 126 HIS B CA 1
ATOM 2999 C C . HIS B 1 126 ? 13.742 -20.641 -4.656 1 98.44 126 HIS B C 1
ATOM 3001 O O . HIS B 1 126 ? 14.195 -21.719 -5.062 1 98.44 126 HIS B O 1
ATOM 3007 N N . MET B 1 127 ? 13.469 -19.609 -5.48 1 98.69 127 MET B N 1
ATOM 3008 C CA . MET B 1 127 ? 13.539 -19.797 -6.926 1 98.69 127 MET B CA 1
ATOM 3009 C C . MET B 1 127 ? 14.836 -19.219 -7.492 1 98.69 127 MET B C 1
ATOM 3011 O O . MET B 1 127 ? 15.195 -19.516 -8.633 1 98.69 127 MET B O 1
ATOM 3015 N N . SER B 1 128 ? 15.516 -18.453 -6.73 1 98.12 128 SER B N 1
ATOM 3016 C CA . SER B 1 128 ? 16.625 -17.641 -7.211 1 98.12 128 SER B CA 1
ATOM 3017 C C . SER B 1 128 ? 17.734 -18.516 -7.777 1 98.12 128 SER B C 1
ATOM 3019 O O . SER B 1 128 ? 18.188 -19.453 -7.125 1 98.12 128 SER B O 1
ATOM 3021 N N . VAL B 1 129 ? 18.25 -18.109 -8.938 1 98 129 VAL B N 1
ATOM 3022 C CA . VAL B 1 129 ? 19.344 -18.812 -9.57 1 98 129 VAL B CA 1
ATOM 3023 C C . VAL B 1 129 ? 20.641 -18.578 -8.789 1 98 129 VAL B C 1
ATOM 3025 O O . VAL B 1 129 ? 21.547 -19.406 -8.805 1 98 129 VAL B O 1
ATOM 3028 N N . SER B 1 130 ? 20.656 -17.469 -8.102 1 95.88 130 SER B N 1
ATOM 3029 C CA . SER B 1 130 ? 21.828 -17.125 -7.312 1 95.88 130 SER B CA 1
ATOM 3030 C C . SER B 1 130 ? 21.906 -17.969 -6.043 1 95.88 130 SER B C 1
ATOM 3032 O O . SER B 1 130 ? 22.953 -18.016 -5.387 1 95.88 130 SER B O 1
ATOM 3034 N N . ARG B 1 131 ? 20.859 -18.688 -5.75 1 94.5 131 ARG B N 1
ATOM 3035 C CA . ARG B 1 131 ? 20.797 -19.516 -4.543 1 94.5 131 ARG B CA 1
ATOM 3036 C C . ARG B 1 131 ? 20.531 -20.969 -4.887 1 94.5 131 ARG B C 1
ATOM 3038 O O . ARG B 1 131 ? 19.938 -21.703 -4.094 1 94.5 131 ARG B O 1
ATOM 3045 N N . GLY B 1 132 ? 20.812 -21.266 -6.117 1 94.75 132 GLY B N 1
ATOM 3046 C CA . GLY B 1 132 ? 20.719 -22.656 -6.52 1 94.75 132 GLY B CA 1
ATOM 3047 C C . GLY B 1 132 ? 19.359 -23.016 -7.117 1 94.75 132 GLY B C 1
ATOM 3048 O O . GLY B 1 132 ? 19.141 -24.172 -7.492 1 94.75 132 GLY B O 1
ATOM 3049 N N . GLY B 1 133 ? 18.484 -22.062 -7.227 1 96.56 133 GLY B N 1
ATOM 3050 C CA . GLY B 1 133 ? 17.203 -22.312 -7.871 1 96.56 133 GLY B CA 1
ATOM 3051 C C . GLY B 1 133 ? 17.281 -22.25 -9.383 1 96.56 133 GLY B C 1
ATOM 3052 O O . GLY B 1 133 ? 18.359 -22.062 -9.953 1 96.56 133 GLY B O 1
ATOM 3053 N N . THR B 1 134 ? 16.141 -22.484 -10.047 1 96.81 134 THR B N 1
ATOM 3054 C CA . THR B 1 134 ? 16.094 -22.5 -11.508 1 96.81 134 THR B CA 1
ATOM 3055 C C . THR B 1 134 ? 15.32 -21.312 -12.039 1 96.81 134 THR B C 1
ATOM 3057 O O . THR B 1 134 ? 14.945 -21.281 -13.211 1 96.81 134 THR B O 1
ATOM 3060 N N . GLY B 1 135 ? 15.102 -20.344 -11.25 1 98.06 135 GLY B N 1
ATOM 3061 C CA . GLY B 1 135 ? 14.25 -19.234 -11.648 1 98.06 135 GLY B CA 1
ATOM 3062 C C . GLY B 1 135 ? 12.773 -19.547 -11.555 1 98.06 135 GLY B C 1
ATOM 3063 O O . GLY B 1 135 ? 12.391 -20.625 -11.086 1 98.06 135 GLY B O 1
ATOM 3064 N N . GLY B 1 136 ? 11.977 -18.594 -11.906 1 98.69 136 GLY B N 1
ATOM 3065 C CA . GLY B 1 136 ? 10.539 -18.812 -11.836 1 98.69 136 GLY B CA 1
ATOM 3066 C C . GLY B 1 136 ? 9.734 -17.547 -12.039 1 98.69 136 GLY B C 1
ATOM 3067 O O . GLY B 1 136 ? 10.211 -16.594 -12.664 1 98.69 136 GLY B O 1
ATOM 3068 N N . ILE B 1 137 ? 8.445 -17.625 -11.641 1 98.88 137 ILE B N 1
ATOM 3069 C CA . ILE B 1 137 ? 7.551 -16.484 -11.812 1 98.88 137 ILE B CA 1
ATOM 3070 C C . ILE B 1 137 ? 6.648 -16.344 -10.586 1 98.88 137 ILE B C 1
ATOM 3072 O O . ILE B 1 137 ? 6.203 -17.344 -10.016 1 98.88 137 ILE B O 1
ATOM 3076 N N . ILE B 1 138 ? 6.488 -15.148 -10.195 1 98.94 138 ILE B N 1
ATOM 3077 C CA . ILE B 1 138 ? 5.547 -14.781 -9.141 1 98.94 138 ILE B CA 1
ATOM 3078 C C . ILE B 1 138 ? 4.398 -13.969 -9.734 1 98.94 138 ILE B C 1
ATOM 3080 O O . ILE B 1 138 ? 4.625 -13.047 -10.523 1 98.94 138 ILE B O 1
ATOM 3084 N N . ILE B 1 139 ? 3.213 -14.352 -9.438 1 98.94 139 ILE B N 1
ATOM 3085 C CA . ILE B 1 139 ? 2.014 -13.609 -9.812 1 98.94 139 ILE B CA 1
ATOM 3086 C C . ILE B 1 139 ? 1.308 -13.102 -8.562 1 98.94 139 ILE B C 1
ATOM 3088 O O . ILE B 1 139 ? 0.8 -13.891 -7.762 1 98.94 139 ILE B O 1
ATOM 3092 N N . ASN B 1 140 ? 1.322 -11.82 -8.375 1 98.94 140 ASN B N 1
ATOM 3093 C CA . ASN B 1 140 ? 0.58 -11.18 -7.297 1 98.94 140 ASN B CA 1
ATOM 3094 C C . ASN B 1 140 ? -0.818 -10.766 -7.746 1 98.94 140 ASN B C 1
ATOM 3096 O O . ASN B 1 140 ? -0.966 -10.008 -8.703 1 98.94 140 ASN B O 1
ATOM 3100 N N . VAL B 1 141 ? -1.848 -11.289 -7.051 1 98.94 141 VAL B N 1
ATOM 3101 C CA . VAL B 1 141 ? -3.219 -10.938 -7.398 1 98.94 141 VAL B CA 1
ATOM 3102 C C . VAL B 1 141 ? -3.605 -9.633 -6.703 1 98.94 141 VAL B C 1
ATOM 3104 O O . VAL B 1 141 ? -3.797 -9.602 -5.488 1 98.94 141 VAL B O 1
ATOM 3107 N N . ALA B 1 142 ? -3.699 -8.625 -7.457 1 98.56 142 ALA B N 1
ATOM 3108 C CA . ALA B 1 142 ? -4.125 -7.316 -6.973 1 98.56 142 ALA B CA 1
ATOM 3109 C C . ALA B 1 142 ? -5.613 -7.094 -7.223 1 98.56 142 ALA B C 1
ATOM 3111 O O . ALA B 1 142 ? -6.453 -7.832 -6.699 1 98.56 142 ALA B O 1
ATOM 3112 N N . SER B 1 143 ? -5.996 -6.043 -7.859 1 96.88 143 SER B N 1
ATOM 3113 C CA . SER B 1 143 ? -7.359 -5.652 -8.195 1 96.88 143 SER B CA 1
ATOM 3114 C C . SER B 1 143 ? -7.379 -4.402 -9.07 1 96.88 143 SER B C 1
ATOM 3116 O O . SER B 1 143 ? -6.422 -3.621 -9.062 1 96.88 143 SER B O 1
ATOM 3118 N N . MET B 1 144 ? -8.492 -4.227 -9.852 1 94.25 144 MET B N 1
ATOM 3119 C CA . MET B 1 144 ? -8.695 -2.93 -10.484 1 94.25 144 MET B CA 1
ATOM 3120 C C . MET B 1 144 ? -8.75 -1.814 -9.445 1 94.25 144 MET B C 1
ATOM 3122 O O . MET B 1 144 ? -8.469 -0.656 -9.758 1 94.25 144 MET B O 1
ATOM 3126 N N . ALA B 1 145 ? -9.031 -2.166 -8.211 1 94.44 145 ALA B N 1
ATOM 3127 C CA . ALA B 1 145 ? -8.984 -1.23 -7.086 1 94.44 145 ALA B CA 1
ATOM 3128 C C . ALA B 1 145 ? -7.543 -0.824 -6.777 1 94.44 145 ALA B C 1
ATOM 3130 O O . ALA B 1 145 ? -7.305 0.056 -5.949 1 94.44 145 ALA B O 1
ATOM 3131 N N . GLY B 1 146 ? -6.543 -1.421 -7.387 1 96.5 146 GLY B N 1
ATOM 3132 C CA . GLY B 1 146 ? -5.145 -1.043 -7.293 1 96.5 146 GLY B CA 1
ATOM 3133 C C . GLY B 1 146 ? -4.707 -0.09 -8.391 1 96.5 146 GLY B C 1
ATOM 3134 O O . GLY B 1 146 ? -3.553 0.344 -8.414 1 96.5 146 GLY B O 1
ATOM 3135 N N . ILE B 1 147 ? -5.641 0.169 -9.289 1 93.31 147 ILE B N 1
ATOM 3136 C CA . ILE B 1 147 ? -5.395 1.058 -10.422 1 93.31 147 ILE B CA 1
ATOM 3137 C C . ILE B 1 147 ? -6.277 2.299 -10.305 1 93.31 147 ILE B C 1
ATOM 3139 O O . ILE B 1 147 ? -5.816 3.42 -10.531 1 93.31 147 ILE B O 1
ATOM 3143 N N . PHE B 1 148 ? -7.5 2.096 -9.867 1 91.5 148 PHE B N 1
ATOM 3144 C CA . PHE B 1 148 ? -8.461 3.18 -9.711 1 91.5 148 PHE B CA 1
ATOM 3145 C C . PHE B 1 148 ? -9 3.225 -8.281 1 91.5 148 PHE B C 1
ATOM 3147 O O . PHE B 1 148 ? -9.43 2.203 -7.742 1 91.5 148 PHE B O 1
ATOM 3154 N N . PRO B 1 149 ? -9.07 4.422 -7.738 1 91.69 149 PRO B N 1
ATOM 3155 C CA . PRO B 1 149 ? -9.703 4.539 -6.418 1 91.69 149 PRO B CA 1
ATOM 3156 C C . PRO B 1 149 ? -11.195 4.246 -6.449 1 91.69 149 PRO B C 1
ATOM 3158 O O . PRO B 1 149 ? -11.898 4.68 -7.367 1 91.69 149 PRO B O 1
ATOM 3161 N N . LEU B 1 150 ? -11.812 3.48 -5.504 1 86.94 150 LEU B N 1
ATOM 3162 C CA . LEU B 1 150 ? -13.188 3.008 -5.551 1 86.94 150 LEU B CA 1
ATOM 3163 C C . LEU B 1 150 ? -14.062 3.775 -4.562 1 86.94 150 LEU B C 1
ATOM 3165 O O . LEU B 1 150 ? -15.273 3.582 -4.52 1 86.94 150 LEU B O 1
ATOM 3169 N N . GLY B 1 151 ? -13.578 4.555 -3.721 1 88.44 151 GLY B N 1
ATOM 3170 C CA . GLY B 1 151 ? -14.383 5.309 -2.771 1 88.44 151 GLY B CA 1
ATOM 3171 C C . GLY B 1 151 ? -13.969 5.078 -1.328 1 88.44 151 GLY B C 1
ATOM 3172 O O . GLY B 1 151 ? -13.148 4.207 -1.044 1 88.44 151 GLY B O 1
ATOM 3173 N N . GLN B 1 152 ? -14.672 5.785 -0.418 1 91.31 152 GLN B N 1
ATOM 3174 C CA . GLN B 1 152 ? -14.195 5.875 0.96 1 91.31 152 GLN B CA 1
ATOM 3175 C C . GLN B 1 152 ? -14.453 4.574 1.715 1 91.31 152 GLN B C 1
ATOM 3177 O O . GLN B 1 152 ? -13.711 4.223 2.633 1 91.31 152 GLN B O 1
ATOM 3182 N N . SER B 1 153 ? -15.461 3.797 1.344 1 91.5 153 SER B N 1
ATOM 3183 C CA . SER B 1 153 ? -15.758 2.555 2.053 1 91.5 153 SER B CA 1
ATOM 3184 C C . SER B 1 153 ? -14.766 1.457 1.675 1 91.5 153 SER B C 1
ATOM 3186 O O . SER B 1 153 ? -14.727 0.402 2.311 1 91.5 153 SER B O 1
ATOM 3188 N N . MET B 1 154 ? -13.969 1.712 0.611 1 94.06 154 MET B N 1
ATOM 3189 C CA . MET B 1 154 ? -12.992 0.737 0.127 1 94.06 154 MET B CA 1
ATOM 3190 C C . MET B 1 154 ? -11.594 1.329 0.116 1 94.06 154 MET B C 1
ATOM 3192 O O . MET B 1 154 ? -10.727 0.871 -0.63 1 94.06 154 MET B O 1
ATOM 3196 N N . ALA B 1 155 ? -11.406 2.357 0.915 1 97.44 155 ALA B N 1
ATOM 3197 C CA . ALA B 1 155 ? -10.164 3.125 0.833 1 97.44 155 ALA B CA 1
ATOM 3198 C C . ALA B 1 155 ? -8.969 2.281 1.268 1 97.44 155 ALA B C 1
ATOM 3200 O O . ALA B 1 155 ? -7.902 2.35 0.657 1 97.44 155 ALA B O 1
ATOM 3201 N N . VAL B 1 156 ? -9.117 1.491 2.381 1 98.62 156 VAL B N 1
ATOM 3202 C CA . VAL B 1 156 ? -8.008 0.665 2.859 1 98.62 156 VAL B CA 1
ATOM 3203 C C . VAL B 1 156 ? -7.75 -0.472 1.873 1 98.62 156 VAL B C 1
ATOM 3205 O O . VAL B 1 156 ? -6.598 -0.804 1.587 1 98.62 156 VAL B O 1
ATOM 3208 N N . TYR B 1 157 ? -8.812 -1.086 1.353 1 97.62 157 TYR B N 1
ATOM 3209 C CA . TYR B 1 157 ? -8.656 -2.096 0.312 1 97.62 157 TYR B CA 1
ATOM 3210 C C . TYR B 1 157 ? -7.879 -1.542 -0.875 1 97.62 157 TYR B C 1
ATOM 3212 O O . TYR B 1 157 ? -6.922 -2.164 -1.342 1 97.62 157 TYR B O 1
ATOM 3220 N N . CYS B 1 158 ? -8.258 -0.333 -1.367 1 97.44 158 CYS B N 1
ATOM 3221 C CA . CYS B 1 158 ? -7.531 0.326 -2.447 1 97.44 158 CYS B CA 1
ATOM 3222 C C . CYS B 1 158 ? -6.066 0.533 -2.076 1 97.44 158 CYS B C 1
ATOM 3224 O O . CYS B 1 158 ? -5.176 0.268 -2.883 1 97.44 158 CYS B O 1
ATOM 3226 N N . ALA B 1 159 ? -5.863 0.995 -0.843 1 98.81 159 ALA B N 1
ATOM 3227 C CA . ALA B 1 159 ? -4.492 1.198 -0.388 1 98.81 159 ALA B CA 1
ATOM 3228 C C . ALA B 1 159 ? -3.654 -0.063 -0.585 1 98.81 159 ALA B C 1
ATOM 3230 O O . ALA B 1 159 ? -2.561 -0.007 -1.149 1 98.81 159 ALA B O 1
ATOM 3231 N N . THR B 1 160 ? -4.164 -1.196 -0.14 1 98.88 160 THR B N 1
ATOM 3232 C CA . THR B 1 160 ? -3.42 -2.449 -0.202 1 98.88 160 THR B CA 1
ATOM 3233 C C . THR B 1 160 ? -3.188 -2.867 -1.65 1 98.88 160 THR B C 1
ATOM 3235 O O . THR B 1 160 ? -2.082 -3.279 -2.012 1 98.88 160 THR B O 1
ATOM 3238 N N . LYS B 1 161 ? -4.207 -2.723 -2.465 1 98.81 161 LYS B N 1
ATOM 3239 C CA . LYS B 1 161 ? -4.098 -3.221 -3.832 1 98.81 161 LYS B CA 1
ATOM 3240 C C . LYS B 1 161 ? -3.262 -2.277 -4.695 1 98.81 161 LYS B C 1
ATOM 3242 O O . LYS B 1 161 ? -2.545 -2.719 -5.594 1 98.81 161 LYS B O 1
ATOM 3247 N N . PHE B 1 162 ? -3.326 -0.956 -4.445 1 98.5 162 PHE B N 1
ATOM 3248 C CA . PHE B 1 162 ? -2.344 -0.046 -5.023 1 98.5 162 PHE B CA 1
ATOM 3249 C C . PHE B 1 162 ? -0.93 -0.456 -4.625 1 98.5 162 PHE B C 1
ATOM 3251 O O . PHE B 1 162 ? -0.022 -0.462 -5.461 1 98.5 162 PHE B O 1
ATOM 3258 N N . GLY B 1 163 ? -0.794 -0.742 -3.348 1 98.88 163 GLY B N 1
ATOM 3259 C CA . GLY B 1 163 ? 0.499 -1.185 -2.852 1 98.88 163 GLY B CA 1
ATOM 3260 C C . GLY B 1 163 ? 1.036 -2.398 -3.584 1 98.88 163 GLY B C 1
ATOM 3261 O O . GLY B 1 163 ? 2.209 -2.436 -3.959 1 98.88 163 GLY B O 1
ATOM 3262 N N . VAL B 1 164 ? 0.202 -3.365 -3.842 1 98.94 164 VAL B N 1
ATOM 3263 C CA . VAL B 1 164 ? 0.601 -4.59 -4.531 1 98.94 164 VAL B CA 1
ATOM 3264 C C . VAL B 1 164 ? 1.051 -4.258 -5.949 1 98.94 164 VAL B C 1
ATOM 3266 O O . VAL B 1 164 ? 2.051 -4.797 -6.434 1 98.94 164 VAL B O 1
ATOM 3269 N N . VAL B 1 165 ? 0.335 -3.389 -6.648 1 98.25 165 VAL B N 1
ATOM 3270 C CA . VAL B 1 165 ? 0.677 -3.008 -8.016 1 98.25 165 VAL B CA 1
ATOM 3271 C C . VAL B 1 165 ? 2.043 -2.326 -8.039 1 98.25 165 VAL B C 1
ATOM 3273 O O . VAL B 1 165 ? 2.93 -2.723 -8.797 1 98.25 165 VAL B O 1
ATOM 3276 N N . GLY B 1 166 ? 2.236 -1.316 -7.188 1 97.69 166 GLY B N 1
ATOM 3277 C CA . GLY B 1 166 ? 3.51 -0.62 -7.129 1 97.69 166 GLY B CA 1
ATOM 3278 C C . GLY B 1 166 ? 4.668 -1.524 -6.746 1 97.69 166 GLY B C 1
ATOM 3279 O O . GLY B 1 166 ? 5.75 -1.438 -7.332 1 97.69 166 GLY B O 1
ATOM 3280 N N . PHE B 1 167 ? 4.438 -2.438 -5.766 1 98.62 167 PHE B N 1
ATOM 3281 C CA . PHE B 1 167 ? 5.418 -3.416 -5.305 1 98.62 167 PHE B CA 1
ATOM 3282 C C . PHE B 1 167 ? 5.855 -4.32 -6.453 1 98.62 167 PHE B C 1
ATOM 3284 O O . PHE B 1 167 ? 7.051 -4.449 -6.727 1 98.62 167 PHE B O 1
ATOM 3291 N N . SER B 1 168 ? 4.902 -4.828 -7.168 1 98.5 168 SER B N 1
ATOM 3292 C CA . SER B 1 168 ? 5.164 -5.789 -8.234 1 98.5 168 SER B CA 1
ATOM 3293 C C . SER B 1 168 ? 5.938 -5.145 -9.383 1 98.5 168 SER B C 1
ATOM 3295 O O . SER B 1 168 ? 6.906 -5.719 -9.883 1 98.5 168 SER B O 1
ATOM 3297 N N . GLN B 1 169 ? 5.527 -3.953 -9.766 1 97 169 GLN B N 1
ATOM 3298 C CA . GLN B 1 169 ? 6.172 -3.254 -10.867 1 97 169 GLN B CA 1
ATOM 3299 C C . GLN B 1 169 ? 7.609 -2.877 -10.523 1 97 169 GLN B C 1
ATOM 3301 O O . GLN B 1 169 ? 8.445 -2.699 -11.406 1 97 169 GLN B O 1
ATOM 3306 N N . SER B 1 170 ? 7.895 -2.75 -9.258 1 96.19 170 SER B N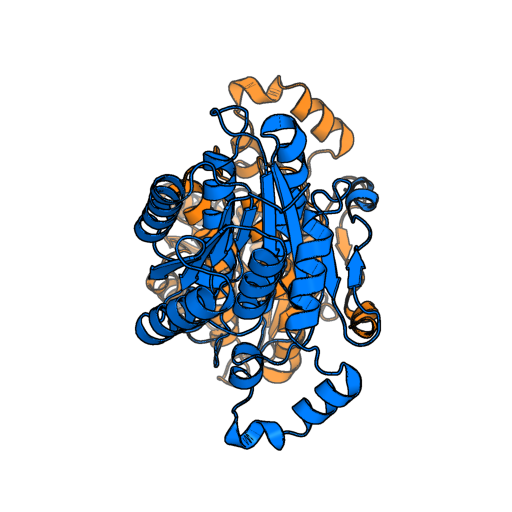 1
ATOM 3307 C CA . SER B 1 170 ? 9.219 -2.312 -8.82 1 96.19 170 SER B CA 1
ATOM 3308 C C . SER B 1 170 ? 10.219 -3.461 -8.852 1 96.19 170 SER B C 1
ATOM 3310 O O . SER B 1 170 ? 11.43 -3.242 -8.734 1 96.19 170 SER B O 1
ATOM 3312 N N . LEU B 1 171 ? 9.75 -4.648 -9.086 1 97.75 171 LEU B N 1
ATOM 3313 C CA . LEU B 1 171 ? 10.602 -5.816 -8.875 1 97.75 171 LEU B CA 1
ATOM 3314 C C . LEU B 1 171 ? 11.078 -6.387 -10.203 1 97.75 171 LEU B C 1
ATOM 3316 O O . LEU B 1 171 ? 11.562 -7.52 -10.258 1 97.75 171 LEU B O 1
ATOM 3320 N N . GLY B 1 172 ? 10.969 -5.578 -11.305 1 96.25 172 GLY B N 1
ATOM 3321 C CA . GLY B 1 172 ? 11.352 -6.035 -12.633 1 96.25 172 GLY B CA 1
ATOM 3322 C C . GLY B 1 172 ? 12.805 -6.469 -12.711 1 96.25 172 GLY B C 1
ATOM 3323 O O . GLY B 1 172 ? 13.148 -7.371 -13.484 1 96.25 172 GLY B O 1
ATOM 3324 N N . GLY B 1 173 ? 13.688 -5.879 -11.906 1 96.31 173 GLY B N 1
ATOM 3325 C CA . GLY B 1 173 ? 15.109 -6.176 -11.945 1 96.31 173 GLY B CA 1
ATOM 3326 C C . GLY B 1 173 ? 15.445 -7.57 -11.453 1 96.31 173 GLY B C 1
ATOM 3327 O O . GLY B 1 173 ? 16.531 -8.086 -11.727 1 96.31 173 GLY B O 1
ATOM 3328 N N . LEU B 1 174 ? 14.57 -8.227 -10.797 1 97.44 174 LEU B N 1
ATOM 3329 C CA . LEU B 1 174 ? 14.812 -9.539 -10.211 1 97.44 174 LEU B CA 1
ATOM 3330 C C . LEU B 1 174 ? 14.992 -10.594 -11.305 1 97.44 174 LEU B C 1
ATOM 3332 O O . LEU B 1 174 ? 15.648 -11.609 -11.086 1 97.44 174 LEU B O 1
ATOM 3336 N N . HIS B 1 175 ? 14.344 -10.289 -12.438 1 97.75 175 HIS B N 1
ATOM 3337 C CA . HIS B 1 175 ? 14.523 -11.234 -13.531 1 97.75 175 HIS B CA 1
ATOM 3338 C C . HIS B 1 175 ? 15.992 -11.375 -13.906 1 97.75 175 HIS B C 1
ATOM 3340 O O . HIS B 1 175 ? 16.484 -12.492 -14.07 1 97.75 175 HIS B O 1
ATOM 3346 N N . LYS B 1 176 ? 16.656 -10.242 -14 1 96.75 176 LYS B N 1
ATOM 3347 C CA . LYS B 1 176 ? 18.062 -10.234 -14.375 1 96.75 176 LYS B CA 1
ATOM 3348 C C . LYS B 1 176 ? 18.938 -10.766 -13.242 1 96.75 176 LYS B C 1
ATOM 3350 O O . LYS B 1 176 ? 19.844 -11.57 -13.477 1 96.75 176 LYS B O 1
ATOM 3355 N N . THR B 1 177 ? 18.641 -10.414 -12 1 96.44 177 THR B N 1
ATOM 3356 C CA . THR B 1 177 ? 19.531 -10.711 -10.891 1 96.44 177 THR B CA 1
ATOM 3357 C C . THR B 1 177 ? 19.234 -12.086 -10.305 1 96.44 177 THR B C 1
ATOM 3359 O O . THR B 1 177 ? 20.156 -12.773 -9.844 1 96.44 177 THR B O 1
ATOM 3362 N N . GLU B 1 178 ? 17.953 -12.516 -10.32 1 97.94 178 GLU B N 1
ATOM 3363 C CA . GLU B 1 178 ? 17.531 -13.711 -9.594 1 97.94 178 GLU B CA 1
ATOM 3364 C C . GLU B 1 178 ? 16.891 -14.727 -10.539 1 97.94 178 GLU B C 1
ATOM 3366 O O . GLU B 1 178 ? 16.594 -15.852 -10.141 1 97.94 178 GLU B O 1
ATOM 3371 N N . GLY B 1 179 ? 16.641 -14.375 -11.805 1 98.38 179 GLY B N 1
ATOM 3372 C CA . GLY B 1 179 ? 15.938 -15.258 -12.719 1 98.38 179 GLY B CA 1
ATOM 3373 C C . GLY B 1 179 ? 14.461 -15.391 -12.406 1 98.38 179 GLY B C 1
ATOM 3374 O O . GLY B 1 179 ? 13.836 -16.391 -12.758 1 98.38 179 GLY B O 1
ATOM 3375 N N . VAL B 1 180 ? 13.922 -14.422 -11.68 1 98.62 180 VAL B N 1
ATOM 3376 C CA . VAL B 1 180 ? 12.531 -14.508 -11.25 1 98.62 180 VAL B CA 1
ATOM 3377 C C . VAL B 1 180 ? 11.734 -13.336 -11.828 1 98.62 180 VAL B C 1
ATOM 3379 O O . VAL B 1 180 ? 12.07 -12.172 -11.586 1 98.62 180 VAL B O 1
ATOM 3382 N N . ARG B 1 181 ? 10.711 -13.633 -12.656 1 98.75 181 ARG B N 1
ATOM 3383 C CA . ARG B 1 181 ? 9.781 -12.609 -13.102 1 98.75 181 ARG B CA 1
ATOM 3384 C C . ARG B 1 181 ? 8.711 -12.336 -12.047 1 98.75 181 ARG B C 1
ATOM 3386 O O . ARG B 1 181 ? 8.25 -13.266 -11.375 1 98.75 181 ARG B O 1
ATOM 3393 N N . VAL B 1 182 ? 8.367 -11.078 -11.852 1 98.75 182 VAL B N 1
ATOM 3394 C CA . VAL B 1 182 ? 7.285 -10.695 -10.953 1 98.75 182 VAL B CA 1
ATOM 3395 C C . VAL B 1 182 ? 6.238 -9.891 -11.719 1 98.75 182 VAL B C 1
ATOM 3397 O O . VAL B 1 182 ? 6.551 -8.852 -12.305 1 98.75 182 VAL B O 1
ATOM 3400 N N . ASN B 1 183 ? 5.008 -10.414 -11.766 1 98.69 183 ASN B N 1
ATOM 3401 C CA . ASN B 1 183 ? 3.883 -9.75 -12.43 1 98.69 183 ASN B CA 1
ATOM 3402 C C . ASN B 1 183 ? 2.676 -9.641 -11.5 1 98.69 183 ASN B C 1
ATOM 3404 O O . ASN B 1 183 ? 2.609 -10.328 -10.477 1 98.69 183 ASN B O 1
ATOM 3408 N N . CYS B 1 184 ? 1.805 -8.75 -11.789 1 98.31 184 CYS B N 1
ATOM 3409 C CA . CYS B 1 184 ? 0.551 -8.711 -11.047 1 98.31 184 CYS B CA 1
ATOM 3410 C C . CYS B 1 184 ? -0.645 -8.766 -11.992 1 98.31 184 CYS B C 1
ATOM 3412 O O . CYS B 1 184 ? -0.528 -8.414 -13.164 1 98.31 184 CYS B O 1
ATOM 3414 N N . ILE B 1 185 ? -1.718 -9.312 -11.555 1 98.81 185 ILE B N 1
ATOM 3415 C CA . ILE B 1 185 ? -2.99 -9.375 -12.273 1 98.81 185 ILE B CA 1
ATOM 3416 C C . ILE B 1 185 ? -4.059 -8.617 -11.484 1 98.81 185 ILE B C 1
ATOM 3418 O O . ILE B 1 185 ? -4.121 -8.719 -10.258 1 98.81 185 ILE B O 1
ATOM 3422 N N . CYS B 1 186 ? -4.816 -7.812 -12.172 1 98.12 186 CYS B N 1
ATOM 3423 C CA . CYS B 1 186 ? -5.812 -6.926 -11.578 1 98.12 186 CYS B CA 1
ATOM 3424 C C . CYS B 1 186 ? -7.211 -7.266 -12.07 1 98.12 186 CYS B C 1
ATOM 3426 O O . CYS B 1 186 ? -7.699 -6.668 -13.031 1 98.12 186 CYS B O 1
ATOM 3428 N N . PRO B 1 187 ? -7.887 -8.148 -11.352 1 97.5 187 PRO B N 1
ATOM 3429 C CA . PRO B 1 187 ? -9.273 -8.469 -11.711 1 97.5 187 PRO B CA 1
ATOM 3430 C C . PRO B 1 187 ? -10.242 -7.336 -11.406 1 97.5 187 PRO B C 1
ATOM 3432 O O . PRO B 1 187 ? -10.094 -6.652 -10.391 1 97.5 187 PRO B O 1
ATOM 3435 N N . SER B 1 188 ? -11.195 -7.176 -12.289 1 94.25 188 SER B N 1
ATOM 3436 C CA . SER B 1 188 ? -12.359 -6.367 -11.93 1 94.25 188 SER B CA 1
ATOM 3437 C C . SER B 1 188 ? -13.359 -7.168 -11.109 1 94.25 188 SER B C 1
ATOM 3439 O O . SER B 1 188 ? -13.008 -8.188 -10.516 1 94.25 188 SER B O 1
ATOM 3441 N N . TYR B 1 189 ? -14.625 -6.676 -10.953 1 91.69 189 TYR B N 1
ATOM 3442 C CA . TYR B 1 189 ? -15.625 -7.359 -10.148 1 91.69 189 TYR B CA 1
ATOM 3443 C C . TYR B 1 189 ? -15.758 -8.82 -10.562 1 91.69 189 TYR B C 1
ATOM 3445 O O . TYR B 1 189 ? -16.172 -9.117 -11.688 1 91.69 189 TYR B O 1
ATOM 3453 N N . THR B 1 190 ? -15.352 -9.664 -9.688 1 93.25 190 THR B N 1
ATOM 3454 C CA . THR B 1 190 ? -15.32 -11.102 -9.953 1 93.25 190 THR B CA 1
ATOM 3455 C C . THR B 1 190 ? -16.266 -11.844 -9.023 1 93.25 190 THR B C 1
ATOM 3457 O O . THR B 1 190 ? -16.344 -11.531 -7.832 1 93.25 190 THR B O 1
ATOM 3460 N N . GLU B 1 191 ? -16.953 -12.789 -9.586 1 92.12 191 GLU B N 1
ATOM 3461 C CA . GLU B 1 191 ? -17.953 -13.562 -8.844 1 92.12 191 GLU B CA 1
ATOM 3462 C C . GLU B 1 191 ? -17.281 -14.484 -7.832 1 92.12 191 GLU B C 1
ATOM 3464 O O . GLU B 1 191 ? -16.922 -15.625 -8.164 1 92.12 191 GLU B O 1
ATOM 3469 N N . THR B 1 192 ? -17.094 -14.016 -6.648 1 92.81 192 THR B N 1
ATOM 3470 C CA . THR B 1 192 ? -16.453 -14.742 -5.555 1 92.81 192 THR B CA 1
ATOM 3471 C C . THR B 1 192 ? -17.125 -14.406 -4.223 1 92.81 192 THR B C 1
ATOM 3473 O O . THR B 1 192 ? -17.922 -13.469 -4.137 1 92.81 192 THR B O 1
ATOM 3476 N N . ASP B 1 193 ? -16.828 -15.227 -3.223 1 87.88 193 ASP B N 1
ATOM 3477 C CA . ASP B 1 193 ? -17.328 -14.922 -1.88 1 87.88 193 ASP B CA 1
ATOM 3478 C C . ASP B 1 193 ? -16.812 -13.562 -1.403 1 87.88 193 ASP B C 1
ATOM 3480 O O . ASP B 1 193 ? -17.531 -12.836 -0.706 1 87.88 193 ASP B O 1
ATOM 3484 N N . LEU B 1 194 ? -15.625 -13.203 -1.751 1 86.12 194 LEU B N 1
ATOM 3485 C CA . LEU B 1 194 ? -15.062 -11.898 -1.394 1 86.12 194 LEU B CA 1
ATOM 3486 C C . LEU B 1 194 ? -15.93 -10.773 -1.943 1 86.12 194 LEU B C 1
ATOM 3488 O O . LEU B 1 194 ? -16.234 -9.812 -1.231 1 86.12 194 LEU B O 1
ATOM 3492 N N . PHE B 1 195 ? -16.328 -10.867 -3.152 1 85.31 195 PHE B N 1
ATOM 3493 C CA . PHE B 1 195 ? -17.188 -9.875 -3.791 1 85.31 195 PHE B CA 1
ATOM 3494 C C . PHE B 1 195 ? -18.516 -9.758 -3.064 1 85.31 195 PHE B C 1
ATOM 3496 O O . PHE B 1 195 ? -18.938 -8.656 -2.689 1 85.31 195 PHE B O 1
ATOM 3503 N N . TRP B 1 196 ? -19.094 -10.867 -2.787 1 80.62 196 TRP B N 1
ATOM 3504 C CA . TRP B 1 196 ? -20.438 -10.883 -2.213 1 80.62 196 TRP B CA 1
ATOM 3505 C C . TRP B 1 196 ? -20.406 -10.445 -0.753 1 80.62 196 TRP B C 1
ATOM 3507 O O . TRP B 1 196 ? -21.375 -9.867 -0.255 1 80.62 196 TRP B O 1
ATOM 3517 N N . SER B 1 197 ? -19.344 -10.719 -0.081 1 77.94 197 SER B N 1
ATOM 3518 C CA . SER B 1 197 ? -19.219 -10.352 1.326 1 77.94 197 SER B CA 1
ATOM 3519 C C . SER B 1 197 ? -19.125 -8.836 1.5 1 77.94 197 SER B C 1
ATOM 3521 O O . SER B 1 197 ? -19.422 -8.312 2.576 1 77.94 197 SER B O 1
ATOM 3523 N N . SER B 1 198 ? -18.688 -8.188 0.566 1 73.25 198 SER B N 1
ATOM 3524 C CA . SER B 1 198 ? -18.594 -6.73 0.626 1 73.25 198 SER B CA 1
ATOM 3525 C C . SER B 1 198 ? -19.969 -6.09 0.555 1 73.25 198 SER B C 1
ATOM 3527 O O . SER B 1 198 ? -20.141 -4.926 0.925 1 73.25 198 SER B O 1
ATOM 3529 N N . TYR B 1 199 ? -20.844 -6.973 0.017 1 66.56 199 TYR B N 1
ATOM 3530 C CA . TYR B 1 199 ? -22.219 -6.523 -0.077 1 66.56 199 TYR B CA 1
ATOM 3531 C C . TYR B 1 199 ? -23.125 -7.348 0.835 1 66.56 199 TYR B C 1
ATOM 3533 O O . TYR B 1 199 ? -22.859 -8.531 1.077 1 66.56 199 TYR B O 1
ATOM 3541 N N . ASP B 1 200 ? -23.578 -6.84 1.912 1 57 200 ASP B N 1
ATOM 3542 C CA . ASP B 1 200 ? -24.516 -7.672 2.648 1 57 200 ASP B CA 1
ATOM 3543 C C . ASP B 1 200 ? -25.375 -8.5 1.694 1 57 200 ASP B C 1
ATOM 3545 O O . ASP B 1 200 ? -26.156 -7.945 0.908 1 57 200 ASP B O 1
ATOM 3549 N N . GLU B 1 201 ? -25.062 -9.773 1.683 1 49.16 201 GLU B N 1
ATOM 3550 C CA . GLU B 1 201 ? -25.719 -10.656 0.727 1 49.16 201 GLU B CA 1
ATOM 3551 C C . GLU B 1 201 ? -27.234 -10.406 0.688 1 49.16 201 GLU B C 1
ATOM 3553 O O . GLU B 1 201 ? -27.828 -10.391 -0.386 1 49.16 201 GLU B O 1
ATOM 3558 N N . LYS B 1 202 ? -27.922 -10.469 1.819 1 47.5 202 LYS B N 1
ATOM 3559 C CA . LYS B 1 202 ? -29.375 -10.375 1.893 1 47.5 202 LYS B CA 1
ATOM 3560 C C . LYS B 1 202 ? -29.875 -9.047 1.317 1 47.5 202 LYS B C 1
ATOM 3562 O O . LYS B 1 202 ? -30.938 -8.992 0.697 1 47.5 202 LYS B O 1
ATOM 3567 N N . ARG B 1 203 ? -29.156 -8.008 1.538 1 47.38 203 ARG B N 1
ATOM 3568 C CA . ARG B 1 203 ? -29.641 -6.691 1.136 1 47.38 203 ARG B CA 1
ATOM 3569 C C . ARG B 1 203 ? -29.047 -6.273 -0.203 1 47.38 203 ARG B C 1
ATOM 3571 O O . ARG B 1 203 ? -29.484 -5.293 -0.808 1 47.38 203 ARG B O 1
ATOM 3578 N N . ALA B 1 204 ? -27.922 -6.879 -0.569 1 52.69 204 ALA B N 1
ATOM 3579 C CA . ALA B 1 204 ? -27.125 -6.426 -1.697 1 52.69 204 ALA B CA 1
ATOM 3580 C C . ALA B 1 204 ? -27.859 -6.625 -3.018 1 52.69 204 ALA B C 1
ATOM 3582 O O . ALA B 1 204 ? -27.844 -5.75 -3.885 1 52.69 204 ALA B O 1
ATOM 3583 N N . LYS B 1 205 ? -28.469 -7.809 -3.139 1 53.25 205 LYS B N 1
ATOM 3584 C CA . LYS B 1 205 ? -29.156 -8.062 -4.398 1 53.25 205 LYS B CA 1
ATOM 3585 C C . LYS B 1 205 ? -30.234 -7.012 -4.652 1 53.25 205 LYS B C 1
ATOM 3587 O O . LYS B 1 205 ? -30.641 -6.797 -5.797 1 53.25 205 LYS B O 1
ATOM 3592 N N . GLU B 1 206 ? -30.359 -6.289 -3.574 1 54.31 206 GLU B N 1
ATOM 3593 C CA . GLU B 1 206 ? -31.438 -5.305 -3.654 1 54.31 206 GLU B CA 1
ATOM 3594 C C . GLU B 1 206 ? -30.891 -3.881 -3.594 1 54.31 206 GLU B C 1
ATOM 3596 O O . GLU B 1 206 ? -31.641 -2.916 -3.734 1 54.31 206 GLU B O 1
ATOM 3601 N N . LEU B 1 207 ? -29.609 -3.84 -3.529 1 61.78 207 LEU B N 1
ATOM 3602 C CA . LEU B 1 207 ? -29.109 -2.475 -3.389 1 61.78 207 LEU B CA 1
ATOM 3603 C C . LEU B 1 207 ? -28.938 -1.815 -4.754 1 61.78 207 LEU B C 1
ATOM 3605 O O . LEU B 1 207 ? -28.25 -2.348 -5.625 1 61.78 207 LEU B O 1
ATOM 3609 N N . PRO B 1 208 ? -29.672 -0.802 -4.902 1 65.56 208 PRO B N 1
ATOM 3610 C CA . PRO B 1 208 ? -29.609 -0.078 -6.176 1 65.56 208 PRO B CA 1
ATOM 3611 C C . PRO B 1 208 ? -28.172 0.229 -6.602 1 65.56 208 PRO B C 1
ATOM 3613 O O . PRO B 1 208 ? -27.844 0.158 -7.793 1 65.56 208 PRO B O 1
ATOM 3616 N N . GLU B 1 209 ? -27.297 0.424 -5.695 1 69.62 209 GLU B N 1
ATOM 3617 C CA . GLU B 1 209 ? -25.922 0.779 -6.031 1 69.62 209 GLU B CA 1
ATOM 3618 C C . GLU B 1 209 ? -25.172 -0.41 -6.633 1 69.62 209 GLU B C 1
ATOM 3620 O O . GLU B 1 209 ? -24.391 -0.25 -7.57 1 69.62 209 GLU B O 1
ATOM 3625 N N . LEU B 1 210 ? -25.484 -1.516 -6.117 1 73.19 210 LEU B N 1
ATOM 3626 C CA . LEU B 1 210 ? -24.875 -2.729 -6.645 1 73.19 210 LEU B CA 1
ATOM 3627 C C . LEU B 1 210 ? -25.359 -3.016 -8.062 1 73.19 210 LEU B C 1
ATOM 3629 O O . LEU B 1 210 ? -24.562 -3.379 -8.93 1 73.19 210 LEU B O 1
ATOM 3633 N N . HIS B 1 211 ? -26.625 -2.818 -8.164 1 75.81 211 HIS B N 1
ATOM 3634 C CA . HIS B 1 211 ? -27.203 -3.061 -9.477 1 75.81 211 HIS B CA 1
ATOM 3635 C C . HIS B 1 211 ? -26.578 -2.143 -10.531 1 75.81 211 HIS B C 1
ATOM 3637 O O . HIS B 1 211 ? -26.297 -2.572 -11.648 1 75.81 211 HIS B O 1
ATOM 3643 N N . GLN B 1 212 ? -26.422 -0.979 -10.156 1 77.12 212 GLN B N 1
ATOM 3644 C CA . GLN B 1 212 ? -25.812 -0.017 -11.078 1 77.12 212 GLN B CA 1
ATOM 3645 C C . GLN B 1 212 ? -24.375 -0.385 -11.398 1 77.12 212 GLN B C 1
ATOM 3647 O O . GLN B 1 212 ? -23.953 -0.304 -12.555 1 77.12 212 GLN B O 1
ATOM 3652 N N . THR B 1 213 ? -23.656 -0.786 -10.43 1 77.06 213 THR B N 1
ATOM 3653 C CA . THR B 1 213 ? -22.266 -1.169 -10.609 1 77.06 213 THR B CA 1
ATOM 3654 C C . THR B 1 213 ? -22.156 -2.389 -11.516 1 77.06 213 THR B C 1
ATOM 3656 O O . THR B 1 213 ? -21.359 -2.387 -12.469 1 77.06 213 THR B O 1
ATOM 3659 N N . LEU B 1 214 ? -23.047 -3.354 -11.227 1 79.75 214 LEU B N 1
ATOM 3660 C CA . LEU B 1 214 ? -22.984 -4.594 -11.992 1 79.75 214 LEU B CA 1
ATOM 3661 C C . LEU B 1 214 ? -23.453 -4.367 -13.43 1 79.75 214 LEU B C 1
ATOM 3663 O O . LEU B 1 214 ? -22.953 -5.004 -14.352 1 79.75 214 LEU B O 1
ATOM 3667 N N . SER B 1 215 ? -24.391 -3.473 -13.5 1 81.31 215 SER B N 1
ATOM 3668 C CA . SER B 1 215 ? -24.875 -3.156 -14.836 1 81.31 215 SER B CA 1
ATOM 3669 C C . SER B 1 215 ? -23.812 -2.438 -15.656 1 81.31 215 SER B C 1
ATOM 3671 O O . SER B 1 215 ? -23.672 -2.68 -16.859 1 81.31 215 SER B O 1
ATOM 3673 N N . LYS B 1 216 ? -23.078 -1.692 -14.953 1 81 216 LYS B N 1
ATOM 3674 C CA . LYS B 1 216 ? -22.109 -0.842 -15.633 1 81 216 LYS B CA 1
ATOM 3675 C C . LYS B 1 216 ? -20.828 -1.606 -15.922 1 81 216 LYS B C 1
ATOM 3677 O O . LYS B 1 216 ? -20.234 -1.468 -17 1 81 216 LYS B O 1
ATOM 3682 N N . TYR B 1 217 ? -20.375 -2.432 -15 1 84.31 217 TYR B N 1
ATOM 3683 C CA . TYR B 1 217 ? -19.031 -3.01 -15.117 1 84.31 217 TYR B CA 1
ATOM 3684 C C . TYR B 1 217 ? -19.109 -4.52 -15.297 1 84.31 217 TYR B C 1
ATOM 3686 O O . TYR B 1 217 ? -18.141 -5.148 -15.727 1 84.31 217 TYR B O 1
ATOM 3694 N N . GLY B 1 218 ? -20.266 -5.074 -14.945 1 86.94 218 GLY B N 1
ATOM 3695 C CA . GLY B 1 218 ? -20.453 -6.508 -15.07 1 86.94 218 GLY B CA 1
ATOM 3696 C C . GLY B 1 218 ? -19.688 -7.309 -14.039 1 86.94 218 GLY B C 1
ATOM 3697 O O . GLY B 1 218 ? -18.938 -6.746 -13.242 1 86.94 218 GLY B O 1
ATOM 3698 N N . LEU B 1 219 ? -19.953 -8.594 -14.062 1 90.69 219 LEU B N 1
ATOM 3699 C CA . LEU B 1 219 ? -19.297 -9.57 -13.195 1 90.69 219 LEU B CA 1
ATOM 3700 C C . LEU B 1 219 ? -18.5 -10.578 -14.008 1 90.69 219 LEU B C 1
ATOM 3702 O O . LEU B 1 219 ? -18.969 -11.062 -15.039 1 90.69 219 LEU B O 1
ATOM 3706 N N . ILE B 1 220 ? -17.234 -10.844 -13.594 1 95.06 220 ILE B N 1
ATOM 3707 C CA . ILE B 1 220 ? -16.375 -11.789 -14.289 1 95.06 220 ILE B CA 1
ATOM 3708 C C . ILE B 1 220 ? -16.344 -13.117 -13.539 1 95.06 220 ILE B C 1
ATOM 3710 O O . ILE B 1 220 ? -16.375 -13.141 -12.305 1 95.06 220 ILE B O 1
ATOM 3714 N N . ARG B 1 221 ? -16.328 -14.203 -14.336 1 96.44 221 ARG B N 1
ATOM 3715 C CA . ARG B 1 221 ? -16.125 -15.508 -13.719 1 96.44 221 ARG B CA 1
ATOM 3716 C C . ARG B 1 221 ? -14.672 -15.695 -13.289 1 96.44 221 ARG B C 1
ATOM 3718 O O . ARG B 1 221 ? -13.75 -15.305 -14.008 1 96.44 221 ARG B O 1
ATOM 3725 N N . PRO B 1 222 ? -14.477 -16.312 -12.141 1 98.12 222 PRO B N 1
ATOM 3726 C CA . PRO B 1 222 ? -13.109 -16.5 -11.641 1 98.12 222 PRO B CA 1
ATOM 3727 C C . PRO B 1 222 ? -12.227 -17.281 -12.625 1 98.12 222 PRO B C 1
ATOM 3729 O O . PRO B 1 222 ? -11.008 -17.094 -12.625 1 98.12 222 PRO B O 1
ATOM 3732 N N . GLU B 1 223 ? -12.789 -18.078 -13.508 1 98.31 223 GLU B N 1
ATOM 3733 C CA . GLU B 1 223 ? -12.047 -18.859 -14.5 1 98.31 223 GLU B CA 1
ATOM 3734 C C . GLU B 1 223 ? -11.289 -17.938 -15.461 1 98.31 223 GLU B C 1
ATOM 3736 O O . GLU B 1 223 ? -10.203 -18.281 -15.93 1 98.31 223 GLU B O 1
ATOM 3741 N N . VAL B 1 224 ? -11.891 -16.797 -15.719 1 98.31 224 VAL B N 1
ATOM 3742 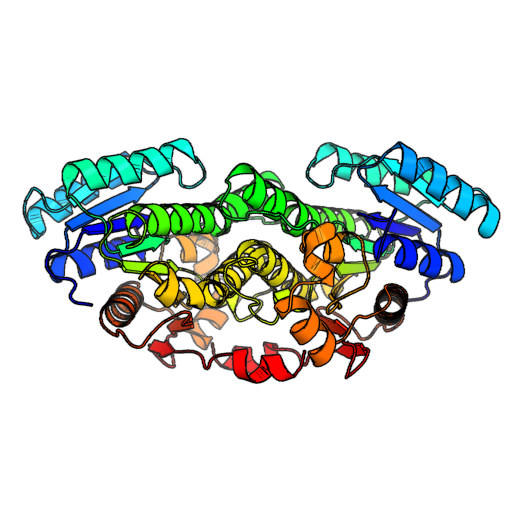C CA . VAL B 1 224 ? -11.25 -15.852 -16.641 1 98.31 224 VAL B CA 1
ATOM 3743 C C . VAL B 1 224 ? -9.961 -15.32 -16.016 1 98.31 224 VAL B C 1
ATOM 3745 O O . VAL B 1 224 ? -8.961 -15.109 -16.703 1 98.31 224 VAL B O 1
ATOM 3748 N N . ILE B 1 225 ? -9.984 -15.141 -14.719 1 98.69 225 ILE B N 1
ATOM 3749 C CA . ILE B 1 225 ? -8.781 -14.688 -14.023 1 98.69 225 ILE B CA 1
ATOM 3750 C C . ILE B 1 225 ? -7.703 -15.766 -14.094 1 98.69 225 ILE B C 1
ATOM 3752 O O . ILE B 1 225 ? -6.535 -15.469 -14.344 1 98.69 225 ILE B O 1
ATOM 3756 N N . ALA B 1 226 ? -8.086 -17.016 -13.883 1 98.81 226 ALA B N 1
ATOM 3757 C CA . ALA B 1 226 ? -7.148 -18.125 -13.984 1 98.81 226 ALA B CA 1
ATOM 3758 C C . ALA B 1 226 ? -6.508 -18.188 -15.367 1 98.81 226 ALA B C 1
ATOM 3760 O O . ALA B 1 226 ? -5.316 -18.469 -15.492 1 98.81 226 ALA B O 1
ATOM 3761 N N . THR B 1 227 ? -7.324 -17.922 -16.391 1 98.69 227 THR B N 1
ATOM 3762 C CA . THR B 1 227 ? -6.805 -17.859 -17.75 1 98.69 227 THR B CA 1
ATOM 3763 C C . THR B 1 227 ? -5.723 -16.797 -17.875 1 98.69 227 THR B C 1
ATOM 3765 O O . THR B 1 227 ? -4.695 -17.016 -18.516 1 98.69 227 THR B O 1
ATOM 3768 N N . GLY B 1 228 ? -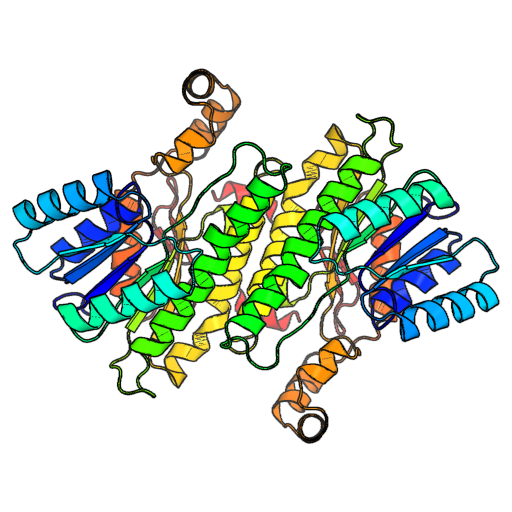5.965 -15.633 -17.281 1 98.81 228 GLY B N 1
ATOM 3769 C CA . GLY B 1 228 ? -4.961 -14.586 -17.266 1 98.81 228 GLY B CA 1
ATOM 3770 C C . GLY B 1 228 ? -3.672 -15 -16.578 1 98.81 228 GLY B C 1
ATOM 3771 O O . GLY B 1 228 ? -2.578 -14.711 -17.078 1 98.81 228 GLY B O 1
ATOM 3772 N N . VAL B 1 229 ? -3.795 -15.703 -15.484 1 98.88 229 VAL B N 1
ATOM 3773 C CA . VAL B 1 229 ? -2.637 -16.188 -14.734 1 98.88 229 VAL B CA 1
ATOM 3774 C C . VAL B 1 229 ? -1.811 -17.125 -15.609 1 98.88 229 VAL B C 1
ATOM 3776 O O . VAL B 1 229 ? -0.587 -16.984 -15.688 1 98.88 229 VAL B O 1
ATOM 3779 N N . ILE B 1 230 ? -2.449 -18.047 -16.297 1 98.94 230 ILE B N 1
ATOM 3780 C CA . ILE B 1 230 ? -1.765 -19 -17.172 1 98.94 230 ILE B CA 1
ATOM 3781 C C . ILE B 1 230 ? -1.05 -18.234 -18.281 1 98.94 230 ILE B C 1
ATOM 3783 O O . ILE B 1 230 ? 0.096 -18.547 -18.625 1 98.94 230 ILE B O 1
ATOM 3787 N N . GLN B 1 231 ? -1.711 -17.219 -18.812 1 98.75 231 GLN B N 1
ATOM 3788 C CA . GLN B 1 231 ? -1.097 -16.406 -19.859 1 98.75 231 GLN B CA 1
ATOM 3789 C C . GLN B 1 231 ? 0.16 -15.711 -19.359 1 98.75 231 GLN B C 1
ATOM 3791 O O . GLN B 1 231 ? 1.177 -15.664 -20.047 1 98.75 231 GLN B O 1
ATOM 3796 N N . LEU B 1 232 ? 0.099 -15.164 -18.172 1 98.69 232 LEU B N 1
ATOM 3797 C CA . LEU B 1 232 ? 1.26 -14.492 -17.609 1 98.69 232 LEU B CA 1
ATOM 3798 C C . LEU B 1 232 ? 2.42 -15.461 -17.422 1 98.69 232 LEU B C 1
ATOM 3800 O O . LEU B 1 232 ? 3.58 -15.094 -17.625 1 98.69 232 LEU B O 1
ATOM 3804 N N . ILE B 1 233 ? 2.129 -16.672 -16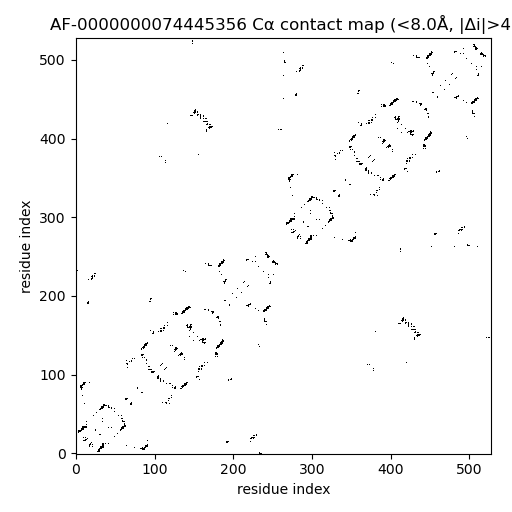.969 1 98.75 233 ILE B N 1
ATOM 3805 C CA . ILE B 1 233 ? 3.166 -17.656 -16.734 1 98.75 233 ILE B CA 1
ATOM 3806 C C . ILE B 1 233 ? 3.812 -18.062 -18.062 1 98.75 233 ILE B C 1
ATOM 3808 O O . ILE B 1 233 ? 5.039 -18.125 -18.172 1 98.75 233 ILE B O 1
ATOM 3812 N N . GLU B 1 234 ? 3.043 -18.266 -19.078 1 98.56 234 GLU B N 1
ATOM 3813 C CA . GLU B 1 234 ? 3.527 -18.844 -20.328 1 98.56 234 GLU B CA 1
ATOM 3814 C C . GLU B 1 234 ? 4.16 -17.781 -21.219 1 98.56 234 GLU B C 1
ATOM 3816 O O . GLU B 1 234 ? 5.012 -18.078 -22.047 1 98.56 234 GLU B O 1
ATOM 3821 N N . LYS B 1 235 ? 3.725 -16.516 -21.094 1 97.56 235 LYS B N 1
ATOM 3822 C CA . LYS B 1 235 ? 4.277 -15.438 -21.906 1 97.56 235 LYS B CA 1
ATOM 3823 C C . LYS B 1 235 ? 5.562 -14.891 -21.281 1 97.56 235 LYS B C 1
ATOM 3825 O O . LYS B 1 235 ? 5.527 -13.922 -20.531 1 97.56 235 LYS B O 1
ATOM 3830 N N . ASP B 1 236 ? 6.68 -15.312 -21.75 1 95.5 236 ASP B N 1
ATOM 3831 C CA . ASP B 1 236 ? 7.98 -15.047 -21.141 1 95.5 236 ASP B CA 1
ATOM 3832 C C . ASP B 1 236 ? 8.367 -13.57 -21.281 1 95.5 236 ASP B C 1
ATOM 3834 O O . ASP B 1 236 ? 9.25 -13.086 -20.578 1 95.5 236 ASP B O 1
ATOM 3838 N N . SER B 1 237 ? 7.664 -12.867 -22.125 1 95.31 237 SER B N 1
ATOM 3839 C CA . SER B 1 237 ? 7.988 -11.469 -22.375 1 95.31 237 SER B CA 1
ATOM 3840 C C . SER B 1 237 ? 7.41 -10.57 -21.281 1 95.31 237 SER B C 1
ATOM 3842 O O . SER B 1 237 ? 7.742 -9.383 -21.203 1 95.31 237 SER B O 1
ATOM 3844 N N . THR B 1 238 ? 6.578 -11.125 -20.438 1 97.19 238 THR B N 1
ATOM 3845 C CA . THR B 1 238 ? 5.973 -10.312 -19.391 1 97.19 238 THR B CA 1
ATOM 3846 C C . THR B 1 238 ? 6.848 -10.305 -18.141 1 97.19 238 THR B C 1
ATOM 3848 O O . THR B 1 238 ? 7.227 -11.359 -17.641 1 97.19 238 THR B O 1
ATOM 3851 N N . ASN B 1 239 ? 7.219 -9.164 -17.734 1 97.44 239 ASN B N 1
ATOM 3852 C CA . ASN B 1 239 ? 7.973 -8.883 -16.516 1 97.44 239 ASN B CA 1
ATOM 3853 C C . ASN B 1 239 ? 7.637 -7.504 -15.953 1 97.44 239 ASN B C 1
ATOM 3855 O O . ASN B 1 239 ? 7.645 -6.512 -16.688 1 97.44 239 ASN B O 1
ATOM 3859 N N . ALA B 1 240 ? 7.348 -7.453 -14.609 1 97.12 240 ALA B N 1
ATOM 3860 C CA . ALA B 1 240 ? 6.824 -6.25 -13.969 1 97.12 240 ALA B CA 1
ATOM 3861 C C . ALA B 1 240 ? 5.566 -5.75 -14.68 1 97.12 240 ALA B C 1
ATOM 3863 O O . ALA B 1 240 ? 5.32 -4.547 -14.734 1 97.12 240 ALA B O 1
ATOM 3864 N N . ALA B 1 241 ? 4.832 -6.672 -15.227 1 97.25 241 ALA B N 1
ATOM 3865 C CA . ALA B 1 241 ? 3.627 -6.344 -15.984 1 97.25 241 ALA B CA 1
ATOM 3866 C C . ALA B 1 241 ? 2.416 -6.219 -15.062 1 97.25 241 ALA B C 1
ATOM 3868 O O . ALA B 1 241 ? 2.346 -6.883 -14.023 1 97.25 241 ALA B O 1
ATOM 3869 N N . VAL B 1 242 ? 1.569 -5.359 -15.422 1 97.44 242 VAL B N 1
ATOM 3870 C CA . VAL B 1 242 ? 0.255 -5.227 -14.805 1 97.44 242 VAL B CA 1
ATOM 3871 C C . VAL B 1 242 ? -0.825 -5.684 -15.781 1 97.44 242 VAL B C 1
ATOM 3873 O O . VAL B 1 242 ? -1.076 -5.027 -16.797 1 97.44 242 VAL B O 1
ATOM 3876 N N . MET B 1 243 ? -1.396 -6.801 -15.539 1 98.12 243 MET B N 1
ATOM 3877 C CA . MET B 1 243 ? -2.471 -7.324 -16.375 1 98.12 243 MET B CA 1
ATOM 3878 C C . MET B 1 243 ? -3.836 -6.961 -15.797 1 98.12 243 MET B C 1
ATOM 3880 O O . MET B 1 243 ? -4.121 -7.258 -14.641 1 98.12 243 MET B O 1
ATOM 3884 N N . MET B 1 244 ? -4.648 -6.359 -16.547 1 96.88 244 MET B N 1
ATOM 3885 C CA . MET B 1 244 ? -6.016 -6.016 -16.172 1 96.88 244 MET B CA 1
ATOM 3886 C C . MET B 1 244 ? -7.012 -7.004 -16.766 1 96.88 244 MET B C 1
ATOM 3888 O O . MET B 1 244 ? -6.906 -7.371 -17.938 1 96.88 244 MET B O 1
ATOM 3892 N N . VAL B 1 245 ? -7.883 -7.508 -16.016 1 97.06 245 VAL B N 1
ATOM 3893 C CA . VAL B 1 245 ? -8.945 -8.391 -16.469 1 97.06 245 VAL B CA 1
ATOM 3894 C C . VAL B 1 245 ? -10.305 -7.75 -16.188 1 97.06 245 VAL B C 1
ATOM 3896 O O . VAL B 1 245 ? -10.719 -7.656 -15.031 1 97.06 245 VAL B O 1
ATOM 3899 N N . THR B 1 246 ? -11 -7.371 -17.188 1 93.88 246 THR B N 1
ATOM 3900 C CA . THR B 1 246 ? -12.289 -6.691 -17.078 1 93.88 246 THR B CA 1
ATOM 3901 C C . THR B 1 246 ? -13.336 -7.383 -17.938 1 93.88 246 THR B C 1
ATOM 3903 O O . THR B 1 246 ? -13 -8.141 -18.844 1 93.88 246 THR B O 1
ATOM 3906 N N . LYS B 1 247 ? -14.586 -7.137 -17.578 1 92.25 247 LYS B N 1
ATOM 3907 C CA . LYS B 1 247 ? -15.672 -7.738 -18.344 1 92.25 247 LYS B CA 1
ATOM 3908 C C . LYS B 1 247 ? -15.719 -7.188 -19.766 1 92.25 247 LYS B C 1
ATOM 3910 O O . LYS B 1 247 ? -15.906 -7.938 -20.719 1 92.25 247 LYS B O 1
ATOM 3915 N N . LYS B 1 248 ? -15.539 -5.953 -19.938 1 87.94 248 LYS B N 1
ATOM 3916 C CA . LYS B 1 248 ? -15.734 -5.27 -21.219 1 87.94 248 LYS B CA 1
ATOM 3917 C C . LYS B 1 248 ? -14.539 -5.477 -22.141 1 87.94 248 LYS B C 1
ATOM 3919 O O . LYS B 1 248 ? -14.703 -5.676 -23.344 1 87.94 248 LYS B O 1
ATOM 3924 N N . ARG B 1 249 ? -13.289 -5.477 -21.641 1 91.31 249 ARG B N 1
ATOM 3925 C CA . ARG B 1 249 ? -12.109 -5.461 -22.484 1 91.31 249 ARG B CA 1
ATOM 3926 C C . ARG B 1 249 ? -11.367 -6.789 -22.422 1 91.31 249 ARG B C 1
ATOM 3928 O O . ARG B 1 249 ? -10.422 -7.02 -23.188 1 91.31 249 ARG B O 1
ATOM 3935 N N . GLY B 1 250 ? -11.844 -7.645 -21.5 1 94.5 250 GLY B N 1
ATOM 3936 C CA . GLY B 1 250 ? -11.148 -8.914 -21.375 1 94.5 250 GLY B CA 1
ATOM 3937 C C . GLY B 1 250 ? -9.797 -8.789 -20.703 1 94.5 250 GLY B C 1
ATOM 3938 O O . GLY B 1 250 ? -9.656 -8.078 -19.703 1 94.5 250 GLY B O 1
ATOM 3939 N N . ILE B 1 251 ? -8.797 -9.547 -21.188 1 97 251 ILE B N 1
ATOM 3940 C CA . ILE B 1 251 ? -7.469 -9.602 -20.594 1 97 251 ILE B CA 1
ATOM 3941 C C . ILE B 1 251 ? -6.516 -8.688 -21.359 1 97 251 ILE B C 1
ATOM 3943 O O . ILE B 1 251 ? -6.32 -8.852 -22.562 1 97 251 ILE B O 1
ATOM 3947 N N . GLU B 1 252 ? -5.945 -7.691 -20.625 1 95.44 252 GLU B N 1
ATOM 3948 C CA . GLU B 1 252 ? -5.035 -6.727 -21.234 1 95.44 252 GLU B CA 1
ATOM 3949 C C . GLU B 1 252 ? -3.842 -6.441 -20.328 1 95.44 252 GLU B C 1
ATOM 3951 O O . GLU B 1 252 ? -3.951 -6.531 -19.109 1 95.44 252 GLU B O 1
ATOM 3956 N N . ILE B 1 253 ? -2.727 -6.148 -20.969 1 95.81 253 ILE B N 1
ATOM 3957 C CA . ILE B 1 253 ? -1.561 -5.699 -20.219 1 95.81 253 ILE B CA 1
ATOM 3958 C C . ILE B 1 253 ? -1.495 -4.172 -20.219 1 95.81 253 ILE B C 1
ATOM 3960 O O . ILE B 1 253 ? -1.55 -3.551 -21.281 1 95.81 253 ILE B O 1
ATOM 3964 N N . MET B 1 254 ? -1.479 -3.617 -19.016 1 91.38 254 MET B N 1
ATOM 3965 C CA . MET B 1 254 ? -1.373 -2.166 -18.906 1 91.38 254 MET B CA 1
ATOM 3966 C C . MET B 1 254 ? -0.081 -1.661 -19.531 1 91.38 254 MET B C 1
ATOM 3968 O O . MET B 1 254 ? 0.974 -2.277 -19.375 1 91.38 254 MET B O 1
ATOM 3972 N N . ARG B 1 255 ? -0.182 -0.587 -20.156 1 81 255 ARG B N 1
ATOM 3973 C CA . ARG B 1 255 ? 1.022 0.04 -20.688 1 81 255 ARG B CA 1
ATOM 3974 C C . ARG B 1 255 ? 1.956 0.479 -19.562 1 81 255 ARG B C 1
ATOM 3976 O O . ARG B 1 255 ? 1.508 1.031 -18.547 1 81 255 ARG B O 1
ATOM 3983 N N . PRO B 1 256 ? 3.201 0.107 -19.688 1 66.25 256 PRO B N 1
ATOM 3984 C CA . PRO B 1 256 ? 4.145 0.463 -18.625 1 66.25 256 PRO B CA 1
ATOM 3985 C C . PRO B 1 256 ? 4.152 1.959 -18.328 1 66.25 256 PRO B C 1
ATOM 3987 O O . PRO B 1 256 ? 4.043 2.779 -19.234 1 66.25 256 PRO B O 1
ATOM 3990 N N . ARG B 1 257 ? 3.996 2.264 -17.047 1 55.75 257 ARG B N 1
ATOM 3991 C CA . ARG B 1 257 ? 4.023 3.65 -16.594 1 55.75 257 ARG B CA 1
ATOM 3992 C C . ARG B 1 257 ? 5.414 4.254 -16.766 1 55.75 257 ARG B C 1
ATOM 3994 O O . ARG B 1 257 ? 5.578 5.473 -16.688 1 55.75 257 ARG B O 1
ATOM 4001 N N . GLY B 1 258 ? 6.5 3.4 -16.625 1 52.28 258 GLY B N 1
ATOM 4002 C CA . GLY B 1 258 ? 7.875 3.863 -16.688 1 52.28 258 GLY B CA 1
ATOM 4003 C C . GLY B 1 258 ? 8.109 4.918 -17.75 1 52.28 258 GLY B C 1
ATOM 4004 O O . GLY B 1 258 ? 9.039 5.723 -17.641 1 52.28 258 GLY B O 1
ATOM 4005 N N . SER B 1 259 ? 7.277 4.867 -18.766 1 46.06 259 SER B N 1
ATOM 4006 C CA . SER B 1 259 ? 7.559 5.867 -19.797 1 46.06 259 SER B CA 1
ATOM 4007 C C . SER B 1 259 ? 7.371 7.281 -19.25 1 46.06 259 SER B C 1
ATOM 4009 O O . SER B 1 259 ? 7.809 8.25 -19.875 1 46.06 259 SER B O 1
ATOM 4011 N N . ARG B 1 260 ? 6.824 7.297 -18.016 1 48.78 260 ARG B N 1
ATOM 4012 C CA . ARG B 1 260 ? 6.559 8.641 -17.531 1 48.78 260 ARG B CA 1
ATOM 4013 C C . ARG B 1 260 ? 7.527 9.023 -16.422 1 48.78 260 ARG B C 1
ATOM 4015 O O . ARG B 1 260 ? 7.359 10.055 -15.766 1 48.78 260 ARG B O 1
ATOM 4022 N N . ILE B 1 261 ? 8.555 8.062 -16.172 1 54.72 261 ILE B N 1
ATOM 4023 C CA . ILE B 1 261 ? 9.547 8.336 -15.141 1 54.72 261 ILE B CA 1
ATOM 4024 C C . ILE B 1 261 ? 10.312 9.609 -15.484 1 54.72 261 ILE B C 1
ATOM 4026 O O . ILE B 1 261 ? 10.82 10.297 -14.594 1 54.72 261 ILE B O 1
ATOM 4030 N N . SER B 1 262 ? 10.344 9.797 -16.766 1 49.94 262 SER B N 1
ATOM 4031 C CA . SER B 1 262 ? 11.039 11.008 -17.188 1 49.94 262 SER B CA 1
ATOM 4032 C C . SER B 1 262 ? 10.414 12.25 -16.562 1 49.94 262 SER B C 1
ATOM 4034 O O . SER B 1 262 ? 11.039 13.32 -16.531 1 49.94 262 SER B O 1
ATOM 4036 N N . LYS B 1 263 ? 9.297 12.062 -16.094 1 50.22 263 LYS B N 1
ATOM 4037 C CA . LYS B 1 263 ? 8.641 13.227 -15.516 1 50.22 263 LYS B CA 1
ATOM 4038 C C . LYS B 1 263 ? 9.102 13.461 -14.078 1 50.22 263 LYS B C 1
ATOM 4040 O O . LYS B 1 263 ? 8.711 14.438 -13.445 1 50.22 263 LYS B O 1
ATOM 4045 N N . LEU B 1 264 ? 9.906 12.555 -13.578 1 53.38 264 LEU B N 1
ATOM 4046 C CA . LEU B 1 264 ? 10.492 12.836 -12.273 1 53.38 264 LEU B CA 1
ATOM 4047 C C . LEU B 1 264 ? 11.469 14.008 -12.359 1 53.38 264 LEU B C 1
ATOM 4049 O O . LEU B 1 264 ? 12.25 14.102 -13.305 1 53.38 264 LEU B O 1
#

Radius of gyration: 23.35 Å; Cα contacts (8 Å, |Δi|>4): 1194; chains: 2; bounding box: 62×71×48 Å

Secondary structure (DSSP, 8-state):
---TT-EEEEET-SSHHHHHHHHHHHHTT-EEEEEES-HHHHHHHHHHHHHHH-TTSEEEEE--TT-HHHHHHHHHHHHHHH-S--EEEE------S-TTSHHHHHHHHIIIIIHHHHHHHHHHHHH-GGGT---EEEEEE--GGGTS---GGGHHHHHHHHHHHHHHHTTTTHHHHHSEEEEEEEE-SBSSHHHHHTS-HHHHTT-HHHHHHHHHH--B-HHHHHHHHHHHHH-TT-SS-EEEEETTTEEEEPPPGGGGGGG-/---TT-EEEEET-SSHHHHHHHHHHHHTT-EEEEEES-HHHHHHHHHHHHHHH-TTSEEEEE--TT-HHHHHHHHHHHHHHH-S--EEEE------S-TTSHHHHHHHHIIIIIHHHHHHHHHHHHH-GGGT---EEEEEE--GGGTS---GGGHHHHHHHHHHHHHHHTTTTHHHHHSEEEEEEEE-SBSSHHHHHTS-HHHHTT-HHHHHHHHHH--B-HHHHHHHHHHHHH-TT-SS-EEEEETTTEEEEPPPGGGGGGG-

Solvent-accessible surface area (backbone atoms only — not comparable to full-atom values): 25725 Å² total; per-residue (Å²): 71,81,50,58,75,34,24,33,40,29,31,34,18,73,46,49,48,24,29,35,36,52,51,55,40,44,75,49,47,21,29,39,36,34,24,23,68,54,55,70,61,28,54,54,46,38,51,54,46,28,73,73,74,37,7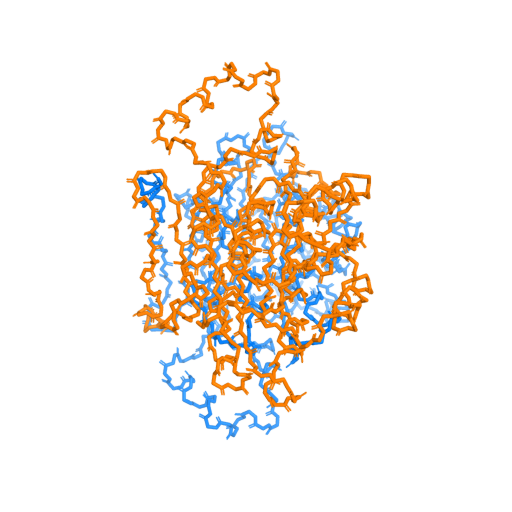8,90,34,61,45,59,43,74,29,50,61,68,36,67,67,44,46,54,48,51,54,50,50,44,34,71,73,72,37,74,48,32,34,34,33,38,44,44,66,70,79,54,88,49,58,84,40,67,71,41,35,52,48,36,39,35,36,38,28,52,19,39,53,51,51,47,54,54,44,47,60,58,10,12,45,82,70,76,26,86,13,35,39,35,39,39,53,46,23,41,42,27,76,38,60,78,28,55,81,40,15,62,59,11,12,23,19,11,11,42,45,29,25,27,43,5,28,41,59,34,32,80,69,24,40,29,34,24,27,28,40,19,46,42,60,41,66,32,67,70,53,46,61,70,31,56,66,89,55,31,90,67,29,67,65,50,51,51,48,42,70,70,39,38,70,30,59,29,57,59,54,25,52,51,52,52,48,55,51,49,38,71,86,55,54,27,36,43,31,39,35,34,61,85,75,38,77,42,70,56,75,74,64,68,80,53,51,75,72,82,71,80,52,58,75,33,27,32,39,30,30,34,18,73,46,50,48,25,29,33,35,52,50,54,41,44,75,50,46,22,29,40,35,34,25,24,69,55,56,68,62,28,53,54,46,38,51,53,48,29,73,72,76,37,79,89,35,60,45,60,43,74,29,51,59,69,36,68,66,45,46,54,49,52,53,51,52,42,34,71,73,72,38,74,47,33,36,34,33,38,44,44,67,69,81,54,89,49,56,84,39,67,71,40,36,52,49,36,39,36,37,38,29,51,18,39,52,50,51,47,53,53,45,47,60,58,11,13,45,82,69,74,27,84,14,35,41,36,38,37,55,47,25,42,42,27,77,41,60,78,29,55,81,40,15,62,58,12,13,22,19,12,11,41,45,29,25,28,43,5,29,42,59,33,33,79,71,25,39,28,32,24,27,28,39,19,46,41,59,39,66,31,68,70,54,44,61,69,30,58,65,90,55,31,86,66,29,67,66,48,51,51,48,41,70,68,38,37,71,30,59,30,57,59,54,24,51,49,52,53,49,55,51,47,40,73,85,56,54,26,37,44,31,39,36,35,61,88,77,36,77,43,71,54,75,73,64,69,80,52,52,76,72,80

Nearest PDB structures (foldseek):
  1iy8-assembly1_B  TM=8.649E-01  e=3.905E-20  Leifsonia aquatica
  3a28-assembly1_A  TM=8.677E-01  e=4.219E-19  Corynebacterium glutamicum
  6ci8-assembly1_B  TM=8.403E-01  e=1.717E-18  Mycolicibacterium smegmatis MC2 155
  5b1y-assembly1_A  TM=8.522E-01  e=2.476E-18  Aeropyrum pernix K1
  5b1y-assembly1_B  TM=8.384E-01  e=2.329E-18  Aeropyrum pernix K1

InterPro domains:
  IPR002347 Short-chain dehydrogenase/reductase SDR [PF00106] (7-200)
  IPR002347 Short-chain dehydrogenase/reductase SDR [PR00080] (83-94)
  IPR002347 Short-chain dehydrogenase/reductase SDR [PR00080] (136-144)
  IPR002347 Short-chain dehydrogenase/reductase SDR [PR00080] (157-176)
  IPR002347 Short-chain dehydrogenase/reductase SDR [PR00081] (7-24)
  IPR002347 Short-chain dehydrogenase/reductase SDR [PR00081] (83-94)
  IPR002347 Short-chain dehydrogenase/reductase SDR [PR00081] (130-146)
  IPR002347 Short-chain dehydrogenase/reductase SDR [PR00081] (157-176)
  IPR002347 Short-chain dehydrogenase/reductase SDR [PR00081] (178-195)
  IPR036291 NAD(P)-binding domain superfamily [SSF51735] (1-245)

Sequence (528 aa):
MKIQGCVAIVTGGVQGIGEKICRALLEKGCKVAVLDLNHAKGFQFQERLERQYGSGKVIFIRCDVTSKSQMKDSFEKTKEMFGQINIVCNNAGITSKNEEVDEEWDKEVDVNLKGVIHGTFLGVYHMSVSRGGTGGIIINVASMAGIFPLGQSMAVYCATKFGVVGFSQSLGGLHKTEGVRVNCICPSYTETDLFWSSYDEKRAKELPELHQTLSKYGLIRPEVIATGVIQLIEKDSTNAAVMMVTKKRGIEIMRPRGSRISKLMKIQGCVAIVTGGVQGIGEKICRALLEKGCKVAVLDLNHAKGFQFQERLERQYGSGKVIFIRCDVTSKSQMKDSFEKTKEMFGQINIVCNNAGITSKNEEVDEEWDKEVDVNLKGVIHGTFLGVYHMSVSRGGTGGIIINVASMAGIFPLGQSMAVYCATKFGVVGFSQSLGGLHKTEGVRVNCICPSYTETDLFWSSYDEKRAKELPELHQTLSKYGLIRPEVIATGVIQLIEKDSTNAAVMMVTKKRGIEIMRPRGSRISKL

Organism: Stylophora pistillata (NCBI:txid50429)

pLDDT: mean 92.99, std 12.0, range [46.06, 99.0]

Foldseek 3Di:
DQLALAEEEFEPQLWFLNVLLCLLSLVSHAAYEYEYQDDVSQVVSQVVVCVVRNPLRYHYQYADLLDLVRLLVSLVVSCVRRNQHAEYELDFAAAFLACVDPVRLVVRLSRLAVSLVSSVVSNLCRQFVVNVHVEHEYEYEAAVLLVDPDDDRCRSSSVSRVNSLVVQLVCLCCCVGGVYAGEYEHEYAEPTPRNCVNAVVVCRVPDPVNVVVCVVFNYHYSNLVSVLVVCQRVVPPDGSWYWYAGPPPGIDTDDDPVVCVVVD/DQLALAEEEFEPQLWFLNVLLCLLSLVSHAAYEYEYQDDVSQVVSQVVVCVVRNPLRYHYQYADLLDLVRLLVSLVVSCVRRNQHAEYELDFAAAFLACVDPVRLVVRLSRLAVSLVSSVVSNLCRQFVVNVHVEHEYEYEAAVLLVDPDDDRCRSSSVSRVNSLVVQLVCLCCCVGGVYAGEYEHEYAEPTPRNCVNAVVVCRVPDPVNVVVCVVFNYHYSNLVSVLVVVQRVVPPDGSWYWYATPPPGIDTDDDPVVCVVVD